Protein AF-A0A7R9XSL2-F1 (afdb_monomer_lite)

Secondary structure (DSSP, 8-state):
--------S-----SEEEE-SS--S---TTHHHHHSSGGG--PPPPSSTTHHHHHHHHTS--SEEEEET-TTSHHHHHHHHTT-EEEEEE-S-SHHHHTPPP-TT-SEEEES-TTT---SS-EEEEEEES-GGG-SSHHHHHHHHHHHEEEEEEEEEEEPBP-SS--TT----B-HHHHHHHHHHTTB--SSSEEEEEETTEEEEEEE--BPPTTTS-S---SSTTHHHHHGGGS-TTS--STT--S-TTSS---GGGGG--EEEEEEE-S--SSSTTGGG-EETTEEHHHHHHHHHHTTTSEEEEEES-HHHHTTSSSEEE--TT--SHHHHHHHHHHT-TT-SEEEE--TT-TT--HHHHHHHHHHHTT-SEEEEEE---HHHHS-TTSPEEEE-SSBEEEEE-S--SS-EEEEEEEEEEHHHHHHGGGSPP-HHHHHHT-THHHHHHTT---EEEE---------SHHHHHHHHHHHTT--

Organism: NCBI:txid242159

Foldseek 3Di:
DDDPPPPPPPCPDDQEAEDEQQDDDQDAVPPQQVQQDDPNHDGDDDPDFCNVLLVVVLVDDFAEEEEEQCQQVPSVVVCVVSVHAYEYEHCCPDPSSVNHDDDPRHPYYHHDDLLPDDDPAAGLEYEEAACLQLDPDSLSVLLSVLVRHDQQGKYKYKHFAAHPDDDPSRPDHDDQLVVQVSNVSSFFQAQDQKHWYHYRGITMIMHRGDGDDPVQQDPPDPVDFPVLVSSVNSHHVLAPSDGPPPRNSHSDDLPVVCVQAQEEEEEEDEQDFPQDHRQQQDDQVHQRLLLLQQVQRVVLVHHYEYFYCDPVNRVSDDHYDHDDPPQPDQLSRVLRRVVVVVSHFKYKYDYSQQSVDHSQLVVQQVVVVSSFQKEWEWEADDLVLLCALVWKFFDDPQWFTQDIASHRDNDGTTTHPMMMHGSVRSNCLVVQDDDPRCVVRVPSCVSCVVVVGTYTYGYDHDDTDGCNHPVVSVVNVCVVVVPD

pLDDT: mean 84.34, std 18.12, range [24.22, 98.75]

Structure (mmCIF, N/CA/C/O backbone):
data_AF-A0A7R9XSL2-F1
#
_entry.id   AF-A0A7R9XSL2-F1
#
loop_
_atom_site.group_PDB
_atom_site.id
_atom_site.type_symbol
_atom_site.label_atom_id
_atom_site.label_alt_id
_atom_site.label_comp_id
_atom_site.label_asym_id
_atom_site.label_entity_id
_atom_site.label_seq_id
_atom_site.pdbx_PDB_ins_code
_atom_site.Cartn_x
_atom_site.Cartn_y
_atom_site.Cartn_z
_atom_site.occupancy
_atom_site.B_iso_or_equiv
_atom_site.auth_seq_id
_atom_site.auth_comp_id
_atom_site.auth_asym_id
_atom_site.auth_atom_id
_atom_site.pdbx_PDB_model_num
ATOM 1 N N . MET A 1 1 ? -17.142 -29.011 -38.939 1.00 37.34 1 MET A N 1
ATOM 2 C CA . MET A 1 1 ? -17.411 -29.153 -37.495 1.00 37.34 1 MET A CA 1
ATOM 3 C C . MET A 1 1 ? -16.440 -28.223 -36.781 1.00 37.34 1 MET A C 1
ATOM 5 O O . MET A 1 1 ? -15.319 -28.610 -36.482 1.00 37.34 1 MET A O 1
ATOM 9 N N . GLN A 1 2 ? -16.818 -26.945 -36.708 1.00 27.52 2 GLN A N 1
ATOM 10 C CA . GLN A 1 2 ? -16.066 -25.893 -36.028 1.00 27.52 2 GLN A CA 1
ATOM 11 C C . GLN A 1 2 ? -16.210 -26.106 -34.521 1.00 27.52 2 GLN A C 1
ATOM 13 O O . GLN A 1 2 ? -17.323 -26.293 -34.038 1.00 27.52 2 GLN A O 1
ATOM 18 N N . ALA A 1 3 ? -15.096 -26.091 -33.797 1.00 26.94 3 ALA A N 1
ATOM 19 C CA . ALA A 1 3 ? -15.092 -25.914 -32.355 1.00 26.94 3 ALA A CA 1
ATOM 20 C C . ALA A 1 3 ? -14.562 -24.503 -32.088 1.00 26.94 3 ALA A C 1
ATOM 22 O O . ALA A 1 3 ? -13.357 -24.290 -31.965 1.00 26.94 3 ALA A O 1
ATOM 23 N N . GLU A 1 4 ? -15.475 -23.533 -32.071 1.00 28.61 4 GLU A N 1
ATOM 24 C CA . GLU A 1 4 ? -15.235 -22.227 -31.467 1.00 28.61 4 GLU A CA 1
ATOM 25 C C . GLU A 1 4 ? -14.994 -22.445 -29.970 1.00 28.61 4 GLU A C 1
ATOM 27 O O . GLU A 1 4 ? -15.907 -22.764 -29.208 1.00 28.61 4 GLU A O 1
ATOM 32 N N . ARG A 1 5 ? -13.740 -22.303 -29.533 1.00 27.42 5 ARG A N 1
ATOM 33 C CA . ARG A 1 5 ? -13.452 -22.034 -28.125 1.00 27.42 5 ARG A CA 1
ATOM 34 C C . ARG A 1 5 ? -13.733 -20.558 -27.896 1.00 27.42 5 ARG A C 1
ATOM 36 O O . ARG A 1 5 ? -12.962 -19.704 -28.320 1.00 27.42 5 ARG A O 1
ATOM 43 N N . ALA A 1 6 ? -14.858 -20.295 -27.242 1.00 24.50 6 ALA A N 1
ATOM 44 C CA . ALA A 1 6 ? -15.182 -19.004 -26.670 1.00 24.50 6 ALA A CA 1
ATOM 45 C C . ALA A 1 6 ? -14.009 -18.524 -25.803 1.00 24.50 6 ALA A C 1
ATOM 47 O O . ALA A 1 6 ? -13.678 -19.130 -24.784 1.00 24.50 6 ALA A O 1
ATOM 48 N N . VAL A 1 7 ? -13.372 -17.443 -26.245 1.00 24.22 7 VAL A N 1
ATOM 49 C CA . VAL A 1 7 ? -12.450 -16.640 -25.447 1.00 24.22 7 VAL A CA 1
ATOM 50 C C . VAL A 1 7 ? -13.313 -15.925 -24.409 1.00 24.22 7 VAL A C 1
ATOM 52 O O . VAL A 1 7 ? -13.976 -14.933 -24.706 1.00 24.22 7 VAL A O 1
ATOM 55 N N . THR A 1 8 ? -13.409 -16.492 -23.209 1.00 24.89 8 THR A N 1
ATOM 56 C CA . THR A 1 8 ? -14.103 -15.861 -22.085 1.00 24.89 8 THR A CA 1
ATOM 57 C C . THR A 1 8 ? -13.271 -14.691 -21.577 1.00 24.89 8 THR A C 1
ATOM 59 O O . THR A 1 8 ? -12.127 -14.870 -21.167 1.00 24.89 8 THR A O 1
ATOM 62 N N . ALA A 1 9 ? -13.868 -13.502 -21.609 1.00 26.14 9 ALA A N 1
ATOM 63 C CA . ALA A 1 9 ? -13.330 -12.248 -21.107 1.00 26.14 9 ALA A CA 1
ATOM 64 C C . ALA A 1 9 ? -13.024 -12.318 -19.596 1.00 26.14 9 ALA A C 1
ATOM 66 O O . ALA A 1 9 ? -13.893 -12.040 -18.775 1.00 26.14 9 ALA A O 1
ATOM 67 N N . VAL A 1 10 ? -11.795 -12.704 -19.236 1.00 25.31 10 VAL A N 1
ATOM 68 C CA . VAL A 1 10 ? -11.226 -12.598 -17.875 1.00 25.31 10 VAL A CA 1
ATOM 69 C C . VAL A 1 10 ? -9.735 -12.218 -17.949 1.00 25.31 10 VAL A C 1
ATOM 71 O O . VAL A 1 10 ? -8.910 -12.699 -17.186 1.00 25.31 10 VAL A O 1
ATOM 74 N N . GLU A 1 11 ? -9.363 -11.341 -18.881 1.00 26.92 11 GLU A N 1
ATOM 75 C CA . GLU A 1 11 ? -8.067 -10.646 -18.858 1.00 26.92 11 GLU A CA 1
ATOM 76 C C . GLU A 1 11 ? -8.317 -9.169 -18.545 1.00 26.92 11 GLU A C 1
ATOM 78 O O . GLU A 1 11 ? -8.197 -8.281 -19.386 1.00 26.92 11 GLU A O 1
ATOM 83 N N . ALA A 1 12 ? -8.742 -8.898 -17.310 1.00 25.17 12 ALA A N 1
ATOM 84 C CA . ALA A 1 12 ? -8.605 -7.560 -16.761 1.00 25.17 12 ALA A CA 1
ATOM 85 C C . ALA A 1 12 ? -7.116 -7.357 -16.445 1.00 25.17 12 ALA A C 1
ATOM 87 O O . ALA A 1 12 ? -6.564 -8.010 -15.564 1.00 25.17 12 ALA A O 1
ATOM 88 N N . TYR A 1 13 ? -6.471 -6.494 -17.227 1.00 31.77 13 TYR A N 1
ATOM 89 C CA . TYR A 1 13 ? -5.086 -6.059 -17.077 1.00 31.77 13 TYR A CA 1
ATOM 90 C C . TYR A 1 13 ? -4.767 -5.659 -15.627 1.00 31.77 13 TYR A C 1
ATOM 92 O O . TYR A 1 13 ? -5.165 -4.587 -15.178 1.00 31.77 13 TYR A O 1
ATOM 100 N N . GLU A 1 14 ? -3.999 -6.475 -14.907 1.00 40.59 14 GLU A N 1
ATOM 101 C CA . GLU A 1 14 ? -3.322 -6.015 -13.693 1.00 40.59 14 GLU A CA 1
ATOM 102 C C . GLU A 1 14 ? -2.015 -5.325 -14.084 1.00 40.59 14 GLU A C 1
ATOM 104 O O . GLU A 1 14 ? -1.087 -5.973 -14.572 1.00 40.59 14 GLU A O 1
ATOM 109 N N . SER A 1 15 ? -1.894 -4.015 -13.882 1.00 43.88 15 SER A N 1
ATOM 110 C CA . SER A 1 15 ? -0.709 -3.245 -14.297 1.00 43.88 15 SER A CA 1
ATOM 111 C C . SER A 1 15 ? 0.540 -3.594 -13.490 1.00 43.88 15 SER A C 1
ATOM 113 O O . SER A 1 15 ? 1.644 -3.405 -13.993 1.00 43.88 15 SER A O 1
ATOM 115 N N . VAL A 1 16 ? 0.392 -4.164 -12.282 1.00 46.28 16 VAL A N 1
ATOM 116 C CA . VAL A 1 16 ? 1.474 -4.358 -11.295 1.00 46.28 16 VAL A CA 1
ATOM 117 C C . VAL A 1 16 ? 1.461 -5.763 -10.662 1.00 46.28 16 VAL A C 1
ATOM 119 O O . VAL A 1 16 ? 0.509 -6.098 -9.971 1.00 46.28 16 VAL A O 1
ATOM 122 N N . VAL A 1 17 ? 2.512 -6.579 -10.844 1.00 52.72 17 VAL A N 1
ATOM 123 C CA . VAL A 1 17 ? 2.681 -7.906 -10.189 1.00 52.72 17 VAL A CA 1
ATOM 124 C C . VAL A 1 17 ? 4.169 -8.196 -9.929 1.00 52.72 17 VAL A C 1
ATOM 126 O O . VAL A 1 17 ? 5.030 -7.863 -10.742 1.00 52.72 17 VAL A O 1
ATOM 129 N N . TYR A 1 18 ? 4.483 -8.840 -8.806 1.00 48.69 18 TYR A N 1
ATOM 130 C CA . TYR A 1 18 ? 5.799 -9.433 -8.547 1.00 48.69 18 TYR A CA 1
ATOM 131 C C . TYR A 1 18 ? 5.718 -10.957 -8.645 1.00 48.69 18 TYR A C 1
ATOM 133 O O . TYR A 1 18 ? 4.773 -11.568 -8.149 1.00 48.69 18 TYR A O 1
ATOM 141 N N . THR A 1 19 ? 6.756 -11.577 -9.194 1.00 50.03 19 THR A N 1
ATOM 142 C CA . THR A 1 19 ? 6.894 -13.032 -9.339 1.00 50.03 19 THR A CA 1
ATOM 143 C C . THR A 1 19 ? 8.349 -13.439 -9.105 1.00 50.03 19 THR A C 1
ATOM 145 O O . THR A 1 19 ? 9.256 -12.823 -9.656 1.00 50.03 19 THR A O 1
ATOM 148 N N . SER A 1 20 ? 8.588 -14.482 -8.305 1.00 49.53 20 SER A N 1
ATOM 149 C CA . SER A 1 20 ? 9.934 -15.001 -8.016 1.00 49.53 20 SER A CA 1
ATOM 150 C C . SER A 1 20 ? 10.036 -16.482 -8.361 1.00 49.53 20 SER A C 1
ATOM 152 O O . SER A 1 20 ? 9.154 -17.266 -8.019 1.00 49.53 20 SER A O 1
ATOM 154 N N . SER A 1 21 ? 11.131 -16.879 -9.007 1.00 51.03 21 SER A N 1
ATOM 155 C CA . SER A 1 21 ? 11.493 -18.281 -9.233 1.00 51.03 21 SER A CA 1
ATOM 156 C C . SER A 1 21 ? 11.967 -18.984 -7.954 1.00 51.03 21 SER A C 1
ATOM 158 O O . SER A 1 21 ? 11.971 -20.212 -7.891 1.00 51.03 21 SER A O 1
ATOM 160 N N . ALA A 1 22 ? 12.328 -18.218 -6.921 1.00 40.84 22 ALA A N 1
ATOM 161 C CA . ALA A 1 22 ? 12.873 -18.709 -5.657 1.00 40.84 22 ALA A CA 1
ATOM 162 C C . ALA A 1 22 ? 11.822 -18.874 -4.542 1.00 40.84 22 ALA A C 1
ATOM 164 O O . ALA A 1 22 ? 12.137 -19.422 -3.482 1.00 40.84 22 ALA A O 1
ATOM 165 N N . HIS A 1 23 ? 10.597 -18.366 -4.732 1.00 44.81 23 HIS A N 1
ATOM 166 C CA . HIS A 1 23 ? 9.611 -18.241 -3.657 1.00 44.81 23 HIS A CA 1
ATOM 167 C C . HIS A 1 23 ? 8.162 -18.416 -4.140 1.00 44.81 23 HIS A C 1
ATOM 169 O O . HIS A 1 23 ? 7.753 -17.801 -5.118 1.00 44.81 23 HIS A O 1
ATOM 175 N N . THR A 1 24 ? 7.359 -19.195 -3.404 1.00 45.38 24 THR A N 1
ATOM 176 C CA . THR A 1 24 ? 5.931 -19.463 -3.691 1.00 45.38 24 THR A CA 1
ATOM 177 C C . THR A 1 24 ? 4.978 -18.935 -2.600 1.00 45.38 24 THR A C 1
ATOM 179 O O . THR A 1 24 ? 3.880 -19.462 -2.438 1.00 45.38 24 THR A O 1
ATOM 182 N N . GLY A 1 25 ? 5.398 -17.946 -1.798 1.00 43.88 25 GLY A N 1
ATOM 183 C CA . GLY A 1 25 ? 4.643 -17.403 -0.653 1.00 43.88 25 GLY A CA 1
ATOM 184 C C . GLY A 1 25 ? 4.309 -15.905 -0.740 1.00 43.88 25 GLY A C 1
ATOM 185 O O . GLY A 1 25 ? 4.713 -15.213 -1.672 1.00 43.88 25 GLY A O 1
ATOM 186 N N . ASN A 1 26 ? 3.566 -15.397 0.255 1.00 39.03 26 ASN A N 1
ATOM 187 C CA . ASN A 1 26 ? 3.117 -13.999 0.321 1.00 39.03 26 ASN A CA 1
ATOM 188 C C . ASN A 1 26 ? 4.282 -13.030 0.563 1.00 39.03 26 ASN A C 1
ATOM 190 O O . ASN A 1 26 ? 4.908 -13.024 1.629 1.00 39.03 26 ASN A O 1
ATOM 194 N N . LEU A 1 27 ? 4.521 -12.175 -0.423 1.00 42.50 27 LEU A N 1
ATOM 195 C CA . LEU A 1 27 ? 5.630 -11.231 -0.456 1.00 42.50 27 LEU A CA 1
ATOM 196 C C . LEU A 1 27 ? 5.384 -10.061 0.495 1.00 42.50 27 LEU A C 1
ATOM 198 O O . LEU A 1 27 ? 4.255 -9.618 0.695 1.00 42.50 27 LEU A O 1
ATOM 202 N N . ARG A 1 28 ? 6.460 -9.556 1.100 1.00 41.16 28 ARG A N 1
ATOM 203 C CA . ARG A 1 28 ? 6.437 -8.369 1.966 1.00 41.16 28 ARG A CA 1
ATOM 204 C C . ARG A 1 28 ? 7.549 -7.412 1.556 1.00 41.16 28 ARG A C 1
ATOM 206 O O . ARG A 1 28 ? 8.602 -7.875 1.114 1.00 41.16 28 ARG A O 1
ATOM 213 N N . LEU A 1 29 ? 7.353 -6.119 1.809 1.00 36.97 29 LEU A N 1
ATOM 214 C CA . LEU A 1 29 ? 8.386 -5.075 1.733 1.00 36.97 29 LEU A CA 1
ATOM 215 C C . LEU A 1 29 ? 9.722 -5.587 2.311 1.00 36.97 29 LEU A C 1
ATOM 217 O O . LEU A 1 29 ? 9.761 -6.094 3.435 1.00 36.97 29 LEU A O 1
ATOM 221 N N . GLY A 1 30 ? 10.801 -5.500 1.529 1.00 45.97 30 GLY A N 1
ATOM 222 C CA . GLY A 1 30 ? 12.143 -5.967 1.911 1.00 45.97 30 GLY A CA 1
ATOM 223 C C . GLY A 1 30 ? 12.440 -7.458 1.689 1.00 45.97 30 GLY A C 1
ATOM 224 O O . GLY A 1 30 ? 13.607 -7.844 1.702 1.00 45.97 30 GLY A O 1
ATOM 225 N N . THR A 1 31 ? 11.433 -8.301 1.433 1.00 48.50 31 THR A N 1
ATOM 226 C CA . THR A 1 31 ? 11.645 -9.706 1.005 1.00 48.50 31 THR A CA 1
ATOM 227 C C . THR A 1 31 ? 12.314 -9.718 -0.359 1.00 48.50 31 THR A C 1
ATOM 229 O O . THR A 1 31 ? 13.351 -10.341 -0.555 1.00 48.50 31 THR A O 1
ATOM 232 N N . VAL A 1 32 ? 11.759 -8.900 -1.249 1.00 51.72 32 VAL A N 1
ATOM 233 C CA . VAL A 1 32 ? 12.236 -8.673 -2.600 1.00 51.72 32 VAL A CA 1
ATOM 234 C C . VAL A 1 32 ? 13.683 -8.195 -2.608 1.00 51.72 32 VAL A C 1
ATOM 236 O O . VAL A 1 32 ? 14.504 -8.784 -3.280 1.00 51.72 32 VAL A O 1
ATOM 239 N N . GLU A 1 33 ? 14.039 -7.184 -1.825 1.00 52.75 33 GLU A N 1
ATOM 240 C CA . GLU A 1 33 ? 15.387 -6.597 -1.853 1.00 52.75 33 GLU A CA 1
ATOM 241 C C . GLU A 1 33 ? 16.441 -7.495 -1.213 1.00 52.75 33 GLU A C 1
ATOM 243 O O . GLU A 1 33 ? 17.563 -7.566 -1.700 1.00 52.75 33 GLU A O 1
ATOM 248 N N . ARG A 1 34 ? 16.088 -8.195 -0.127 1.00 49.09 34 ARG A N 1
ATOM 249 C CA . ARG A 1 34 ? 16.999 -9.112 0.568 1.00 49.09 34 ARG A CA 1
ATOM 250 C C . ARG A 1 34 ? 17.259 -10.377 -0.245 1.00 49.09 34 ARG A C 1
ATOM 252 O O . ARG A 1 34 ? 18.356 -10.921 -0.184 1.00 49.09 34 ARG A O 1
ATOM 259 N N . GLU A 1 35 ? 16.255 -10.857 -0.972 1.00 51.28 35 GLU A N 1
ATOM 260 C CA . GLU A 1 35 ? 16.386 -12.039 -1.822 1.00 51.28 35 GLU A CA 1
ATOM 261 C C . GLU A 1 35 ? 16.954 -11.663 -3.193 1.00 51.28 35 GLU A C 1
ATOM 263 O O . GLU A 1 35 ? 17.738 -12.436 -3.725 1.00 51.28 35 GLU A O 1
ATOM 268 N N . ALA A 1 36 ? 16.639 -10.472 -3.725 1.00 49.22 36 ALA A N 1
ATOM 269 C CA . ALA A 1 36 ? 17.043 -9.950 -5.038 1.00 49.22 36 ALA A CA 1
ATOM 270 C C . ALA A 1 36 ? 18.340 -9.137 -5.050 1.00 49.22 36 ALA A C 1
ATOM 272 O O . ALA A 1 36 ? 18.641 -8.489 -6.044 1.00 49.22 36 ALA A O 1
ATOM 273 N N . SER A 1 37 ? 19.145 -9.130 -3.988 1.00 47.56 37 SER A N 1
ATOM 274 C CA . SER A 1 37 ? 20.391 -8.355 -3.984 1.00 47.56 37 SER A CA 1
ATOM 275 C C . SER A 1 37 ? 21.625 -9.200 -4.318 1.00 47.56 37 SER A C 1
ATOM 277 O O . SER A 1 37 ? 22.161 -9.909 -3.465 1.00 47.56 37 SER A O 1
ATOM 279 N N . GLY A 1 38 ? 22.149 -9.021 -5.534 1.00 48.50 38 GLY A N 1
ATOM 280 C CA . GLY A 1 38 ? 23.524 -9.380 -5.906 1.00 48.50 38 GLY A CA 1
ATOM 281 C C . GLY A 1 38 ? 23.836 -10.881 -5.888 1.00 48.50 38 GLY A C 1
ATOM 282 O O . GLY A 1 38 ? 22.952 -11.714 -6.053 1.00 48.50 38 GLY A O 1
ATOM 283 N N . ALA A 1 39 ? 25.110 -11.227 -5.673 1.00 43.66 39 ALA A N 1
ATOM 284 C CA . ALA A 1 39 ? 25.629 -12.602 -5.729 1.00 43.66 39 ALA A CA 1
ATOM 285 C C . ALA A 1 39 ? 25.037 -13.574 -4.681 1.00 43.66 39 ALA A C 1
ATOM 287 O O . ALA A 1 39 ? 25.349 -14.760 -4.702 1.00 43.66 39 ALA A O 1
ATOM 288 N N . ASN A 1 40 ? 24.193 -13.079 -3.769 1.00 44.06 40 ASN A N 1
ATOM 289 C CA . ASN A 1 40 ? 23.541 -13.861 -2.716 1.00 44.06 40 ASN A CA 1
ATOM 290 C C . ASN A 1 40 ? 22.084 -14.235 -3.052 1.00 44.06 40 ASN A C 1
ATOM 292 O O . ASN A 1 40 ? 21.431 -14.906 -2.249 1.00 44.06 40 ASN A O 1
ATOM 296 N N . GLY A 1 41 ? 21.561 -13.788 -4.201 1.00 53.66 41 GLY A N 1
ATOM 297 C CA . GLY A 1 41 ? 20.203 -14.108 -4.636 1.00 53.66 41 GLY A CA 1
ATOM 298 C C . GLY A 1 41 ? 20.046 -15.568 -5.064 1.00 53.66 41 GLY A C 1
ATOM 299 O O . GLY A 1 41 ? 20.956 -16.157 -5.640 1.00 53.66 41 GLY A O 1
ATOM 300 N N . ARG A 1 42 ? 18.887 -16.170 -4.770 1.00 54.78 42 ARG A N 1
ATOM 301 C CA . ARG A 1 42 ? 18.597 -17.597 -5.024 1.00 54.78 42 ARG A CA 1
ATOM 302 C C . ARG A 1 42 ? 17.671 -17.810 -6.228 1.00 54.78 42 ARG A C 1
ATOM 304 O O . ARG A 1 42 ? 16.749 -18.612 -6.141 1.00 54.78 42 ARG A O 1
ATOM 311 N N . PHE A 1 43 ? 17.874 -17.082 -7.322 1.00 63.94 43 PHE A N 1
ATOM 312 C CA . PHE A 1 43 ? 16.993 -17.153 -8.497 1.00 63.94 43 PHE A CA 1
ATOM 313 C C . PHE A 1 43 ? 17.538 -18.070 -9.576 1.00 63.94 43 PHE A C 1
ATOM 315 O O . PHE A 1 43 ? 18.746 -18.308 -9.652 1.00 63.94 43 PHE A O 1
ATOM 322 N N . ALA A 1 44 ? 16.640 -18.549 -10.434 1.00 63.50 44 ALA A N 1
ATOM 323 C CA . ALA A 1 44 ? 17.047 -19.213 -11.658 1.00 63.50 44 ALA A CA 1
ATOM 324 C C . ALA A 1 44 ? 17.863 -18.229 -12.521 1.00 63.50 44 ALA A C 1
ATOM 326 O O . ALA A 1 44 ? 17.426 -17.093 -12.718 1.00 63.50 44 ALA A O 1
ATOM 327 N N . PRO A 1 45 ? 19.043 -18.627 -13.022 1.00 63.91 45 PRO A N 1
ATOM 328 C CA . PRO A 1 45 ? 19.800 -17.786 -13.936 1.00 63.91 45 PRO A CA 1
ATOM 329 C C . PRO A 1 45 ? 19.000 -17.568 -15.228 1.00 63.91 45 PRO A C 1
ATOM 331 O O . PRO A 1 45 ? 18.469 -18.522 -15.796 1.00 63.91 45 PRO A O 1
ATOM 334 N N . GLU A 1 46 ? 18.921 -16.316 -15.676 1.00 75.81 46 GLU A N 1
ATOM 335 C CA . GLU A 1 46 ? 18.440 -15.957 -17.016 1.00 75.81 46 GLU A CA 1
ATOM 336 C C . GLU A 1 46 ? 19.596 -16.045 -18.022 1.00 75.81 46 GLU A C 1
ATOM 338 O O . GLU A 1 46 ? 20.758 -15.843 -17.655 1.00 75.81 46 GLU A O 1
ATOM 343 N N . ALA A 1 47 ? 19.284 -16.322 -19.290 1.00 81.50 47 ALA A N 1
ATOM 344 C CA . ALA A 1 47 ? 20.281 -16.357 -20.361 1.00 81.50 47 ALA A CA 1
ATOM 345 C C . ALA A 1 47 ? 20.883 -14.967 -20.623 1.00 81.50 47 ALA A C 1
ATOM 347 O O . ALA A 1 47 ? 22.074 -14.847 -20.895 1.00 81.50 47 ALA A O 1
ATOM 348 N N . VAL A 1 48 ? 20.058 -13.923 -20.499 1.00 86.44 48 VAL A N 1
ATOM 349 C CA . VAL A 1 48 ? 20.449 -12.510 -20.581 1.00 86.44 48 VAL A CA 1
ATOM 350 C C . VAL A 1 48 ? 19.743 -11.719 -19.484 1.00 86.44 48 VAL A C 1
ATOM 352 O O . VAL A 1 48 ? 18.661 -12.092 -19.036 1.00 86.44 48 VAL A O 1
ATOM 355 N N . ARG A 1 49 ? 20.314 -10.592 -19.048 1.00 85.81 49 ARG A N 1
ATOM 356 C CA . ARG A 1 49 ? 19.689 -9.778 -17.990 1.00 85.81 49 ARG A CA 1
ATOM 357 C C . ARG A 1 49 ? 18.341 -9.215 -18.439 1.00 85.81 49 ARG A C 1
ATOM 359 O O . ARG A 1 49 ? 18.287 -8.431 -19.388 1.00 85.81 49 ARG A O 1
ATOM 366 N N . GLY A 1 50 ? 17.271 -9.559 -17.728 1.00 87.12 50 GLY A N 1
ATOM 367 C CA . GLY A 1 50 ? 15.924 -9.097 -18.051 1.00 87.12 50 GLY A CA 1
ATOM 368 C C . GLY A 1 50 ? 15.265 -9.907 -19.165 1.00 87.12 50 GLY A C 1
ATOM 369 O O . GLY A 1 50 ? 14.359 -9.397 -19.822 1.00 87.12 50 GLY A O 1
ATOM 370 N N . GLU A 1 51 ? 15.706 -11.150 -19.381 1.00 87.62 51 GLU A N 1
ATOM 371 C CA . GLU A 1 51 ? 15.186 -12.060 -20.407 1.00 87.62 51 GLU A CA 1
ATOM 372 C C . GLU A 1 51 ? 13.658 -12.138 -20.387 1.00 87.62 51 GLU A C 1
ATOM 374 O O . GLU A 1 51 ? 13.020 -11.951 -21.420 1.00 87.62 51 GLU A O 1
ATOM 379 N N . ARG A 1 52 ? 13.041 -12.337 -19.216 1.00 85.00 52 ARG A N 1
ATOM 380 C CA . ARG A 1 52 ? 11.573 -12.436 -19.111 1.00 85.00 52 ARG A CA 1
ATOM 381 C C . ARG A 1 52 ? 10.851 -11.169 -19.569 1.00 85.00 52 ARG A C 1
ATOM 383 O O . ARG A 1 52 ? 9.776 -11.249 -20.154 1.00 85.00 52 ARG A O 1
ATOM 390 N N . ILE A 1 53 ? 11.444 -10.004 -19.316 1.00 90.44 53 ILE A N 1
ATOM 391 C CA . ILE A 1 53 ? 10.891 -8.712 -19.727 1.00 90.44 53 ILE A CA 1
ATOM 392 C C . ILE A 1 53 ? 11.075 -8.521 -21.235 1.00 90.44 53 ILE A C 1
ATOM 394 O O . ILE A 1 53 ? 10.176 -8.010 -21.900 1.00 90.44 53 ILE A O 1
ATOM 398 N N . LEU A 1 54 ? 12.202 -8.975 -21.791 1.00 94.38 54 LEU A N 1
ATOM 399 C CA . LEU A 1 54 ? 12.420 -8.979 -23.235 1.00 94.38 54 LEU A CA 1
ATOM 400 C C . LEU A 1 54 ? 11.396 -9.876 -23.946 1.00 94.38 54 LEU A C 1
ATOM 402 O O . LEU A 1 54 ? 10.839 -9.472 -24.964 1.00 94.38 54 LEU A O 1
ATOM 406 N N . GLN A 1 55 ? 11.098 -11.056 -23.393 1.00 92.44 55 GLN A N 1
ATOM 407 C CA . GLN A 1 55 ? 10.063 -11.943 -23.931 1.00 92.44 55 GLN A CA 1
ATOM 408 C C . GLN A 1 55 ? 8.681 -11.284 -23.908 1.00 92.44 55 GLN A C 1
ATOM 410 O O . GLN A 1 55 ? 7.965 -11.344 -24.903 1.00 92.44 55 GLN A O 1
ATOM 415 N N . GLU A 1 56 ? 8.325 -10.591 -22.821 1.00 91.56 56 GLU A N 1
ATOM 416 C CA . GLU A 1 56 ? 7.083 -9.813 -22.770 1.00 91.56 56 GLU A CA 1
ATOM 417 C C . GLU A 1 56 ? 7.065 -8.706 -23.835 1.00 91.56 56 GLU A C 1
ATOM 419 O O . GLU A 1 56 ? 6.057 -8.546 -24.522 1.00 91.56 56 GLU A O 1
ATOM 424 N N . LEU A 1 57 ? 8.164 -7.965 -24.028 1.00 96.00 57 LEU A N 1
ATOM 425 C CA . LEU A 1 57 ? 8.248 -6.963 -25.094 1.00 96.00 57 LEU A CA 1
ATOM 426 C C . LEU A 1 57 ? 7.991 -7.594 -26.468 1.00 96.00 57 LEU A C 1
ATOM 428 O O . LEU A 1 57 ? 7.239 -7.030 -27.257 1.00 96.00 57 LEU A O 1
ATOM 432 N N . LEU A 1 58 ? 8.566 -8.766 -26.746 1.00 96.69 58 LEU A N 1
ATOM 433 C CA . LEU A 1 58 ? 8.406 -9.474 -28.021 1.00 96.69 58 LEU A CA 1
ATOM 434 C C . LEU A 1 58 ? 6.964 -9.916 -28.314 1.00 96.69 58 LEU A C 1
ATOM 436 O O . LEU A 1 58 ? 6.636 -10.140 -29.478 1.00 96.69 58 LEU A O 1
ATOM 440 N N . THR A 1 59 ? 6.089 -9.982 -27.304 1.00 94.94 59 THR A N 1
ATOM 441 C CA . THR A 1 59 ? 4.644 -10.203 -27.513 1.00 94.94 59 THR A CA 1
ATOM 442 C C . THR A 1 59 ? 3.924 -8.985 -28.101 1.00 94.94 59 THR A C 1
ATOM 444 O O . THR A 1 59 ? 2.787 -9.098 -28.557 1.00 94.94 59 THR A O 1
ATOM 447 N N . ARG A 1 60 ? 4.560 -7.806 -28.084 1.00 94.81 60 ARG A N 1
ATOM 448 C CA . ARG A 1 60 ? 3.987 -6.546 -28.564 1.00 94.81 60 ARG A CA 1
ATOM 449 C C . ARG A 1 60 ? 4.334 -6.305 -30.033 1.00 94.81 60 ARG A C 1
ATOM 451 O O . ARG A 1 60 ? 5.373 -6.730 -30.538 1.00 94.81 60 ARG A O 1
ATOM 458 N N . GLU A 1 61 ? 3.477 -5.559 -30.721 1.00 96.06 61 GLU A N 1
ATOM 459 C CA . GLU A 1 61 ? 3.714 -5.180 -32.115 1.00 96.06 61 GLU A CA 1
ATOM 460 C C . GLU A 1 61 ? 4.688 -3.999 -32.227 1.00 96.06 61 GLU A C 1
ATOM 462 O O . GLU A 1 61 ? 4.414 -2.907 -31.729 1.00 96.06 61 GLU A O 1
ATOM 467 N N . PHE A 1 62 ? 5.823 -4.228 -32.893 1.00 98.38 62 PHE A N 1
ATOM 468 C CA . PHE A 1 62 ? 6.822 -3.227 -33.292 1.00 98.38 62 PHE A CA 1
ATOM 469 C C . PHE A 1 62 ? 7.780 -3.837 -34.332 1.00 98.38 62 PHE A C 1
ATOM 471 O O . PHE A 1 62 ? 7.959 -5.061 -34.342 1.00 98.38 62 PHE A O 1
ATOM 478 N N . GLN A 1 63 ? 8.418 -3.015 -35.178 1.00 98.31 63 GLN A N 1
ATOM 479 C CA . GLN A 1 63 ? 9.383 -3.488 -36.181 1.00 98.31 63 GLN A CA 1
ATOM 480 C C . GLN A 1 63 ? 10.791 -2.925 -35.976 1.00 98.31 63 GLN A C 1
ATOM 482 O O . GLN A 1 63 ? 11.759 -3.683 -36.054 1.00 98.31 63 GLN A O 1
ATOM 487 N N . THR A 1 64 ? 10.930 -1.622 -35.724 1.00 98.62 64 THR A N 1
ATOM 488 C CA . THR A 1 64 ? 12.234 -1.003 -35.444 1.00 98.62 64 THR A CA 1
ATOM 489 C C . THR A 1 64 ? 12.470 -0.854 -33.947 1.00 98.62 64 THR A C 1
ATOM 491 O O . THR A 1 64 ? 11.586 -0.407 -33.217 1.00 98.62 64 THR A O 1
ATOM 494 N N . VAL A 1 65 ? 13.674 -1.191 -33.487 1.00 98.56 65 VAL A N 1
ATOM 495 C CA . VAL A 1 65 ? 14.055 -1.069 -32.077 1.00 98.56 65 VAL A CA 1
ATOM 496 C C . VAL A 1 65 ? 15.447 -0.473 -31.922 1.00 98.56 65 VAL A C 1
ATOM 498 O O . VAL A 1 65 ? 16.366 -0.839 -32.654 1.00 98.56 65 VAL A O 1
ATOM 501 N N . LEU A 1 66 ? 15.581 0.455 -30.975 1.00 98.56 66 LEU A N 1
ATOM 502 C CA . LEU A 1 66 ? 16.874 0.932 -30.493 1.00 98.56 66 LEU A CA 1
ATOM 503 C C . LEU A 1 66 ? 17.231 0.187 -29.203 1.00 98.56 66 LEU A C 1
ATOM 505 O O . LEU A 1 66 ? 16.524 0.330 -28.205 1.00 98.56 66 LEU A O 1
ATOM 509 N N . ASP A 1 67 ? 18.311 -0.588 -29.235 1.00 97.56 67 ASP A N 1
ATOM 510 C CA . ASP A 1 67 ? 18.904 -1.260 -28.075 1.00 97.56 67 ASP A CA 1
ATOM 511 C C . ASP A 1 67 ? 19.980 -0.352 -27.452 1.00 97.56 67 ASP A C 1
ATOM 513 O O . ASP A 1 67 ? 21.037 -0.115 -28.049 1.00 97.56 67 ASP A O 1
ATOM 517 N N . ILE A 1 68 ? 19.684 0.229 -26.285 1.00 97.06 68 ILE A N 1
ATOM 518 C CA . ILE A 1 68 ? 20.584 1.144 -25.574 1.00 97.06 68 ILE A CA 1
ATOM 519 C C . ILE A 1 68 ? 21.376 0.365 -24.520 1.00 97.06 68 ILE A C 1
ATOM 521 O O . ILE A 1 68 ? 20.797 -0.253 -23.629 1.00 97.06 68 ILE A O 1
ATOM 525 N N . GLY A 1 69 ? 22.703 0.474 -24.587 1.00 93.69 69 GLY A N 1
ATOM 526 C CA . GLY A 1 69 ? 23.646 -0.300 -23.785 1.00 93.69 69 GLY A CA 1
ATOM 527 C C . GLY A 1 69 ? 23.863 -1.710 -24.320 1.00 93.69 69 GLY A C 1
ATOM 528 O O . GLY A 1 69 ? 23.954 -2.659 -23.545 1.00 93.69 69 GLY A O 1
ATOM 529 N N . ALA A 1 70 ? 23.917 -1.848 -25.647 1.00 91.75 70 ALA A N 1
ATOM 530 C CA . ALA A 1 70 ? 23.904 -3.143 -26.316 1.00 91.75 70 ALA A CA 1
ATOM 531 C C . ALA A 1 70 ? 25.102 -4.047 -25.956 1.00 91.75 70 ALA A C 1
ATOM 533 O O . ALA A 1 70 ? 25.027 -5.258 -26.170 1.00 91.75 70 ALA A O 1
ATOM 534 N N . GLY A 1 71 ? 26.202 -3.500 -25.414 1.00 90.19 71 GLY A N 1
ATOM 535 C CA . GLY A 1 71 ? 27.327 -4.272 -24.879 1.00 90.19 71 GLY A CA 1
ATOM 536 C C . GLY A 1 71 ? 27.835 -5.361 -25.834 1.00 90.19 71 GLY A C 1
ATOM 537 O O . GLY A 1 71 ? 28.364 -5.071 -26.908 1.00 90.19 71 GLY A O 1
ATOM 538 N N . ALA A 1 72 ? 27.667 -6.628 -25.439 1.00 89.00 72 ALA A N 1
ATOM 539 C CA . ALA A 1 72 ? 28.085 -7.804 -26.211 1.00 89.00 72 ALA A CA 1
ATOM 540 C C . ALA A 1 72 ? 27.079 -8.257 -27.298 1.00 89.00 72 ALA A C 1
ATOM 542 O O . ALA A 1 72 ? 27.318 -9.272 -27.951 1.00 89.00 72 ALA A O 1
ATOM 543 N N . LEU A 1 73 ? 25.995 -7.503 -27.521 1.00 91.94 73 LEU A N 1
ATOM 544 C CA . LEU A 1 73 ? 24.890 -7.765 -28.459 1.00 91.94 73 LEU A CA 1
ATOM 545 C C . LEU A 1 73 ? 23.966 -8.936 -28.110 1.00 91.94 73 LEU A C 1
ATOM 547 O O . LEU A 1 73 ? 23.295 -9.474 -28.993 1.00 91.94 73 LEU A O 1
ATOM 551 N N . GLU A 1 74 ? 23.888 -9.336 -26.845 1.00 92.25 74 GLU A N 1
ATOM 552 C CA . GLU A 1 74 ? 23.055 -10.476 -26.448 1.00 92.25 74 GLU A CA 1
ATOM 553 C C . GLU A 1 74 ? 21.556 -10.191 -26.666 1.00 92.25 74 GLU A C 1
ATOM 555 O O . GLU A 1 74 ? 20.880 -10.961 -27.350 1.00 92.25 74 GLU A O 1
ATOM 560 N N . HIS A 1 75 ? 21.040 -9.048 -26.187 1.00 94.94 75 HIS A N 1
ATOM 561 C CA . HIS A 1 75 ? 19.644 -8.638 -26.427 1.00 94.94 75 HIS A CA 1
ATOM 562 C C . HIS A 1 75 ? 19.380 -8.327 -27.899 1.00 94.94 75 HIS A C 1
ATOM 564 O O . HIS A 1 75 ? 18.384 -8.789 -28.457 1.00 94.94 75 HIS A O 1
ATOM 570 N N . SER A 1 76 ? 20.297 -7.598 -28.543 1.00 95.56 76 SER A N 1
ATOM 571 C CA . SER A 1 76 ? 20.246 -7.305 -29.977 1.00 95.56 76 SER A CA 1
ATOM 572 C C . SER A 1 76 ? 20.083 -8.570 -30.823 1.00 95.56 76 SER A C 1
ATOM 574 O O . SER A 1 76 ? 19.265 -8.584 -31.738 1.00 95.56 76 SER A O 1
ATOM 576 N N . SER A 1 77 ? 20.811 -9.646 -30.507 1.00 93.81 77 SER A N 1
ATOM 577 C CA . SER A 1 77 ? 20.726 -10.911 -31.250 1.00 93.81 77 SER A CA 1
ATOM 578 C C . SER A 1 77 ? 19.345 -11.555 -31.111 1.00 93.81 77 SER A C 1
ATOM 580 O O . SER A 1 77 ? 18.745 -11.926 -32.113 1.00 93.81 77 SER A O 1
ATOM 582 N N . ILE A 1 78 ? 18.785 -11.588 -29.896 1.00 95.19 78 ILE A N 1
ATOM 583 C CA . ILE A 1 78 ? 17.432 -12.117 -29.649 1.00 95.19 78 ILE A CA 1
ATOM 584 C C . ILE A 1 78 ? 16.372 -11.307 -30.416 1.00 95.19 78 ILE A C 1
ATOM 586 O O . ILE A 1 78 ? 15.449 -11.874 -30.999 1.00 95.19 78 ILE A O 1
ATOM 590 N N . LEU A 1 79 ? 16.500 -9.976 -30.441 1.00 97.19 79 LEU A N 1
ATOM 591 C CA . LEU A 1 79 ? 15.599 -9.097 -31.193 1.00 97.19 79 LEU A CA 1
ATOM 592 C C . LEU A 1 79 ? 15.698 -9.343 -32.709 1.00 97.19 79 LEU A C 1
ATOM 594 O O . LEU A 1 79 ? 14.672 -9.388 -33.390 1.00 97.19 79 LEU A O 1
ATOM 598 N N . ILE A 1 80 ? 16.909 -9.534 -33.239 1.00 96.50 80 ILE A N 1
ATOM 599 C CA . ILE A 1 80 ? 17.137 -9.855 -34.656 1.00 96.50 80 ILE A CA 1
ATOM 600 C C . ILE A 1 80 ? 16.547 -11.225 -35.012 1.00 96.50 80 ILE A C 1
ATOM 602 O O . ILE A 1 80 ? 15.846 -11.334 -36.018 1.00 96.50 80 ILE A O 1
ATOM 606 N N . ASP A 1 81 ? 16.762 -12.243 -34.176 1.00 95.25 81 ASP A N 1
ATOM 607 C CA . ASP A 1 81 ? 16.210 -13.591 -34.368 1.00 95.25 81 ASP A CA 1
ATOM 608 C C . ASP A 1 81 ? 14.671 -13.585 -34.350 1.00 95.25 81 ASP A C 1
ATOM 610 O O . ASP A 1 81 ? 14.026 -14.356 -35.062 1.00 95.25 81 ASP A O 1
ATOM 614 N N . ALA A 1 82 ? 14.067 -12.653 -33.606 1.00 96.69 82 ALA A N 1
ATOM 615 C CA . ALA A 1 82 ? 12.630 -12.382 -33.622 1.00 96.69 82 ALA A CA 1
ATOM 616 C C . ALA A 1 82 ? 12.160 -11.535 -34.830 1.00 96.69 82 ALA A C 1
ATOM 618 O O . ALA A 1 82 ? 11.009 -11.089 -34.870 1.00 96.69 82 ALA A O 1
ATOM 619 N N . GLY A 1 83 ? 13.031 -11.287 -35.814 1.00 97.06 83 GLY A N 1
ATOM 620 C CA . GLY A 1 83 ? 12.726 -10.579 -37.060 1.00 97.06 83 GLY A CA 1
ATOM 621 C C . GLY A 1 83 ? 12.686 -9.052 -36.945 1.00 97.06 83 GLY A C 1
ATOM 622 O O . GLY A 1 83 ? 12.147 -8.384 -37.835 1.00 97.06 83 GLY A O 1
ATOM 623 N N . LYS A 1 84 ? 13.215 -8.474 -35.859 1.00 98.06 84 LYS A N 1
ATOM 624 C CA . LYS A 1 84 ? 13.210 -7.020 -35.645 1.00 98.06 84 LYS A CA 1
ATOM 625 C C . LYS A 1 84 ? 14.378 -6.346 -36.355 1.00 98.06 84 LYS A C 1
ATOM 627 O O . LYS A 1 84 ? 15.453 -6.911 -36.535 1.00 98.06 84 LYS A O 1
ATOM 632 N N . THR A 1 85 ? 14.172 -5.093 -36.745 1.00 98.12 85 THR A N 1
ATOM 633 C CA . THR A 1 85 ? 15.235 -4.231 -37.265 1.00 98.12 85 THR A CA 1
ATOM 634 C C . THR A 1 85 ? 15.881 -3.480 -36.107 1.00 98.12 85 THR A C 1
ATOM 636 O O . THR A 1 85 ? 15.259 -2.584 -35.534 1.00 98.12 85 THR A O 1
ATOM 639 N N . VAL A 1 86 ? 17.118 -3.850 -35.773 1.00 98.00 86 VAL A N 1
ATOM 640 C CA . VAL A 1 86 ? 17.818 -3.363 -34.578 1.00 98.00 86 VAL A CA 1
ATOM 641 C C . VAL A 1 86 ? 18.884 -2.334 -34.941 1.00 98.00 86 VAL A C 1
ATOM 643 O O . VAL A 1 86 ? 19.765 -2.612 -35.759 1.00 98.00 86 VAL A O 1
ATOM 646 N N . ASP A 1 87 ? 18.820 -1.180 -34.283 1.00 97.94 87 ASP A N 1
ATOM 647 C CA . ASP A 1 87 ? 19.944 -0.255 -34.145 1.00 97.94 87 ASP A CA 1
ATOM 648 C C . ASP A 1 87 ? 20.438 -0.286 -32.693 1.00 97.94 87 ASP A C 1
ATOM 650 O O . ASP A 1 87 ? 19.659 -0.538 -31.774 1.00 97.94 87 ASP A O 1
ATOM 654 N N . THR A 1 88 ? 21.721 -0.010 -32.469 1.00 96.12 88 THR A N 1
ATOM 655 C CA . THR A 1 88 ? 22.334 -0.082 -31.133 1.00 96.12 88 THR A CA 1
ATOM 656 C C . THR A 1 88 ? 22.970 1.236 -30.730 1.00 96.12 88 THR A C 1
ATOM 658 O O . THR A 1 88 ? 23.602 1.881 -31.564 1.00 96.12 88 THR A O 1
ATOM 661 N N . CYS A 1 89 ? 22.900 1.592 -29.450 1.00 95.25 89 CYS A N 1
ATOM 662 C CA . CYS A 1 89 ? 23.647 2.701 -28.856 1.00 95.25 89 CYS A CA 1
ATOM 663 C C . CYS A 1 89 ? 24.495 2.181 -27.691 1.00 95.25 89 CYS A C 1
ATOM 665 O O . CYS A 1 89 ? 23.944 1.577 -26.779 1.00 95.25 89 CYS A O 1
ATOM 667 N N . ASP A 1 90 ? 25.806 2.421 -27.679 1.00 92.81 90 ASP A N 1
ATOM 668 C CA . ASP A 1 90 ? 26.693 2.020 -26.574 1.00 92.81 90 ASP A CA 1
ATOM 669 C C . ASP A 1 90 ? 27.897 2.972 -26.463 1.00 92.81 90 ASP A C 1
ATOM 671 O O . ASP A 1 90 ? 28.280 3.610 -27.441 1.00 92.81 90 ASP A O 1
ATOM 675 N N . PHE A 1 91 ? 28.547 3.057 -25.300 1.00 89.12 91 PHE A N 1
ATOM 676 C CA . PHE A 1 91 ? 29.800 3.816 -25.171 1.00 89.12 91 PHE A CA 1
ATOM 677 C C . PHE A 1 91 ? 30.964 3.177 -25.948 1.00 89.12 91 PHE A C 1
ATOM 679 O O . PHE A 1 91 ? 31.951 3.848 -26.245 1.00 89.12 91 PHE A O 1
ATOM 686 N N . GLY A 1 92 ? 30.891 1.875 -26.239 1.00 82.25 92 GLY A N 1
ATOM 687 C CA . GLY A 1 92 ? 31.909 1.100 -26.951 1.00 82.25 92 GLY A CA 1
ATOM 688 C C . GLY A 1 92 ? 33.157 0.775 -26.122 1.00 82.25 92 GLY A C 1
ATOM 689 O O . GLY A 1 92 ? 34.026 0.035 -26.577 1.00 82.25 92 GLY A O 1
ATOM 690 N N . THR A 1 93 ? 33.271 1.314 -24.907 1.00 83.75 93 THR A N 1
ATOM 691 C CA . THR A 1 93 ? 34.477 1.229 -24.067 1.00 83.75 93 THR A CA 1
ATOM 692 C C . THR A 1 93 ? 34.358 0.258 -22.894 1.00 83.75 93 THR A C 1
ATOM 694 O O . THR A 1 93 ? 35.378 -0.042 -22.262 1.00 83.75 93 THR A O 1
ATOM 697 N N . SER A 1 94 ? 33.151 -0.248 -22.622 1.00 79.62 94 SER A N 1
ATOM 698 C CA . SER A 1 94 ? 32.870 -1.198 -21.540 1.00 79.62 94 SER A CA 1
ATOM 699 C C . SER A 1 94 ? 33.530 -2.561 -21.782 1.00 79.62 94 SER A C 1
ATOM 701 O O . SER A 1 94 ? 33.801 -2.943 -22.922 1.00 79.62 94 SER A O 1
ATOM 703 N N . ASP A 1 95 ? 33.757 -3.334 -20.716 1.00 79.56 95 ASP A N 1
ATOM 704 C CA . ASP A 1 95 ? 34.298 -4.698 -20.837 1.00 79.56 95 ASP A CA 1
ATOM 705 C C . ASP A 1 95 ? 33.399 -5.605 -21.692 1.00 79.56 95 ASP A C 1
ATOM 707 O O . ASP A 1 95 ? 33.893 -6.432 -22.458 1.00 79.56 95 ASP A O 1
ATOM 711 N N . TYR A 1 96 ? 32.082 -5.386 -21.638 1.00 78.19 96 TYR A N 1
ATOM 712 C CA . TYR A 1 96 ? 31.100 -6.088 -22.465 1.00 78.19 96 TYR A CA 1
ATOM 713 C C . TYR A 1 96 ? 31.222 -5.714 -23.947 1.00 78.19 96 TYR A C 1
ATOM 715 O O . TYR A 1 96 ? 31.209 -6.590 -24.810 1.00 78.19 96 TYR A O 1
ATOM 723 N N . ALA A 1 97 ? 31.407 -4.427 -24.256 1.00 78.12 97 ALA A N 1
ATOM 724 C CA . ALA A 1 97 ? 31.609 -3.969 -25.628 1.00 78.12 97 ALA A CA 1
ATOM 725 C C . ALA A 1 97 ? 32.947 -4.456 -26.215 1.00 78.12 97 ALA A C 1
ATOM 727 O O . ALA A 1 97 ? 33.046 -4.691 -27.416 1.00 78.12 97 ALA A O 1
ATOM 728 N N . ARG A 1 98 ? 33.976 -4.673 -25.385 1.00 76.50 98 ARG A N 1
ATOM 729 C CA . ARG A 1 98 ? 35.291 -5.176 -25.832 1.00 76.50 98 ARG A CA 1
ATOM 730 C C . ARG A 1 98 ? 35.272 -6.632 -26.287 1.00 76.50 98 ARG A C 1
ATOM 732 O O . ARG A 1 98 ? 36.086 -7.010 -27.126 1.00 76.50 98 ARG A O 1
ATOM 739 N N . VAL A 1 99 ? 34.371 -7.448 -25.739 1.00 74.31 99 VAL A N 1
ATOM 740 C CA . VAL A 1 99 ? 34.194 -8.856 -26.145 1.00 74.31 99 VAL A CA 1
ATOM 741 C C . VAL A 1 99 ? 33.161 -9.028 -27.263 1.00 74.31 99 VAL A C 1
ATOM 743 O O . VAL A 1 99 ? 32.927 -10.150 -27.719 1.00 74.31 99 VAL A O 1
ATOM 746 N N . ARG A 1 100 ? 32.565 -7.922 -27.729 1.00 74.62 100 ARG A N 1
ATOM 747 C CA . ARG A 1 100 ? 31.607 -7.888 -28.831 1.00 74.62 100 ARG A CA 1
ATOM 748 C C . ARG A 1 100 ? 32.203 -8.524 -30.082 1.00 74.62 100 ARG A C 1
ATOM 750 O O . ARG A 1 100 ? 33.262 -8.129 -30.570 1.00 74.62 100 ARG A O 1
ATOM 757 N N . ARG A 1 101 ? 31.480 -9.487 -30.650 1.00 64.81 101 ARG A N 1
ATOM 758 C CA . ARG A 1 101 ? 31.746 -9.975 -32.007 1.00 64.81 101 ARG A CA 1
ATOM 759 C C . ARG A 1 101 ? 30.993 -9.087 -32.989 1.00 64.81 101 ARG A C 1
ATOM 761 O O . ARG A 1 101 ? 29.841 -8.742 -32.742 1.00 64.81 101 ARG A O 1
ATOM 768 N N . ALA A 1 102 ? 31.640 -8.711 -34.090 1.00 64.31 102 ALA A N 1
ATOM 769 C CA . ALA A 1 102 ? 30.983 -7.946 -35.143 1.00 64.31 102 ALA A CA 1
ATOM 770 C C . ALA A 1 102 ? 29.750 -8.715 -35.650 1.00 64.31 102 ALA A C 1
ATOM 772 O O . ALA A 1 102 ? 29.866 -9.883 -36.026 1.00 64.31 102 ALA A O 1
ATOM 773 N N . SER A 1 103 ? 28.587 -8.065 -35.652 1.00 69.25 103 SER A N 1
ATOM 774 C CA . SER A 1 103 ? 27.357 -8.606 -36.229 1.00 69.25 103 SER A CA 1
ATOM 775 C C . SER A 1 103 ? 26.997 -7.794 -37.461 1.00 69.25 103 SER A C 1
ATOM 777 O O . SER A 1 103 ? 26.762 -6.594 -37.372 1.00 69.25 103 SER A O 1
ATOM 779 N N . THR A 1 104 ? 26.923 -8.441 -38.623 1.00 69.50 104 THR A N 1
ATOM 780 C CA . THR A 1 104 ? 26.497 -7.792 -39.875 1.00 69.50 104 THR A CA 1
ATOM 781 C C . THR A 1 104 ? 24.984 -7.573 -39.948 1.00 69.50 104 THR A C 1
ATOM 783 O O . THR A 1 104 ? 24.486 -7.125 -40.976 1.00 69.50 104 THR A O 1
ATOM 786 N N . GLN A 1 105 ? 24.243 -7.961 -38.907 1.00 86.00 105 GLN A N 1
ATOM 787 C CA . GLN A 1 105 ? 22.781 -7.932 -38.878 1.00 86.00 105 GLN A CA 1
ATOM 788 C C . GLN A 1 105 ? 22.221 -6.732 -38.096 1.00 86.00 105 GLN A C 1
ATOM 790 O O . GLN A 1 105 ? 21.046 -6.405 -38.255 1.00 86.00 105 GLN A O 1
ATOM 795 N N . VAL A 1 106 ? 23.050 -6.044 -37.300 1.00 92.81 106 VAL A N 1
ATOM 796 C CA . VAL A 1 106 ? 22.696 -4.736 -36.728 1.00 92.81 106 VAL A CA 1
ATOM 797 C C . VAL A 1 106 ? 22.682 -3.707 -37.857 1.00 92.81 106 VAL A C 1
ATOM 799 O O . VAL A 1 106 ? 23.634 -3.614 -38.632 1.00 92.81 106 VAL A O 1
ATOM 802 N N . ARG A 1 107 ? 21.597 -2.936 -37.976 1.00 95.12 107 ARG A N 1
ATOM 803 C CA . ARG A 1 107 ? 21.411 -2.001 -39.093 1.00 95.12 107 ARG A CA 1
ATOM 804 C C . ARG A 1 107 ? 22.242 -0.727 -38.918 1.00 95.12 107 ARG A C 1
ATOM 806 O O . ARG A 1 107 ? 22.862 -0.286 -39.886 1.00 95.12 107 ARG A O 1
ATOM 813 N N . LYS A 1 108 ? 22.250 -0.125 -37.724 1.00 95.06 108 LYS A N 1
ATOM 814 C CA . LYS A 1 108 ? 23.105 1.027 -37.380 1.00 95.06 108 LYS A CA 1
ATOM 815 C C . LYS A 1 108 ? 23.678 0.893 -35.975 1.00 95.06 108 LYS A C 1
ATOM 817 O O . LYS A 1 108 ? 22.988 0.472 -35.051 1.00 95.06 108 LYS A O 1
ATOM 822 N N . GLU A 1 109 ? 24.920 1.334 -35.816 1.00 93.31 109 GLU A N 1
ATOM 823 C CA . GLU A 1 109 ? 25.605 1.393 -34.527 1.00 93.31 109 GLU A CA 1
ATOM 824 C C . GLU A 1 109 ? 25.971 2.839 -34.191 1.00 93.31 109 GLU A C 1
ATOM 826 O O . GLU A 1 109 ? 26.676 3.500 -34.953 1.00 93.31 109 GLU A O 1
ATOM 831 N N . TYR A 1 110 ? 25.507 3.319 -33.042 1.00 95.00 110 TYR A N 1
ATOM 832 C CA . TYR A 1 110 ? 25.839 4.626 -32.494 1.00 95.00 110 TYR A CA 1
ATOM 833 C C . TYR A 1 110 ? 26.793 4.436 -31.312 1.00 95.00 110 TYR A C 1
ATOM 835 O O . TYR A 1 110 ? 26.472 3.717 -30.365 1.00 95.00 110 TYR A O 1
ATOM 843 N N . ILE A 1 111 ? 27.969 5.067 -31.375 1.00 93.12 111 ILE A N 1
ATOM 844 C CA . ILE A 1 111 ? 28.993 4.978 -30.327 1.00 93.12 111 ILE A CA 1
ATOM 845 C C . ILE A 1 111 ? 29.127 6.332 -29.629 1.00 93.12 111 ILE A C 1
ATOM 847 O O . ILE A 1 111 ? 29.541 7.306 -30.258 1.00 93.12 111 ILE A O 1
ATOM 851 N N . GLY A 1 112 ? 28.773 6.397 -28.344 1.00 93.31 112 GLY A N 1
ATOM 852 C CA . GLY A 1 112 ? 28.793 7.628 -27.547 1.00 93.31 112 GLY A CA 1
ATOM 853 C C . GLY A 1 112 ? 27.753 7.654 -26.424 1.00 93.31 112 GLY A C 1
ATOM 854 O O . GLY A 1 112 ? 27.047 6.672 -26.194 1.00 93.31 112 GLY A O 1
ATOM 855 N N . ASP A 1 113 ? 27.660 8.789 -25.725 1.00 93.94 113 ASP A N 1
ATOM 856 C CA . ASP A 1 113 ? 26.624 9.013 -24.710 1.00 93.94 113 ASP A CA 1
ATOM 857 C C . ASP A 1 113 ? 25.261 9.206 -25.385 1.00 93.94 113 ASP A C 1
ATOM 859 O O . ASP A 1 113 ? 25.086 10.092 -26.224 1.00 93.94 113 ASP A O 1
ATOM 863 N N . PHE A 1 114 ? 24.275 8.399 -25.000 1.00 96.56 114 PHE A N 1
ATOM 864 C CA . PHE A 1 114 ? 22.911 8.481 -25.519 1.00 96.56 114 PHE A CA 1
ATOM 865 C C . PHE A 1 114 ? 22.295 9.888 -25.409 1.00 96.56 114 PHE A C 1
ATOM 867 O O . PHE A 1 114 ? 21.532 10.303 -26.286 1.00 96.56 114 PHE A O 1
ATOM 874 N N . ASN A 1 115 ? 22.615 10.635 -24.348 1.00 96.19 115 ASN A N 1
ATOM 875 C CA . ASN A 1 115 ? 22.082 11.981 -24.150 1.00 96.19 115 ASN A CA 1
ATOM 876 C C . ASN A 1 115 ? 22.602 12.960 -25.216 1.00 96.19 115 ASN A C 1
ATOM 878 O O . ASN A 1 115 ? 21.824 13.780 -25.722 1.00 96.19 115 ASN A O 1
ATOM 882 N N . ASP A 1 116 ? 23.867 12.806 -25.610 1.00 96.12 116 ASP A N 1
ATOM 883 C CA . ASP A 1 116 ? 24.574 13.690 -26.543 1.00 96.12 116 ASP A CA 1
ATOM 884 C C . ASP A 1 116 ? 24.398 13.277 -28.010 1.00 96.12 116 ASP A C 1
ATOM 886 O O . ASP A 1 116 ? 24.453 14.116 -28.908 1.00 96.12 116 ASP A O 1
ATOM 890 N N . LEU A 1 117 ? 24.158 11.991 -28.268 1.00 96.25 117 LEU A N 1
ATOM 891 C CA . LEU A 1 117 ? 23.995 11.459 -29.617 1.00 96.25 117 LEU A CA 1
ATOM 892 C C . LEU A 1 117 ? 22.700 11.935 -30.288 1.00 96.25 117 LEU A C 1
ATOM 894 O O . LEU A 1 117 ? 21.638 12.055 -29.667 1.00 96.25 117 LEU A O 1
ATOM 898 N N . GLU A 1 118 ? 22.769 12.156 -31.599 1.00 95.94 118 GLU A N 1
ATOM 899 C CA . GLU A 1 118 ? 21.604 12.442 -32.432 1.00 95.94 118 GLU A CA 1
ATOM 900 C C . GLU A 1 118 ? 21.098 11.174 -33.119 1.00 95.94 118 GLU A C 1
ATOM 902 O O . GLU A 1 118 ? 21.859 10.420 -33.727 1.00 95.94 118 GLU A O 1
ATOM 907 N N . PHE A 1 119 ? 19.784 10.969 -33.054 1.00 96.62 119 PHE A N 1
ATOM 908 C CA . PHE A 1 119 ? 19.106 9.854 -33.700 1.00 96.62 119 PHE A CA 1
ATOM 909 C C . PHE A 1 119 ? 18.208 10.417 -34.805 1.00 96.62 119 PHE A C 1
ATOM 911 O O . PHE A 1 119 ? 17.195 11.046 -34.492 1.00 96.62 119 PHE A O 1
ATOM 918 N N . PRO A 1 120 ? 18.568 10.241 -36.091 1.00 92.56 120 PRO A N 1
ATOM 919 C CA . PRO A 1 120 ? 17.793 10.798 -37.200 1.00 92.56 120 PRO A CA 1
ATOM 920 C C . PRO A 1 120 ? 16.433 10.107 -37.367 1.00 92.56 120 PRO A C 1
ATOM 922 O O . PRO A 1 120 ? 15.491 10.708 -37.881 1.00 92.56 120 PRO A O 1
ATOM 925 N N . ASP A 1 121 ? 16.329 8.856 -36.916 1.00 93.38 121 ASP A N 1
ATOM 926 C CA . ASP A 1 121 ? 15.117 8.050 -36.971 1.00 93.38 121 ASP A CA 1
ATOM 927 C C . ASP A 1 121 ? 14.470 7.947 -35.585 1.00 93.38 121 ASP A C 1
ATOM 929 O O . ASP A 1 121 ? 15.161 7.844 -34.569 1.00 93.38 121 ASP A O 1
ATOM 933 N N . LYS A 1 122 ? 13.133 7.899 -35.556 1.00 97.56 122 LYS A N 1
ATOM 934 C CA . LYS A 1 122 ? 12.380 7.449 -34.379 1.00 97.56 122 LYS A CA 1
ATOM 935 C C . LYS A 1 122 ? 12.072 5.958 -34.474 1.00 97.56 122 LYS A C 1
ATOM 937 O O . LYS A 1 122 ? 11.828 5.439 -35.568 1.00 97.56 122 LYS A O 1
ATOM 942 N N . TYR A 1 123 ? 11.999 5.291 -33.331 1.00 98.50 123 TYR A N 1
ATOM 943 C CA . TYR A 1 123 ? 11.837 3.838 -33.252 1.00 98.50 123 TYR A CA 1
ATOM 944 C C . TYR A 1 123 ? 10.436 3.434 -32.792 1.00 98.50 123 TYR A C 1
ATOM 946 O O . TYR A 1 123 ? 9.811 4.150 -32.006 1.00 98.50 123 TYR A O 1
ATOM 954 N N . ASP A 1 124 ? 9.944 2.296 -33.292 1.00 98.62 124 ASP A N 1
ATOM 955 C CA . ASP A 1 124 ? 8.691 1.697 -32.814 1.00 98.62 124 ASP A CA 1
ATOM 956 C C . ASP A 1 124 ? 8.841 1.213 -31.370 1.00 98.62 124 ASP A C 1
ATOM 958 O O . ASP A 1 124 ? 7.895 1.311 -30.594 1.00 98.62 124 ASP A O 1
ATOM 962 N N . ALA A 1 125 ? 10.033 0.729 -31.007 1.00 98.62 125 ALA A N 1
ATOM 963 C CA . ALA A 1 125 ? 10.387 0.349 -29.650 1.00 98.62 125 ALA A CA 1
ATOM 964 C C . ALA A 1 125 ? 11.763 0.889 -29.221 1.00 98.62 125 ALA A C 1
ATOM 966 O O . ALA A 1 125 ? 12.667 1.068 -30.035 1.00 98.62 125 ALA A O 1
ATOM 967 N N . VAL A 1 126 ? 11.951 1.098 -27.922 1.00 98.56 126 VAL A N 1
ATOM 968 C CA . VAL A 1 126 ? 13.266 1.329 -27.310 1.00 98.56 126 VAL A CA 1
ATOM 969 C C . VAL A 1 126 ? 13.458 0.323 -26.185 1.00 98.56 126 VAL A C 1
ATOM 971 O O . VAL A 1 126 ? 12.612 0.231 -25.294 1.00 98.56 126 VAL A O 1
ATOM 974 N N . TRP A 1 127 ? 14.563 -0.418 -26.228 1.00 98.31 127 TRP A N 1
ATOM 975 C CA . TRP A 1 127 ? 14.970 -1.369 -25.198 1.00 98.31 127 TRP A CA 1
ATOM 976 C C . TRP A 1 127 ? 16.134 -0.794 -24.389 1.00 98.31 127 TRP A C 1
ATOM 978 O O . TRP A 1 127 ? 17.091 -0.259 -24.949 1.00 98.31 127 TRP A O 1
ATOM 988 N N . CYS A 1 128 ? 16.034 -0.880 -23.065 1.00 95.75 128 CYS A N 1
ATOM 989 C CA . CYS A 1 128 ? 17.007 -0.323 -22.136 1.00 95.75 128 CYS A CA 1
ATOM 990 C C . CYS A 1 128 ? 17.114 -1.235 -20.908 1.00 95.75 128 CYS A C 1
ATOM 992 O O . CYS A 1 128 ? 16.222 -1.241 -20.061 1.00 95.75 128 CYS A O 1
ATOM 994 N N . SER A 1 129 ? 18.183 -2.026 -20.801 1.00 95.56 129 SER A N 1
ATOM 995 C CA . SER A 1 129 ? 18.347 -3.004 -19.717 1.00 95.56 129 SER A CA 1
ATOM 996 C C . SER A 1 129 ? 19.593 -2.711 -18.890 1.00 95.56 129 SER A C 1
ATOM 998 O O . SER A 1 129 ? 20.696 -2.732 -19.425 1.00 95.56 129 SER A O 1
ATOM 1000 N N . HIS A 1 130 ? 19.419 -2.457 -17.587 1.00 93.69 130 HIS A N 1
ATOM 1001 C CA . HIS A 1 130 ? 20.499 -2.140 -16.636 1.00 93.69 130 HIS A CA 1
ATOM 1002 C C . HIS A 1 130 ? 21.337 -0.913 -17.047 1.00 93.69 130 HIS A C 1
ATOM 1004 O O . HIS A 1 130 ? 22.564 -0.953 -17.064 1.00 93.69 130 HIS A O 1
ATOM 1010 N N . ILE A 1 131 ? 20.658 0.184 -17.416 1.00 94.62 131 ILE A N 1
ATOM 1011 C CA . ILE A 1 131 ? 21.286 1.464 -17.812 1.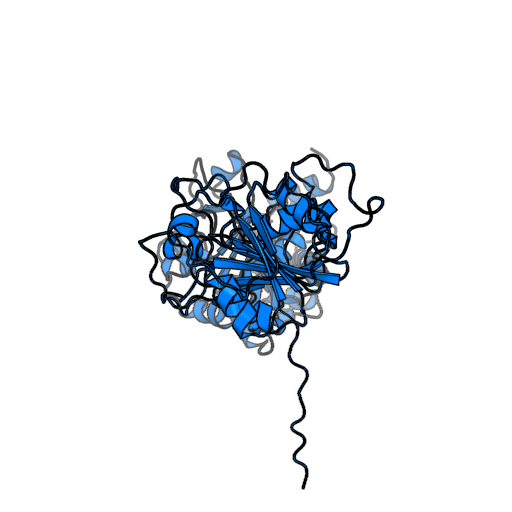00 94.62 131 ILE A CA 1
ATOM 1012 C C . ILE A 1 131 ? 20.935 2.609 -16.863 1.00 94.62 131 ILE A C 1
ATOM 1014 O O . ILE A 1 131 ? 21.774 3.472 -16.594 1.00 94.62 131 ILE A O 1
ATOM 1018 N N . LEU A 1 132 ? 19.697 2.651 -16.363 1.00 95.81 132 LEU A N 1
ATOM 1019 C CA . LEU A 1 132 ? 19.180 3.774 -15.576 1.00 95.81 132 LEU A CA 1
ATOM 1020 C C . LEU A 1 132 ? 19.895 3.929 -14.228 1.00 95.81 132 LEU A C 1
ATOM 1022 O O . LEU A 1 132 ? 20.109 5.053 -13.779 1.00 95.81 132 LEU A O 1
ATOM 1026 N N . GLU A 1 133 ? 20.305 2.826 -13.601 1.00 94.00 133 GLU A N 1
ATOM 1027 C CA . GLU A 1 133 ? 21.117 2.815 -12.379 1.00 94.00 133 GLU A CA 1
ATOM 1028 C C . GLU A 1 133 ? 22.460 3.535 -12.540 1.00 94.00 133 GLU A C 1
ATOM 1030 O O . GLU A 1 133 ? 23.013 4.007 -11.551 1.00 94.00 133 GLU A O 1
ATOM 1035 N N . HIS A 1 134 ? 22.963 3.649 -13.772 1.00 93.50 134 HIS A N 1
ATOM 1036 C CA . HIS A 1 134 ? 24.233 4.289 -14.109 1.00 93.50 134 HIS A CA 1
ATOM 1037 C C . HIS A 1 134 ? 24.067 5.768 -14.487 1.00 93.50 134 HIS A C 1
ATOM 1039 O O . HIS A 1 134 ? 25.054 6.476 -14.679 1.00 93.50 134 HIS A O 1
ATOM 1045 N N . GLN A 1 135 ? 22.828 6.262 -14.583 1.00 94.81 135 GLN A N 1
ATOM 1046 C CA . GLN A 1 135 ? 22.556 7.647 -14.955 1.00 94.81 135 GLN A CA 1
ATOM 1047 C C . GLN A 1 135 ? 22.610 8.556 -13.726 1.00 94.81 135 GLN A C 1
ATOM 1049 O O . GLN A 1 135 ? 21.810 8.414 -12.803 1.00 94.81 135 GLN A O 1
ATOM 1054 N N . VAL A 1 136 ? 23.501 9.553 -13.750 1.00 92.56 136 VAL A N 1
ATOM 1055 C CA . VAL A 1 136 ? 23.566 10.605 -12.715 1.00 92.56 136 VAL A CA 1
ATOM 1056 C C . VAL A 1 136 ? 22.277 11.432 -12.695 1.00 92.56 136 VAL A C 1
ATOM 1058 O O . VAL A 1 136 ? 21.804 11.833 -11.635 1.00 92.56 136 VAL A O 1
ATOM 1061 N N . ASN A 1 137 ? 21.676 11.653 -13.868 1.00 94.69 137 ASN A N 1
ATOM 1062 C CA . ASN A 1 137 ? 20.358 12.262 -14.002 1.00 94.69 137 ASN A CA 1
ATOM 1063 C C . ASN A 1 137 ? 19.430 11.348 -14.820 1.00 94.69 137 ASN A C 1
ATOM 1065 O O . ASN A 1 137 ? 19.310 11.514 -16.037 1.00 94.69 137 ASN A O 1
ATOM 1069 N N . PRO A 1 138 ? 18.735 10.398 -14.168 1.00 95.56 138 PRO A N 1
ATOM 1070 C CA . PRO A 1 138 ? 17.838 9.481 -14.864 1.00 95.56 138 PRO A CA 1
ATOM 1071 C C . PRO A 1 138 ? 16.699 10.191 -15.605 1.00 95.56 138 PRO A C 1
ATOM 1073 O O . PRO A 1 138 ? 16.246 9.716 -16.641 1.00 95.56 138 PRO A O 1
ATOM 1076 N N . ASN A 1 139 ? 16.226 11.343 -15.110 1.00 94.88 139 ASN A N 1
ATOM 1077 C CA . ASN A 1 139 ? 15.131 12.055 -15.766 1.00 94.88 139 ASN A CA 1
ATOM 1078 C C . ASN A 1 139 ? 15.574 12.724 -17.078 1.00 94.88 139 ASN A C 1
ATOM 1080 O O . ASN A 1 139 ? 14.793 12.744 -18.026 1.00 94.88 139 ASN A O 1
ATOM 1084 N N . LEU A 1 140 ? 16.820 13.205 -17.173 1.00 96.81 140 LEU A N 1
ATOM 1085 C CA . LEU A 1 140 ? 17.387 13.697 -18.435 1.00 96.81 140 LEU A CA 1
ATOM 1086 C C . LEU A 1 140 ? 17.409 12.587 -19.496 1.00 96.81 140 LEU A C 1
ATOM 1088 O O . LEU A 1 140 ? 16.906 12.787 -20.602 1.00 96.81 140 LEU A O 1
ATOM 1092 N N . PHE A 1 141 ? 17.896 11.405 -19.113 1.00 97.56 141 PHE A N 1
ATOM 1093 C CA . PHE A 1 141 ? 17.923 10.224 -19.975 1.00 97.56 141 PHE A CA 1
ATOM 1094 C C . PHE A 1 141 ? 16.518 9.839 -20.454 1.00 97.56 141 PHE A C 1
ATOM 1096 O O . PHE A 1 141 ? 16.286 9.659 -21.647 1.00 97.56 141 PHE A O 1
ATOM 1103 N N . LEU A 1 142 ? 15.541 9.782 -19.545 1.00 97.81 142 LEU A N 1
ATOM 1104 C CA . LEU A 1 142 ? 14.156 9.447 -19.893 1.00 97.81 142 LEU A CA 1
ATOM 1105 C C . LEU A 1 142 ? 13.492 10.500 -20.791 1.00 97.81 142 LEU A C 1
ATOM 1107 O O . LEU A 1 142 ? 12.747 10.143 -21.702 1.00 97.81 142 LEU A O 1
ATOM 1111 N N . ARG A 1 143 ? 13.785 11.792 -20.593 1.00 96.81 143 ARG A N 1
ATOM 1112 C CA . ARG A 1 143 ? 13.315 12.863 -21.488 1.00 96.81 143 ARG A CA 1
ATOM 1113 C C . ARG A 1 143 ? 13.901 12.726 -22.889 1.00 96.81 143 ARG A C 1
ATOM 1115 O O . ARG A 1 143 ? 13.184 12.941 -23.860 1.00 96.81 143 ARG A O 1
ATOM 1122 N N . LYS A 1 144 ? 15.174 12.340 -23.014 1.00 97.25 144 LYS A N 1
ATOM 1123 C CA . LYS A 1 144 ? 15.777 12.008 -24.312 1.00 97.25 144 LYS A CA 1
ATOM 1124 C C . LYS A 1 144 ? 15.122 10.765 -24.918 1.00 97.25 144 LYS A C 1
ATOM 1126 O O . LYS A 1 144 ? 14.782 10.767 -26.096 1.00 97.25 144 LYS A O 1
ATOM 1131 N N . LEU A 1 145 ? 14.852 9.740 -24.112 1.00 96.81 145 LEU A N 1
ATOM 1132 C CA . LEU A 1 145 ? 14.158 8.530 -24.553 1.00 96.81 145 LEU A CA 1
ATOM 1133 C C . LEU A 1 145 ? 12.789 8.867 -25.171 1.00 96.81 145 LEU A C 1
ATOM 1135 O O . LEU A 1 145 ? 12.440 8.391 -26.251 1.00 96.81 145 LEU A O 1
ATOM 1139 N N . HIS A 1 146 ? 12.063 9.793 -24.549 1.00 94.38 146 HIS A N 1
ATOM 1140 C CA . HIS A 1 146 ? 10.790 10.309 -25.041 1.00 94.38 146 HIS A CA 1
ATOM 1141 C C . HIS A 1 146 ? 10.873 10.969 -26.436 1.00 94.38 146 HIS A C 1
ATOM 1143 O O . HIS A 1 146 ? 9.881 10.981 -27.171 1.00 94.38 146 HIS A O 1
ATOM 1149 N N . THR A 1 147 ? 12.026 11.516 -26.845 1.00 95.56 147 THR A N 1
ATOM 1150 C CA . THR A 1 147 ? 12.185 12.131 -28.177 1.00 95.56 147 THR A CA 1
ATOM 1151 C C . THR A 1 147 ? 12.537 11.124 -29.270 1.00 95.56 147 THR A C 1
ATOM 1153 O O . THR A 1 147 ? 12.170 11.353 -30.425 1.00 95.56 147 THR A O 1
ATOM 1156 N N . VAL A 1 148 ? 13.189 10.010 -28.919 1.00 97.25 148 VAL A N 1
ATOM 1157 C CA . VAL A 1 148 ? 13.641 8.983 -29.876 1.00 97.25 148 VAL A CA 1
ATOM 1158 C C . VAL A 1 148 ? 12.594 7.901 -30.146 1.00 97.25 148 VAL A C 1
ATOM 1160 O O . VAL A 1 148 ? 12.608 7.284 -31.209 1.00 97.25 148 VAL A O 1
ATOM 1163 N N . VAL A 1 149 ? 11.647 7.676 -29.232 1.00 97.88 149 VAL A N 1
ATOM 1164 C CA . VAL A 1 149 ? 10.518 6.768 -29.479 1.00 97.88 149 VAL A CA 1
ATOM 1165 C C . VAL A 1 149 ? 9.406 7.479 -30.264 1.00 97.88 149 VAL A C 1
ATOM 1167 O O . VAL A 1 149 ? 9.075 8.649 -30.009 1.00 97.88 149 VAL A O 1
ATOM 1170 N N . LYS A 1 150 ? 8.826 6.785 -31.251 1.00 97.75 150 LYS A N 1
ATOM 1171 C CA . LYS A 1 150 ? 7.661 7.271 -32.005 1.00 97.75 150 LYS A CA 1
ATOM 1172 C C . LYS A 1 150 ? 6.490 7.554 -31.067 1.00 97.75 150 LYS A C 1
ATOM 1174 O O . LYS A 1 150 ? 6.389 6.988 -29.982 1.00 97.75 150 LYS A O 1
ATOM 1179 N N . ASP A 1 151 ? 5.598 8.440 -31.493 1.00 93.56 151 ASP A N 1
ATOM 1180 C CA . ASP A 1 151 ? 4.307 8.562 -30.817 1.00 93.56 151 ASP A CA 1
ATOM 1181 C C . ASP A 1 151 ? 3.555 7.237 -30.962 1.00 93.56 151 ASP A C 1
ATOM 1183 O O . ASP A 1 151 ? 3.624 6.617 -32.022 1.00 93.56 151 ASP A O 1
ATOM 1187 N N . ASP A 1 152 ? 2.934 6.773 -29.876 1.00 94.19 152 ASP A N 1
ATOM 1188 C CA . ASP A 1 152 ? 2.360 5.424 -29.755 1.00 94.19 152 ASP A CA 1
ATOM 1189 C C . ASP A 1 152 ? 3.376 4.256 -29.839 1.00 94.19 152 ASP A C 1
ATOM 1191 O O . ASP A 1 152 ? 2.998 3.086 -29.820 1.00 94.19 152 ASP A O 1
ATOM 1195 N N . GLY A 1 153 ? 4.680 4.557 -29.881 1.00 97.44 153 GLY A N 1
ATOM 1196 C CA . GLY A 1 153 ? 5.751 3.566 -29.769 1.00 97.44 153 GLY A CA 1
ATOM 1197 C C . GLY A 1 153 ? 5.907 3.029 -28.344 1.00 97.44 153 GLY A C 1
ATOM 1198 O O . GLY A 1 153 ? 5.278 3.509 -27.405 1.00 97.44 153 GLY A O 1
ATOM 1199 N N . ILE A 1 154 ? 6.759 2.028 -28.160 1.00 98.12 154 ILE A N 1
ATOM 1200 C CA . ILE A 1 154 ? 6.918 1.300 -26.899 1.00 98.12 154 ILE A CA 1
ATOM 1201 C C . ILE A 1 154 ? 8.286 1.595 -26.294 1.00 98.12 154 ILE A C 1
ATOM 1203 O O . ILE A 1 154 ? 9.299 1.652 -26.983 1.00 98.12 154 ILE A O 1
ATOM 1207 N N . ILE A 1 155 ? 8.339 1.752 -24.981 1.00 98.06 155 ILE A N 1
ATOM 1208 C CA . ILE A 1 155 ? 9.596 1.790 -24.242 1.00 98.06 155 ILE A CA 1
ATOM 1209 C C . ILE A 1 155 ? 9.600 0.620 -23.271 1.00 98.06 155 ILE A C 1
ATOM 1211 O O . ILE A 1 155 ? 8.588 0.349 -22.628 1.00 98.06 155 ILE A O 1
ATOM 1215 N N . ALA A 1 156 ? 10.715 -0.090 -23.189 1.00 97.94 156 ALA A N 1
ATOM 1216 C CA . ALA A 1 156 ? 10.903 -1.209 -22.284 1.00 97.94 156 ALA A CA 1
ATOM 1217 C C . ALA A 1 156 ? 12.193 -0.986 -21.502 1.00 97.94 156 ALA A C 1
ATOM 1219 O O . ALA A 1 156 ? 13.276 -0.894 -22.083 1.00 97.94 156 ALA A O 1
ATOM 1220 N N . ILE A 1 157 ? 12.056 -0.844 -20.187 1.00 97.94 157 ILE A N 1
ATOM 1221 C CA . ILE A 1 157 ? 13.153 -0.503 -19.290 1.00 97.94 157 ILE A CA 1
ATOM 1222 C C . ILE A 1 157 ? 13.264 -1.571 -18.210 1.00 97.94 157 ILE A C 1
ATOM 1224 O O . ILE A 1 157 ? 12.271 -1.910 -17.565 1.00 97.94 157 ILE A O 1
ATOM 1228 N N . VAL A 1 158 ? 14.480 -2.060 -17.987 1.00 95.56 158 VAL A N 1
ATOM 1229 C CA . VAL A 1 158 ? 14.817 -2.986 -16.907 1.00 95.56 158 VAL A CA 1
ATOM 1230 C C . VAL A 1 158 ? 15.838 -2.334 -15.985 1.00 95.56 158 VAL A C 1
ATOM 1232 O O . VAL A 1 158 ? 16.867 -1.843 -16.444 1.00 95.56 158 VAL A O 1
ATOM 1235 N N . VAL A 1 159 ? 15.558 -2.345 -14.682 1.00 93.50 159 VAL A N 1
ATOM 1236 C CA . VAL A 1 159 ? 16.449 -1.837 -13.632 1.00 93.50 159 VAL A CA 1
ATOM 1237 C C . VAL A 1 159 ? 16.615 -2.861 -12.510 1.00 93.50 159 VAL A C 1
ATOM 1239 O O . VAL A 1 159 ? 15.707 -3.659 -12.249 1.00 93.50 159 VAL A O 1
ATOM 1242 N N . PRO A 1 160 ? 17.751 -2.844 -11.802 1.00 88.31 160 PRO A N 1
ATOM 1243 C CA . PRO A 1 160 ? 17.940 -3.656 -10.611 1.00 88.31 160 PRO A CA 1
ATOM 1244 C C . PRO A 1 160 ? 17.141 -3.085 -9.425 1.00 88.31 160 PRO A C 1
ATOM 1246 O O . PRO A 1 160 ? 17.004 -1.865 -9.309 1.00 88.31 160 PRO A O 1
ATOM 1249 N N . PRO A 1 161 ? 16.663 -3.916 -8.483 1.00 82.00 161 PRO A N 1
ATOM 1250 C CA . PRO A 1 161 ? 16.037 -3.443 -7.258 1.00 82.00 161 PRO A CA 1
ATOM 1251 C C . PRO A 1 161 ? 17.049 -2.726 -6.362 1.00 82.00 161 PRO A C 1
ATOM 1253 O O . PRO A 1 161 ? 18.263 -2.946 -6.446 1.00 82.00 161 PRO A O 1
ATOM 1256 N N . ARG A 1 162 ? 16.539 -1.880 -5.460 1.00 80.44 162 ARG A N 1
ATOM 1257 C CA . ARG A 1 162 ? 17.356 -1.153 -4.485 1.00 80.44 162 ARG A CA 1
ATOM 1258 C C . ARG A 1 162 ? 18.196 -2.115 -3.642 1.00 80.44 162 ARG A C 1
ATOM 1260 O O . ARG A 1 162 ? 17.726 -3.162 -3.200 1.00 80.44 162 ARG A O 1
ATOM 1267 N N . LYS A 1 163 ? 19.444 -1.723 -3.391 1.00 72.31 163 LYS A N 1
ATOM 1268 C CA . LYS A 1 163 ? 20.417 -2.484 -2.601 1.00 72.31 163 LYS A CA 1
ATOM 1269 C C . LYS A 1 163 ? 20.822 -1.679 -1.368 1.00 72.31 163 LYS A C 1
ATOM 1271 O O . LYS A 1 163 ? 20.948 -0.460 -1.466 1.00 72.31 163 LYS A O 1
ATOM 1276 N N . PRO A 1 164 ? 21.071 -2.334 -0.223 1.00 64.62 164 PRO A N 1
ATOM 1277 C CA . PRO A 1 164 ? 21.546 -1.653 0.980 1.00 64.62 164 PRO A CA 1
ATOM 1278 C C . PRO A 1 164 ? 23.057 -1.351 0.951 1.00 64.62 164 PRO A C 1
ATOM 1280 O O . PRO A 1 164 ? 23.582 -0.795 1.910 1.00 64.62 164 PRO A O 1
ATOM 1283 N N . PHE A 1 165 ? 23.765 -1.736 -0.116 1.00 71.19 165 PHE A N 1
ATOM 1284 C CA . PHE A 1 165 ? 25.209 -1.570 -0.283 1.00 71.19 165 PHE A CA 1
ATOM 1285 C C . PHE A 1 165 ? 25.542 -0.875 -1.606 1.00 71.19 165 PHE A C 1
ATOM 1287 O O . PHE A 1 165 ? 24.773 -0.940 -2.567 1.00 71.19 165 PHE A O 1
ATOM 1294 N N . ILE A 1 166 ? 26.715 -0.241 -1.646 1.00 76.88 166 ILE A N 1
ATOM 1295 C CA . ILE A 1 166 ? 27.257 0.397 -2.849 1.00 76.88 166 ILE A CA 1
ATOM 1296 C C . ILE A 1 166 ? 27.614 -0.684 -3.872 1.00 76.88 166 ILE A C 1
ATOM 1298 O O . ILE A 1 166 ? 28.217 -1.703 -3.530 1.00 76.88 166 ILE A O 1
ATOM 1302 N N . VAL A 1 167 ? 27.248 -0.444 -5.128 1.00 80.38 167 VAL A N 1
ATOM 1303 C CA . VAL A 1 167 ? 27.651 -1.257 -6.275 1.00 80.38 167 VAL A CA 1
ATOM 1304 C C . VAL A 1 167 ? 28.353 -0.344 -7.259 1.00 80.38 167 VAL A C 1
ATOM 1306 O O . VAL A 1 167 ? 27.857 0.743 -7.543 1.00 80.38 167 VAL A O 1
ATOM 1309 N N . ASP A 1 168 ? 29.513 -0.777 -7.742 1.00 82.00 168 ASP A N 1
ATOM 1310 C CA . ASP A 1 168 ? 30.322 0.024 -8.653 1.00 82.00 168 ASP A CA 1
ATOM 1311 C C . ASP A 1 168 ? 29.517 0.441 -9.893 1.00 82.00 168 ASP A C 1
ATOM 1313 O O . ASP A 1 168 ? 28.749 -0.347 -10.449 1.00 82.00 168 ASP A O 1
ATOM 1317 N N . GLY A 1 169 ? 29.628 1.714 -10.264 1.00 86.25 169 GLY A N 1
ATOM 1318 C CA . GLY A 1 169 ? 28.848 2.345 -11.328 1.00 86.25 169 GLY A CA 1
ATOM 1319 C C . GLY A 1 169 ? 27.357 2.586 -11.039 1.00 86.25 169 GLY A C 1
ATOM 1320 O O . GLY A 1 169 ? 26.755 3.378 -11.760 1.00 86.25 169 GLY A O 1
ATOM 1321 N N . HIS A 1 170 ? 26.730 1.961 -10.034 1.00 91.19 170 HIS A N 1
ATOM 1322 C CA . HIS A 1 170 ? 25.319 2.214 -9.705 1.00 91.19 170 HIS A CA 1
ATOM 1323 C C . HIS A 1 170 ? 25.213 3.486 -8.851 1.00 91.19 170 HIS A C 1
ATOM 1325 O O . HIS A 1 170 ? 25.561 3.490 -7.670 1.00 91.19 170 HIS A O 1
ATOM 1331 N N . VAL A 1 171 ? 24.704 4.563 -9.444 1.00 92.19 171 VAL A N 1
ATOM 1332 C CA . VAL A 1 171 ? 24.551 5.889 -8.820 1.00 92.19 171 VAL A CA 1
ATOM 1333 C C . VAL A 1 171 ? 23.097 6.239 -8.488 1.00 92.19 171 VAL A C 1
ATOM 1335 O O . VAL A 1 171 ? 22.842 7.265 -7.861 1.00 92.19 171 VAL A O 1
ATOM 1338 N N . SER A 1 172 ? 22.137 5.387 -8.862 1.00 90.38 172 SER A N 1
ATOM 1339 C CA . SER A 1 172 ? 20.726 5.511 -8.482 1.00 90.38 172 SER A CA 1
ATOM 1340 C C . SER A 1 172 ? 20.127 4.174 -8.023 1.00 90.38 172 SER A C 1
ATOM 1342 O O . SER A 1 172 ? 20.622 3.093 -8.352 1.00 90.38 172 SER A O 1
ATOM 1344 N N . LEU A 1 173 ? 19.075 4.250 -7.201 1.00 87.75 173 LEU A N 1
ATOM 1345 C CA . LEU A 1 173 ? 18.381 3.100 -6.616 1.00 87.75 173 LEU A CA 1
ATOM 1346 C C . LEU A 1 173 ? 16.940 3.049 -7.108 1.00 87.75 173 LEU A C 1
ATOM 1348 O O . LEU A 1 173 ? 16.270 4.079 -7.162 1.00 87.75 173 LEU A O 1
ATOM 1352 N N . TRP A 1 174 ? 16.448 1.841 -7.379 1.00 88.19 174 TRP A N 1
ATOM 1353 C CA . TRP A 1 174 ? 15.134 1.664 -7.982 1.00 88.19 174 TRP A CA 1
ATOM 1354 C C . TRP A 1 174 ? 14.230 0.748 -7.163 1.00 88.19 174 TRP A C 1
ATOM 1356 O O . TRP A 1 174 ? 14.603 -0.340 -6.728 1.00 88.19 174 TRP A O 1
ATOM 1366 N N . ASN A 1 175 ? 12.997 1.199 -6.983 1.00 84.12 175 ASN A N 1
ATOM 1367 C CA . ASN A 1 175 ? 11.833 0.334 -6.874 1.00 84.12 175 ASN A CA 1
ATOM 1368 C C . ASN A 1 175 ? 10.900 0.693 -8.042 1.00 84.12 175 ASN A C 1
ATOM 1370 O O . ASN A 1 175 ? 11.146 1.655 -8.778 1.00 84.12 175 ASN A O 1
ATOM 1374 N N . ALA A 1 176 ? 9.834 -0.072 -8.239 1.00 82.00 176 ALA A N 1
ATOM 1375 C CA . ALA A 1 176 ? 8.972 0.162 -9.387 1.00 82.00 176 ALA A CA 1
ATOM 1376 C C . ALA A 1 176 ? 8.129 1.446 -9.291 1.00 82.00 176 ALA A C 1
ATOM 1378 O O . ALA A 1 176 ? 7.855 2.057 -10.323 1.00 82.00 176 ALA A O 1
ATOM 1379 N N . GLY A 1 177 ? 7.791 1.921 -8.087 1.00 83.25 177 GLY A N 1
ATOM 1380 C CA . GLY A 1 177 ? 7.151 3.228 -7.918 1.00 83.25 177 GLY A CA 1
ATOM 1381 C C . GLY A 1 177 ? 8.069 4.388 -8.309 1.00 83.25 177 GLY A C 1
ATOM 1382 O O . GLY A 1 177 ? 7.629 5.297 -9.005 1.00 83.25 177 GLY A O 1
ATOM 1383 N N . LEU A 1 178 ? 9.355 4.336 -7.942 1.00 88.50 178 LEU A N 1
ATOM 1384 C CA . LEU A 1 178 ? 10.366 5.312 -8.362 1.00 88.50 178 LEU A CA 1
ATOM 1385 C C . LEU A 1 178 ? 10.549 5.290 -9.879 1.00 88.50 178 LEU A C 1
ATOM 1387 O O . LEU A 1 178 ? 10.553 6.350 -10.500 1.00 88.50 178 LEU A O 1
ATOM 1391 N N . LEU A 1 179 ? 10.633 4.104 -10.489 1.00 91.44 179 LEU A N 1
ATOM 1392 C CA . LEU A 1 179 ? 10.719 3.977 -11.945 1.00 91.44 179 LEU A CA 1
ATOM 1393 C C . LEU A 1 179 ? 9.517 4.638 -12.636 1.00 91.44 179 LEU A C 1
ATOM 1395 O O . LEU A 1 179 ? 9.698 5.452 -13.541 1.00 91.44 179 LEU A O 1
ATOM 1399 N N . MET A 1 180 ? 8.302 4.363 -12.155 1.00 90.38 180 MET A N 1
ATOM 1400 C CA . MET A 1 180 ? 7.080 4.974 -12.681 1.00 90.38 180 MET A CA 1
ATOM 1401 C C . MET A 1 180 ? 7.053 6.492 -12.481 1.00 90.38 180 MET A C 1
ATOM 1403 O O . MET A 1 180 ? 6.694 7.244 -13.385 1.00 90.38 180 MET A O 1
ATOM 1407 N N . TYR A 1 181 ? 7.464 6.963 -11.305 1.00 91.31 181 TYR A N 1
ATOM 1408 C CA . TYR A 1 181 ? 7.470 8.386 -10.997 1.00 91.31 181 TYR A CA 1
ATOM 1409 C C . TYR A 1 181 ? 8.434 9.151 -11.911 1.00 91.31 181 TYR A C 1
ATOM 1411 O O . TYR A 1 181 ? 8.073 10.185 -12.476 1.00 91.31 181 TYR A O 1
ATOM 1419 N N . HIS A 1 182 ? 9.628 8.604 -12.140 1.00 94.62 182 HIS A N 1
ATOM 1420 C CA . HIS A 1 182 ? 10.598 9.174 -13.069 1.00 94.62 182 HIS A CA 1
ATOM 1421 C C . HIS A 1 182 ? 10.082 9.228 -14.516 1.00 94.62 182 HIS A C 1
ATOM 1423 O O . HIS A 1 182 ? 10.378 10.202 -15.211 1.00 94.62 182 HIS A O 1
ATOM 1429 N N . LEU A 1 183 ? 9.299 8.236 -14.957 1.00 95.62 183 LEU A N 1
ATOM 1430 C CA . LEU A 1 183 ? 8.648 8.238 -16.273 1.00 95.62 183 LEU A CA 1
ATOM 1431 C C . LEU A 1 183 ? 7.610 9.358 -16.395 1.00 95.62 183 LEU A C 1
ATOM 1433 O O . LEU A 1 183 ? 7.669 10.147 -17.340 1.00 95.62 183 LEU A O 1
ATOM 1437 N N . VAL A 1 184 ? 6.722 9.499 -15.408 1.00 95.00 184 VAL A N 1
ATOM 1438 C CA . VAL A 1 184 ? 5.722 10.579 -15.389 1.00 95.00 184 VAL A CA 1
ATOM 1439 C C . VAL A 1 184 ? 6.398 11.954 -15.396 1.00 95.00 184 VAL A C 1
ATOM 1441 O O . VAL A 1 184 ? 6.044 12.812 -16.202 1.00 95.00 184 VAL A O 1
ATOM 1444 N N . LEU A 1 185 ? 7.442 12.158 -14.583 1.00 94.88 185 LEU A N 1
ATOM 1445 C CA . LEU A 1 185 ? 8.226 13.404 -14.566 1.00 94.88 185 LEU A CA 1
ATOM 1446 C C . LEU A 1 185 ? 8.967 13.690 -15.884 1.00 94.88 185 LEU A C 1
ATOM 1448 O O . LEU A 1 185 ? 9.328 14.838 -16.163 1.00 94.88 185 LEU A O 1
ATOM 1452 N N . ALA A 1 186 ? 9.248 12.653 -16.677 1.00 95.31 186 ALA A N 1
ATOM 1453 C CA . ALA A 1 186 ? 9.846 12.775 -18.004 1.00 95.31 186 ALA A CA 1
ATOM 1454 C C . ALA A 1 186 ? 8.813 13.070 -19.110 1.00 95.31 186 ALA A C 1
ATOM 1456 O O . ALA A 1 186 ? 9.215 13.341 -20.240 1.00 95.31 186 ALA A O 1
ATOM 1457 N N . GLY A 1 187 ? 7.514 13.075 -18.786 1.00 94.62 187 GLY A N 1
ATOM 1458 C CA . GLY A 1 187 ? 6.426 13.431 -19.701 1.00 94.62 187 GLY A CA 1
ATOM 1459 C C . GLY A 1 187 ? 5.618 12.250 -20.240 1.00 94.62 187 GLY A C 1
ATOM 1460 O O . GLY A 1 187 ? 4.715 12.475 -21.046 1.00 94.62 187 GLY A O 1
ATOM 1461 N N . PHE A 1 188 ? 5.901 11.022 -19.791 1.00 95.44 188 PHE A N 1
ATOM 1462 C CA . PHE A 1 188 ? 5.119 9.843 -20.164 1.00 95.44 188 PHE A CA 1
ATOM 1463 C C . PHE A 1 188 ? 3.813 9.790 -19.367 1.00 95.44 188 PHE A C 1
ATOM 1465 O O . PHE A 1 188 ? 3.830 9.692 -18.140 1.00 95.44 188 PHE A O 1
ATOM 1472 N N . ASP A 1 189 ? 2.675 9.794 -20.057 1.00 95.25 189 ASP A N 1
ATOM 1473 C CA . ASP A 1 189 ? 1.391 9.464 -19.441 1.00 95.25 189 ASP A CA 1
ATOM 1474 C C . ASP A 1 189 ? 1.310 7.946 -19.247 1.00 95.25 189 ASP A C 1
ATOM 1476 O O . ASP A 1 189 ? 1.139 7.187 -20.201 1.00 95.25 189 ASP A O 1
ATOM 1480 N N . CYS A 1 190 ? 1.452 7.519 -17.995 1.00 93.69 190 CYS A N 1
ATOM 1481 C CA . CYS A 1 190 ? 1.480 6.118 -17.592 1.00 93.69 190 CYS A CA 1
ATOM 1482 C C . CYS A 1 190 ? 0.110 5.625 -17.096 1.00 93.69 190 CYS A C 1
ATOM 1484 O O . CYS A 1 190 ? 0.019 4.554 -16.501 1.00 93.69 190 CYS A O 1
ATOM 1486 N N . SER A 1 191 ? -0.968 6.387 -17.312 1.00 88.69 191 SER A N 1
ATOM 1487 C CA . SER A 1 191 ? -2.296 6.066 -16.772 1.00 88.69 191 SER A CA 1
ATOM 1488 C C . SER A 1 191 ? -2.938 4.810 -17.363 1.00 88.69 191 SER A C 1
ATOM 1490 O O . SER A 1 191 ? -3.850 4.241 -16.760 1.00 88.69 191 SER A O 1
ATOM 1492 N N . ARG A 1 192 ? -2.496 4.378 -18.551 1.00 85.12 192 ARG A N 1
ATOM 1493 C CA . ARG A 1 192 ? -2.980 3.185 -19.266 1.00 85.12 192 ARG A CA 1
ATOM 1494 C C . ARG A 1 192 ? -1.864 2.611 -20.142 1.00 85.12 192 ARG A C 1
ATOM 1496 O O . ARG A 1 192 ? -0.895 3.305 -20.425 1.00 85.12 192 ARG A O 1
ATOM 1503 N N . ASP A 1 193 ? -2.045 1.382 -20.623 1.00 86.88 193 ASP A N 1
ATOM 1504 C CA . ASP A 1 193 ? -1.098 0.660 -21.495 1.00 86.88 193 ASP A CA 1
ATOM 1505 C C . ASP A 1 193 ? 0.322 0.583 -20.919 1.00 86.88 193 ASP A C 1
ATOM 1507 O O . ASP A 1 193 ? 1.332 0.721 -21.616 1.00 86.88 193 ASP A O 1
ATOM 1511 N N . VAL A 1 194 ? 0.368 0.343 -19.612 1.00 88.75 194 VAL A N 1
ATOM 1512 C CA . VAL A 1 194 ? 1.584 0.150 -18.839 1.00 88.75 194 VAL A CA 1
ATOM 1513 C C . VAL A 1 194 ? 1.585 -1.255 -18.272 1.00 88.75 194 VAL A C 1
ATOM 1515 O O . VAL A 1 194 ? 0.615 -1.706 -17.665 1.00 88.75 194 VAL A O 1
ATOM 1518 N N . TRP A 1 195 ? 2.708 -1.931 -18.446 1.00 87.38 195 TRP A N 1
ATOM 1519 C CA . TRP A 1 195 ? 3.020 -3.180 -17.780 1.00 87.38 195 TRP A CA 1
ATOM 1520 C C . TRP A 1 195 ? 4.221 -2.924 -16.885 1.00 87.38 195 TRP A C 1
ATOM 1522 O O . TRP A 1 195 ? 5.270 -2.520 -17.376 1.00 87.38 195 TRP A O 1
ATOM 1532 N N . ILE A 1 196 ? 4.085 -3.119 -15.578 1.00 85.25 196 ILE A N 1
ATOM 1533 C CA . ILE A 1 196 ? 5.213 -3.061 -14.652 1.00 85.25 196 ILE A CA 1
ATOM 1534 C C . ILE A 1 196 ? 5.233 -4.324 -13.805 1.00 85.25 196 ILE A C 1
ATOM 1536 O O . ILE A 1 196 ? 4.221 -4.762 -13.247 1.00 85.25 196 ILE A O 1
ATOM 1540 N N . ARG A 1 197 ? 6.395 -4.964 -13.755 1.00 77.69 197 ARG A N 1
ATOM 1541 C CA . ARG A 1 197 ? 6.592 -6.222 -13.047 1.00 77.69 197 ARG A CA 1
ATOM 1542 C C . ARG A 1 197 ? 7.947 -6.258 -12.403 1.00 77.69 197 ARG A C 1
ATOM 1544 O O . ARG A 1 197 ? 8.887 -5.618 -12.864 1.00 77.69 197 ARG A O 1
ATOM 1551 N N . GLN A 1 198 ? 8.055 -7.074 -11.375 1.00 76.62 198 GLN A N 1
ATOM 1552 C CA . GLN A 1 198 ? 9.352 -7.498 -10.910 1.00 76.62 198 GLN A CA 1
ATOM 1553 C C . GLN A 1 198 ? 9.449 -9.013 -10.970 1.00 76.62 198 GLN A C 1
ATOM 1555 O O . GLN A 1 198 ? 8.635 -9.731 -10.394 1.00 76.62 198 GLN A O 1
ATOM 1560 N N . TYR A 1 199 ? 10.461 -9.462 -11.700 1.00 69.44 199 TYR A N 1
ATOM 1561 C CA . TYR A 1 199 ? 10.844 -10.853 -11.838 1.00 69.44 199 TYR A CA 1
ATOM 1562 C C . TYR A 1 199 ? 12.231 -11.021 -11.247 1.00 69.44 199 TYR A C 1
ATOM 1564 O O . TYR A 1 199 ? 13.196 -10.487 -11.792 1.00 69.44 199 TYR A O 1
ATOM 1572 N N . ASP A 1 200 ? 12.339 -11.770 -10.152 1.00 70.62 200 ASP A N 1
ATOM 1573 C CA . ASP A 1 200 ? 13.627 -12.075 -9.526 1.00 70.62 200 ASP A CA 1
ATOM 1574 C C . ASP A 1 200 ? 14.456 -10.793 -9.250 1.00 70.62 200 ASP A C 1
ATOM 1576 O O . ASP A 1 200 ? 14.023 -9.902 -8.506 1.00 70.62 200 ASP A O 1
ATOM 1580 N N . TYR A 1 201 ? 15.635 -10.686 -9.877 1.00 76.06 201 TYR A N 1
ATOM 1581 C CA . TYR A 1 201 ? 16.561 -9.550 -9.808 1.00 76.06 201 TYR A CA 1
ATOM 1582 C C . TYR A 1 201 ? 16.138 -8.331 -10.647 1.00 76.06 201 TYR A C 1
ATOM 1584 O O . TYR A 1 201 ? 16.777 -7.288 -10.576 1.00 76.06 201 TYR A O 1
ATOM 1592 N N . ASN A 1 202 ? 15.095 -8.423 -11.464 1.00 83.94 202 ASN A N 1
ATOM 1593 C CA . ASN A 1 202 ? 14.790 -7.415 -12.473 1.00 83.94 202 ASN A CA 1
ATOM 1594 C C . ASN A 1 202 ? 13.443 -6.752 -12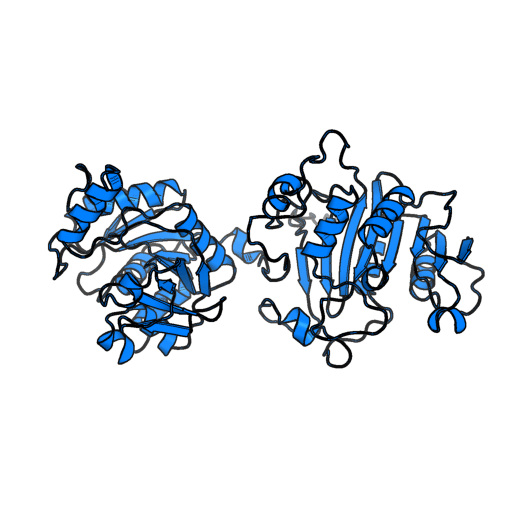.210 1.00 83.94 202 ASN A C 1
ATOM 1596 O O . ASN A 1 202 ? 12.410 -7.418 -12.171 1.00 83.94 202 ASN A O 1
ATOM 1600 N N . ILE A 1 203 ? 13.443 -5.426 -12.102 1.00 87.81 203 ILE A N 1
ATOM 1601 C CA . ILE A 1 203 ? 12.234 -4.614 -12.218 1.00 87.81 203 ILE A CA 1
ATOM 1602 C C . ILE A 1 203 ? 12.112 -4.198 -13.680 1.00 87.81 203 ILE A C 1
ATOM 1604 O O . ILE A 1 203 ? 13.004 -3.542 -14.207 1.00 87.81 203 ILE A O 1
ATOM 1608 N N . GLY A 1 204 ? 11.016 -4.575 -14.327 1.00 90.75 204 GLY A N 1
ATOM 1609 C CA . GLY A 1 204 ? 10.716 -4.242 -15.712 1.00 90.75 204 GLY A CA 1
ATOM 1610 C C . GLY A 1 204 ? 9.497 -3.354 -15.839 1.00 90.75 204 GLY A C 1
ATOM 1611 O O . GLY A 1 204 ? 8.482 -3.604 -15.191 1.00 90.75 204 GLY A O 1
ATOM 1612 N N . VAL A 1 205 ? 9.565 -2.373 -16.729 1.00 93.56 205 VAL A N 1
ATOM 1613 C CA . VAL A 1 205 ? 8.408 -1.600 -17.175 1.00 93.56 205 VAL A CA 1
ATOM 1614 C C . VAL A 1 205 ? 8.354 -1.581 -18.697 1.00 93.56 205 VAL A C 1
ATOM 1616 O O . VAL A 1 205 ? 9.376 -1.395 -19.353 1.00 93.56 205 VAL A O 1
ATOM 1619 N N . ILE A 1 206 ? 7.161 -1.762 -19.252 1.00 96.12 206 ILE A N 1
ATOM 1620 C CA . ILE A 1 206 ? 6.852 -1.575 -20.665 1.00 96.12 206 ILE A CA 1
ATOM 1621 C C . ILE A 1 206 ? 5.733 -0.541 -20.743 1.00 96.12 206 ILE A C 1
ATOM 1623 O O . ILE A 1 206 ? 4.647 -0.758 -20.203 1.00 96.12 206 ILE A O 1
ATOM 1627 N N . VAL A 1 207 ? 6.003 0.590 -21.391 1.00 95.75 207 VAL A N 1
ATOM 1628 C CA . VAL A 1 207 ? 5.055 1.701 -21.535 1.00 95.75 207 VAL A CA 1
ATOM 1629 C C . VAL A 1 207 ? 4.841 1.988 -23.008 1.00 95.75 207 VAL A C 1
ATOM 1631 O O . VAL A 1 207 ? 5.798 2.209 -23.751 1.00 95.75 207 VAL A O 1
ATOM 1634 N N . ARG A 1 208 ? 3.577 2.035 -23.429 1.00 96.25 208 ARG A N 1
ATOM 1635 C CA . ARG A 1 208 ? 3.208 2.639 -24.709 1.00 96.25 208 ARG A CA 1
ATOM 1636 C C . ARG A 1 208 ? 3.230 4.155 -24.557 1.00 96.25 208 ARG A C 1
ATOM 1638 O O . ARG A 1 208 ? 2.517 4.721 -23.732 1.00 96.25 208 ARG A O 1
ATOM 1645 N N . LYS A 1 209 ? 4.083 4.820 -25.329 1.00 96.12 209 LYS A N 1
ATOM 1646 C CA . LYS A 1 209 ? 4.347 6.249 -25.219 1.00 96.12 209 LYS A CA 1
ATOM 1647 C C . LYS A 1 209 ? 3.085 7.052 -25.508 1.00 96.12 209 LYS A C 1
ATOM 1649 O O . LYS A 1 209 ? 2.574 7.077 -26.629 1.00 96.12 209 LYS A O 1
ATOM 1654 N N . ARG A 1 210 ? 2.671 7.810 -24.499 1.00 94.56 210 ARG A N 1
ATOM 1655 C CA . ARG A 1 210 ? 1.672 8.870 -24.590 1.00 94.56 210 ARG A CA 1
ATOM 1656 C C . ARG A 1 210 ? 2.227 10.119 -23.928 1.00 94.56 210 ARG A C 1
ATOM 1658 O O . ARG A 1 210 ? 2.914 10.033 -22.915 1.00 94.56 210 ARG A O 1
ATOM 1665 N N . ASN A 1 211 ? 1.941 11.267 -24.526 1.00 93.12 211 ASN A N 1
ATOM 1666 C CA . ASN A 1 211 ? 2.478 12.543 -24.073 1.00 93.12 211 ASN A CA 1
ATOM 1667 C C . ASN A 1 211 ? 1.544 13.155 -23.027 1.00 93.12 211 ASN A C 1
ATOM 1669 O O . ASN A 1 211 ? 0.341 13.253 -23.273 1.00 93.12 211 ASN A O 1
ATOM 1673 N N . ILE A 1 212 ? 2.094 13.654 -21.920 1.00 92.81 212 ILE A N 1
ATOM 1674 C CA . ILE A 1 212 ? 1.350 14.561 -21.042 1.00 92.81 212 ILE A CA 1
ATOM 1675 C C . ILE A 1 212 ? 1.368 15.968 -21.663 1.00 92.81 212 ILE A C 1
ATOM 1677 O O . ILE A 1 212 ? 2.454 16.525 -21.857 1.00 92.81 212 ILE A O 1
ATOM 1681 N N . PRO A 1 213 ? 0.208 16.584 -21.963 1.00 89.94 213 PRO A N 1
ATOM 1682 C CA . PRO A 1 213 ? 0.183 17.932 -22.520 1.00 89.94 213 PRO A CA 1
ATOM 1683 C C . PRO A 1 213 ? 0.829 18.963 -21.565 1.00 89.94 213 PRO A C 1
ATOM 1685 O O . PRO A 1 213 ? 0.538 18.935 -20.363 1.00 89.94 213 PRO A O 1
ATOM 1688 N N . PRO A 1 214 ? 1.680 19.895 -22.048 1.00 87.19 214 PRO A N 1
ATOM 1689 C CA . PRO A 1 214 ? 2.377 20.876 -21.197 1.00 87.19 214 PRO A CA 1
ATOM 1690 C C . PRO A 1 214 ? 1.471 21.844 -20.415 1.00 87.19 214 PRO A C 1
ATOM 1692 O O . PRO A 1 214 ? 1.908 22.503 -19.469 1.00 87.19 214 PRO A O 1
ATOM 1695 N N . ASP A 1 215 ? 0.225 22.000 -20.847 1.00 89.31 215 ASP A N 1
ATOM 1696 C CA . ASP A 1 215 ? -0.834 22.757 -20.179 1.00 89.31 215 ASP A CA 1
ATOM 1697 C C . ASP A 1 215 ? -1.547 21.942 -19.087 1.00 89.31 215 ASP A C 1
ATOM 1699 O O . ASP A 1 215 ? -2.092 22.517 -18.148 1.00 89.31 215 ASP A O 1
ATOM 1703 N N . VAL A 1 216 ? -1.489 20.610 -19.170 1.00 89.88 216 VAL A N 1
ATOM 1704 C CA . VAL A 1 216 ? -2.106 19.674 -18.217 1.00 89.88 216 VAL A CA 1
ATOM 1705 C C . VAL A 1 216 ? -1.110 19.202 -17.148 1.00 89.88 216 VAL A C 1
ATOM 1707 O O . VAL A 1 216 ? -1.534 18.796 -16.057 1.00 89.88 216 VAL A O 1
ATOM 1710 N N . PHE A 1 217 ? 0.195 19.245 -17.446 1.00 92.19 217 PHE A N 1
ATOM 1711 C CA . PHE A 1 217 ? 1.267 18.914 -16.506 1.00 92.19 217 PHE A CA 1
ATOM 1712 C C . PHE A 1 217 ? 1.362 19.975 -15.386 1.00 92.19 217 PHE A C 1
ATOM 1714 O O . PHE A 1 217 ? 1.488 21.165 -15.695 1.00 92.19 217 PHE A O 1
ATOM 1721 N N . PRO A 1 218 ? 1.317 19.588 -14.093 1.00 90.06 218 PRO A N 1
ATOM 1722 C CA . PRO A 1 218 ? 1.402 20.532 -12.980 1.00 90.06 218 PRO A CA 1
ATOM 1723 C C . PRO A 1 218 ? 2.687 21.367 -13.032 1.00 90.06 218 PRO A C 1
ATOM 1725 O O . PRO A 1 218 ? 3.789 20.827 -13.118 1.00 90.06 218 PRO A O 1
ATOM 1728 N N . ARG A 1 219 ? 2.551 22.696 -12.980 1.00 89.00 219 ARG A N 1
ATOM 1729 C CA . ARG A 1 219 ? 3.690 23.636 -13.035 1.00 89.00 219 ARG A CA 1
ATOM 1730 C C . ARG A 1 219 ? 4.229 24.019 -11.660 1.00 89.00 219 ARG A C 1
ATOM 1732 O O . ARG A 1 219 ? 5.286 24.628 -11.568 1.00 89.00 219 ARG A O 1
ATOM 1739 N N . ASP A 1 220 ? 3.496 23.676 -10.613 1.00 90.19 220 ASP A N 1
ATOM 1740 C CA . ASP A 1 220 ? 3.739 24.024 -9.217 1.00 90.19 220 ASP A CA 1
ATOM 1741 C C . ASP A 1 220 ? 4.246 22.820 -8.400 1.00 90.19 220 ASP A C 1
ATOM 1743 O O . ASP A 1 220 ? 3.981 22.721 -7.200 1.00 90.19 220 ASP A O 1
ATOM 1747 N N . LEU A 1 221 ? 4.941 21.876 -9.046 1.00 91.19 221 LEU A N 1
ATOM 1748 C CA . LEU A 1 221 ? 5.637 20.797 -8.341 1.00 91.19 221 LEU A CA 1
ATOM 1749 C C . LEU A 1 221 ? 6.771 21.393 -7.501 1.00 91.19 221 LEU A C 1
ATOM 1751 O O . LEU A 1 221 ? 7.596 22.148 -8.021 1.00 91.19 221 LEU A O 1
ATOM 1755 N N . CYS A 1 222 ? 6.809 21.066 -6.211 1.00 90.44 222 CYS A N 1
ATOM 1756 C CA . CYS A 1 222 ? 7.816 21.580 -5.278 1.00 90.44 222 CYS A CA 1
ATOM 1757 C C . CYS A 1 222 ? 8.941 20.580 -4.980 1.00 90.44 222 CYS A C 1
ATOM 1759 O O . CYS A 1 222 ? 9.865 20.914 -4.243 1.00 90.44 222 CYS A O 1
ATOM 1761 N N . MET A 1 223 ? 8.883 19.386 -5.574 1.00 87.88 223 MET A N 1
ATOM 1762 C CA . MET A 1 223 ? 9.756 18.248 -5.282 1.00 87.88 223 MET A CA 1
ATOM 1763 C C . MET A 1 223 ? 9.689 17.838 -3.806 1.00 87.88 223 MET A C 1
ATOM 1765 O O . MET A 1 223 ? 10.681 17.420 -3.212 1.00 87.88 223 MET A O 1
ATOM 1769 N N . ASP A 1 224 ? 8.492 17.962 -3.229 1.00 82.75 224 ASP A N 1
ATOM 1770 C CA . ASP A 1 224 ? 8.189 17.680 -1.828 1.00 82.75 224 ASP A CA 1
ATOM 1771 C C . ASP A 1 224 ? 6.762 17.100 -1.701 1.00 82.75 224 ASP A C 1
ATOM 1773 O O . ASP A 1 224 ? 6.087 16.727 -2.668 1.00 82.75 224 ASP A O 1
ATOM 1777 N N . THR A 1 225 ? 6.302 16.978 -0.466 1.00 75.81 225 THR A N 1
ATOM 1778 C CA . THR A 1 225 ? 5.017 16.442 -0.055 1.00 75.81 225 THR A CA 1
ATOM 1779 C C . THR A 1 225 ? 3.862 17.088 -0.821 1.00 75.81 225 THR A C 1
ATOM 1781 O O . THR A 1 225 ? 3.636 18.292 -0.730 1.00 75.81 225 THR A O 1
ATOM 1784 N N . GLY A 1 226 ? 3.061 16.263 -1.502 1.00 79.06 226 GLY A N 1
ATOM 1785 C CA . GLY A 1 226 ? 1.892 16.704 -2.272 1.00 79.06 226 GLY A CA 1
ATOM 1786 C C . GLY A 1 226 ? 1.989 16.409 -3.770 1.00 79.06 226 GLY A C 1
ATOM 1787 O O . GLY A 1 226 ? 0.964 16.246 -4.431 1.00 79.06 226 GLY A O 1
ATOM 1788 N N . ASP A 1 227 ? 3.202 16.288 -4.313 1.00 87.25 227 ASP A N 1
ATOM 1789 C CA . ASP A 1 227 ? 3.409 16.172 -5.763 1.00 87.25 227 ASP A CA 1
ATOM 1790 C C . ASP A 1 227 ? 2.850 14.872 -6.355 1.00 87.25 227 ASP A C 1
ATOM 1792 O O . ASP A 1 227 ? 2.260 14.887 -7.437 1.00 87.25 227 ASP A O 1
ATOM 1796 N N . LEU A 1 228 ? 2.922 13.759 -5.616 1.00 84.12 228 LEU A N 1
ATOM 1797 C CA . LEU A 1 228 ? 2.319 12.493 -6.047 1.00 84.12 228 LEU A CA 1
ATOM 1798 C C . LEU A 1 228 ? 0.801 12.607 -6.234 1.00 84.12 228 LEU A C 1
ATOM 1800 O O . LEU A 1 228 ? 0.262 12.032 -7.175 1.00 84.12 228 LEU A O 1
ATOM 1804 N N . GLN A 1 229 ? 0.109 13.396 -5.404 1.00 82.94 229 GLN A N 1
ATOM 1805 C CA . GLN A 1 229 ? -1.334 13.615 -5.552 1.00 82.94 229 GLN A CA 1
ATOM 1806 C C . GLN A 1 229 ? -1.639 14.449 -6.798 1.00 82.94 229 GLN A C 1
ATOM 1808 O O . GLN A 1 229 ? -2.576 14.138 -7.532 1.00 82.94 229 GLN A O 1
ATOM 1813 N N . LYS A 1 230 ? -0.824 15.475 -7.077 1.00 88.44 230 LYS A N 1
ATOM 1814 C CA . LYS A 1 230 ? -0.963 16.310 -8.284 1.00 88.44 230 LYS A CA 1
ATOM 1815 C C . LYS A 1 230 ? -0.748 15.502 -9.567 1.00 88.44 230 LYS A C 1
ATOM 1817 O O . LYS A 1 230 ? -1.361 15.795 -10.594 1.00 88.44 230 LYS A O 1
ATOM 1822 N N . LEU A 1 231 ? 0.111 14.486 -9.503 1.00 90.56 231 LEU A N 1
ATOM 1823 C CA . LEU A 1 231 ? 0.473 13.640 -10.636 1.00 90.56 231 LEU A CA 1
ATOM 1824 C C . LEU A 1 231 ? -0.339 12.340 -10.729 1.00 90.56 231 LEU A C 1
ATOM 1826 O O . LEU A 1 231 ? -0.258 11.674 -11.755 1.00 90.56 231 LEU A O 1
ATOM 1830 N N . ALA A 1 232 ? -1.149 11.999 -9.720 1.00 86.50 232 ALA A N 1
ATOM 1831 C CA . ALA A 1 232 ? -1.837 10.708 -9.588 1.00 86.50 232 ALA A CA 1
ATOM 1832 C C . ALA A 1 232 ? -2.610 10.273 -10.846 1.00 86.50 232 ALA A C 1
ATOM 1834 O O . ALA A 1 232 ? -2.595 9.101 -11.204 1.00 86.50 232 ALA A O 1
ATOM 1835 N N . LYS A 1 233 ? -3.224 11.220 -11.567 1.00 88.69 233 LYS A N 1
ATOM 1836 C CA . LYS A 1 233 ? -3.983 10.955 -12.804 1.00 88.69 233 LYS A CA 1
ATOM 1837 C C . LYS A 1 233 ? -3.147 10.394 -13.966 1.00 88.69 233 LYS A C 1
ATOM 1839 O O . LYS A 1 233 ? -3.731 9.900 -14.922 1.00 88.69 233 LYS A O 1
ATOM 1844 N N . PHE A 1 234 ? -1.820 10.508 -13.903 1.00 92.75 234 PHE A N 1
ATOM 1845 C CA . PHE A 1 234 ? -0.883 9.996 -14.910 1.00 92.75 234 PHE A CA 1
ATOM 1846 C C . PHE A 1 234 ? -0.261 8.653 -14.521 1.00 92.75 234 PHE A C 1
ATOM 1848 O O . PHE A 1 234 ? 0.588 8.147 -15.246 1.00 92.75 234 PHE A O 1
ATOM 1855 N N . PHE A 1 235 ? -0.644 8.091 -13.376 1.00 89.44 235 PHE A N 1
ATOM 1856 C CA . PHE A 1 235 ? -0.261 6.747 -12.961 1.00 89.44 235 PHE A CA 1
ATOM 1857 C C . PHE A 1 235 ? -1.397 5.767 -13.267 1.00 89.44 235 PHE A C 1
ATOM 1859 O O . PHE A 1 235 ? -2.551 6.196 -13.384 1.00 89.44 235 PHE A O 1
ATOM 1866 N N . PRO A 1 236 ? -1.105 4.459 -13.381 1.00 83.00 236 PRO A N 1
ATOM 1867 C CA . PRO A 1 236 ? -2.149 3.447 -13.455 1.00 83.00 236 PRO A CA 1
ATOM 1868 C C . PRO A 1 236 ? -3.146 3.628 -12.303 1.00 83.00 236 PRO A C 1
ATOM 1870 O O . PRO A 1 236 ? -2.736 3.824 -11.161 1.00 83.00 236 PRO A O 1
ATOM 1873 N N . ALA A 1 237 ? -4.451 3.575 -12.590 1.00 70.00 237 ALA A N 1
ATOM 1874 C CA . ALA A 1 237 ? -5.504 3.831 -11.592 1.00 70.00 237 ALA A CA 1
ATOM 1875 C C . ALA A 1 237 ? -5.460 2.863 -10.401 1.00 70.00 237 ALA A C 1
ATOM 1877 O O . ALA A 1 237 ? -6.018 3.116 -9.336 1.00 70.00 237 ALA A O 1
ATOM 1878 N N . ASP A 1 238 ? -4.817 1.725 -10.611 1.00 61.66 238 ASP A N 1
ATOM 1879 C CA . ASP A 1 238 ? -4.659 0.679 -9.638 1.00 61.66 238 ASP A CA 1
ATOM 1880 C C . ASP A 1 238 ? -3.449 0.981 -8.707 1.00 61.66 238 ASP A C 1
ATOM 1882 O O . ASP A 1 238 ? -3.369 0.436 -7.607 1.00 61.66 238 ASP A O 1
ATOM 1886 N N . LEU A 1 239 ? -2.547 1.900 -9.058 1.00 67.50 239 LEU A N 1
ATOM 1887 C CA . LEU A 1 239 ? -1.394 2.299 -8.246 1.00 67.50 239 LEU A CA 1
ATOM 1888 C C . LEU A 1 239 ? -1.788 3.239 -7.089 1.00 67.50 239 LEU A C 1
ATOM 1890 O O . LEU A 1 239 ? -2.368 4.302 -7.310 1.00 67.50 239 LEU A O 1
ATOM 1894 N N . ASP A 1 240 ? -1.413 2.902 -5.851 1.00 63.7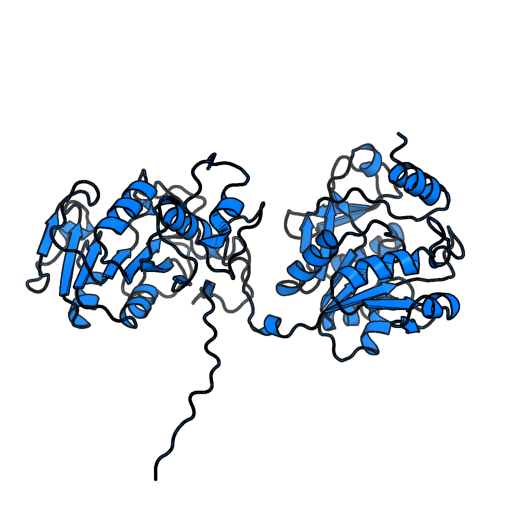2 240 ASP A N 1
ATOM 1895 C CA . ASP A 1 240 ? -1.599 3.806 -4.708 1.00 63.72 240 ASP A CA 1
ATOM 1896 C C . ASP A 1 240 ? -0.535 4.917 -4.694 1.00 63.72 240 ASP A C 1
ATOM 1898 O O . ASP A 1 240 ? 0.613 4.715 -4.283 1.00 63.72 240 ASP A O 1
ATOM 1902 N N . MET A 1 241 ? -0.956 6.109 -5.119 1.00 66.00 241 MET A N 1
ATOM 1903 C CA . MET A 1 241 ? -0.158 7.342 -5.128 1.00 66.00 241 MET A CA 1
ATOM 1904 C C . MET A 1 241 ? -0.567 8.320 -4.014 1.00 66.00 241 MET A C 1
ATOM 1906 O O . MET A 1 241 ? -0.343 9.533 -4.107 1.00 66.00 241 MET A O 1
ATOM 1910 N N . SER A 1 242 ? -1.199 7.820 -2.949 1.00 59.69 242 SER A N 1
ATOM 1911 C CA . SER A 1 242 ? -1.590 8.630 -1.796 1.00 59.69 242 SER A CA 1
ATOM 1912 C C . SER A 1 242 ? -0.388 9.091 -0.961 1.00 59.69 242 SER A C 1
ATOM 1914 O O . SER A 1 242 ? 0.741 8.601 -1.069 1.00 59.69 242 SER A O 1
ATOM 1916 N N . LYS A 1 243 ? -0.617 10.115 -0.136 1.00 47.72 243 LYS A N 1
ATOM 1917 C CA . LYS A 1 243 ? 0.420 10.725 0.699 1.00 47.72 243 LYS A CA 1
ATOM 1918 C C . LYS A 1 243 ? 0.868 9.701 1.743 1.00 47.72 243 LYS A C 1
ATOM 1920 O O . LYS A 1 243 ? 0.053 9.245 2.535 1.00 47.72 243 LYS A O 1
ATOM 1925 N N . GLY A 1 244 ? 2.159 9.369 1.751 1.00 47.41 244 GLY A N 1
ATOM 1926 C CA . GLY A 1 244 ? 2.722 8.324 2.616 1.00 47.41 244 GLY A CA 1
ATOM 1927 C C . GLY A 1 244 ? 2.913 6.964 1.933 1.00 47.41 244 GLY A C 1
ATOM 1928 O O . GLY A 1 244 ? 3.480 6.066 2.554 1.00 47.41 244 GLY A O 1
ATOM 1929 N N . SER A 1 245 ? 2.514 6.818 0.661 1.00 56.88 245 SER A N 1
ATOM 1930 C CA . SER A 1 245 ? 2.919 5.680 -0.172 1.00 56.88 245 SER A CA 1
ATOM 1931 C C . SER A 1 245 ? 4.447 5.648 -0.296 1.00 56.88 245 SER A C 1
ATOM 1933 O O . SER A 1 245 ? 5.081 6.658 -0.604 1.00 56.88 245 SER A O 1
ATOM 1935 N N . ASN A 1 246 ? 5.060 4.495 -0.026 1.00 53.28 246 ASN A N 1
ATOM 1936 C CA . ASN A 1 246 ? 6.517 4.325 -0.066 1.00 53.28 246 ASN A CA 1
ATOM 1937 C C . ASN A 1 246 ? 7.041 3.914 -1.458 1.00 53.28 246 ASN A C 1
ATOM 1939 O O . ASN A 1 246 ? 8.221 3.582 -1.597 1.00 53.28 246 ASN A O 1
ATOM 1943 N N . GLY A 1 247 ? 6.173 3.900 -2.478 1.00 54.72 247 GLY A N 1
ATOM 1944 C CA . GLY A 1 247 ? 6.524 3.525 -3.849 1.00 54.72 247 GLY A CA 1
ATOM 1945 C C . GLY A 1 247 ? 6.881 2.045 -4.041 1.00 54.72 247 GLY A C 1
ATOM 1946 O O . GLY A 1 247 ? 7.284 1.661 -5.139 1.00 54.72 247 GLY A O 1
ATOM 1947 N N . ASP A 1 248 ? 6.735 1.194 -3.019 1.00 57.34 248 ASP A N 1
ATOM 1948 C CA . ASP A 1 248 ? 6.845 -0.253 -3.197 1.00 57.34 248 ASP A CA 1
ATOM 1949 C C . ASP A 1 248 ? 5.509 -0.804 -3.696 1.00 57.34 248 ASP A C 1
ATOM 1951 O O . ASP A 1 248 ? 4.675 -1.322 -2.952 1.00 57.34 248 ASP A O 1
ATOM 1955 N N . ILE A 1 249 ? 5.307 -0.641 -4.999 1.00 58.16 249 ILE A N 1
ATOM 1956 C CA . ILE A 1 249 ? 4.085 -1.034 -5.698 1.00 58.16 249 ILE A CA 1
ATOM 1957 C C . ILE A 1 249 ? 3.893 -2.564 -5.720 1.00 58.16 249 ILE A C 1
ATOM 1959 O O . ILE A 1 249 ? 2.818 -3.034 -6.070 1.00 58.16 249 ILE A O 1
ATOM 1963 N N . PHE A 1 250 ? 4.911 -3.337 -5.312 1.00 49.44 250 PHE A N 1
ATOM 1964 C CA . PHE A 1 250 ? 4.875 -4.798 -5.203 1.00 49.44 250 PHE A CA 1
ATOM 1965 C C . PHE A 1 250 ? 4.717 -5.306 -3.761 1.00 49.44 250 PHE A C 1
ATOM 1967 O O . PHE A 1 250 ? 4.474 -6.496 -3.560 1.00 49.44 250 PHE A O 1
ATOM 1974 N N . ALA A 1 251 ? 4.807 -4.431 -2.749 1.00 39.06 251 ALA A N 1
ATOM 1975 C CA . ALA A 1 251 ? 4.526 -4.786 -1.351 1.00 39.06 251 ALA A CA 1
ATOM 1976 C C . ALA A 1 251 ? 3.040 -5.073 -1.086 1.00 39.06 251 ALA A C 1
ATOM 1978 O O . ALA A 1 251 ? 2.696 -5.592 -0.022 1.00 39.06 251 ALA A O 1
ATOM 1979 N N . TYR A 1 252 ? 2.179 -4.767 -2.054 1.00 36.75 252 TYR A N 1
ATOM 1980 C CA . TYR A 1 252 ? 0.809 -5.239 -2.105 1.00 36.75 252 TYR A CA 1
ATOM 1981 C C . TYR A 1 252 ? 0.674 -6.169 -3.305 1.00 36.75 252 TYR A C 1
ATOM 1983 O O . TYR A 1 252 ? 0.402 -5.694 -4.407 1.00 36.75 252 TYR A O 1
ATOM 1991 N N . PRO A 1 253 ? 0.809 -7.496 -3.138 1.00 35.47 253 PRO A N 1
ATOM 1992 C CA . PRO A 1 253 ? 0.039 -8.369 -4.000 1.00 35.47 253 PRO A CA 1
ATOM 1993 C C . PRO A 1 253 ? -1.421 -7.912 -3.879 1.00 35.47 253 PRO A C 1
ATOM 1995 O O . PRO A 1 253 ? -2.056 -8.080 -2.833 1.00 35.47 253 PRO A O 1
ATOM 1998 N N . ARG A 1 254 ? -1.954 -7.295 -4.941 1.00 40.09 254 ARG A N 1
ATOM 1999 C CA . ARG A 1 254 ? -3.373 -7.446 -5.234 1.00 40.09 254 ARG A CA 1
ATOM 2000 C C . ARG A 1 254 ? -3.533 -8.915 -5.565 1.00 40.09 254 ARG A C 1
ATOM 2002 O O . ARG A 1 254 ? -3.372 -9.353 -6.691 1.00 40.09 254 ARG A O 1
ATOM 2009 N N . ASP A 1 255 ? -3.734 -9.698 -4.519 1.00 35.53 255 ASP A N 1
ATOM 2010 C CA . ASP A 1 255 ? -4.319 -11.003 -4.687 1.00 35.53 255 ASP A CA 1
ATOM 2011 C C . ASP A 1 255 ? -5.687 -10.754 -5.336 1.00 35.53 255 ASP A C 1
ATOM 2013 O O . ASP A 1 255 ? -6.571 -10.126 -4.746 1.00 35.53 255 ASP A O 1
ATOM 2017 N N . THR A 1 256 ? -5.838 -11.160 -6.593 1.00 36.47 256 THR A N 1
ATOM 2018 C CA . THR A 1 256 ? -7.098 -11.068 -7.339 1.00 36.47 256 THR A CA 1
ATOM 2019 C C . THR A 1 256 ? -8.211 -11.896 -6.698 1.00 36.47 256 THR A C 1
ATOM 2021 O O . THR A 1 256 ? -9.372 -11.723 -7.065 1.00 36.47 256 THR A O 1
ATOM 2024 N N . SER A 1 257 ? -7.916 -12.693 -5.659 1.00 40.41 257 SER A N 1
ATOM 2025 C CA . SER A 1 257 ? -8.930 -13.252 -4.756 1.00 40.41 257 SER A CA 1
ATOM 2026 C C . SER A 1 257 ? -9.678 -12.191 -3.925 1.00 40.41 257 SER A C 1
ATOM 2028 O O . SER A 1 257 ? -10.717 -12.483 -3.338 1.00 40.41 257 SER A O 1
ATOM 2030 N N . VAL A 1 258 ? -9.198 -10.940 -3.883 1.00 43.00 258 VAL A N 1
ATOM 2031 C CA . VAL A 1 258 ? -9.780 -9.854 -3.073 1.00 43.00 258 VAL A CA 1
ATOM 2032 C C . VAL A 1 258 ? -10.803 -9.011 -3.848 1.00 43.00 258 VAL A C 1
ATOM 2034 O O . VAL A 1 258 ? -11.520 -8.220 -3.239 1.00 43.00 258 VAL A O 1
ATOM 2037 N N . ALA A 1 259 ? -10.975 -9.223 -5.160 1.00 42.75 259 ALA A N 1
ATOM 2038 C CA . ALA A 1 259 ? -12.086 -8.617 -5.907 1.00 42.75 259 ALA A CA 1
ATOM 2039 C C . ALA A 1 259 ? -13.472 -9.103 -5.424 1.00 42.75 259 ALA A C 1
ATOM 2041 O O . ALA A 1 259 ? -14.486 -8.504 -5.773 1.00 42.75 259 ALA A O 1
ATOM 2042 N N . SER A 1 260 ? -13.523 -10.145 -4.586 1.00 57.47 260 SER A N 1
ATOM 2043 C CA . SER A 1 260 ? -14.755 -10.686 -4.012 1.00 57.47 260 SER A CA 1
ATOM 2044 C C . SER A 1 260 ? -14.810 -10.672 -2.484 1.00 57.47 260 SER A C 1
ATOM 2046 O O . SER A 1 260 ? -15.757 -11.239 -1.954 1.00 57.47 260 SER A O 1
ATOM 2048 N N . MET A 1 261 ? -13.845 -10.075 -1.762 1.00 72.00 261 MET A N 1
ATOM 2049 C CA . MET A 1 261 ? -13.896 -10.087 -0.292 1.00 72.00 261 MET A CA 1
ATOM 2050 C C . MET A 1 261 ? -15.051 -9.208 0.189 1.00 72.00 261 MET A C 1
ATOM 2052 O O . MET A 1 261 ? -14.938 -7.980 0.222 1.00 72.00 261 MET A O 1
ATOM 2056 N N . LYS A 1 262 ? -16.156 -9.837 0.584 1.00 92.88 262 LYS A N 1
ATOM 2057 C CA . LYS A 1 262 ? -17.301 -9.128 1.144 1.00 92.88 262 LYS A CA 1
ATOM 2058 C C . LYS A 1 262 ? -17.004 -8.813 2.611 1.00 92.88 262 LYS A C 1
ATOM 2060 O O . LYS A 1 262 ? -16.881 -9.722 3.434 1.00 92.88 262 LYS A O 1
ATOM 2065 N N . ILE A 1 263 ? -16.851 -7.527 2.930 1.00 95.88 263 ILE A N 1
ATOM 2066 C CA . ILE A 1 263 ? -16.531 -7.035 4.279 1.00 95.88 263 ILE A CA 1
ATOM 2067 C C . ILE A 1 263 ? -17.793 -6.460 4.926 1.00 95.88 263 ILE A C 1
ATOM 2069 O O . ILE A 1 263 ? -18.482 -5.660 4.296 1.00 95.88 263 ILE A O 1
ATOM 2073 N N . ALA A 1 264 ? -18.056 -6.827 6.181 1.00 98.25 264 ALA A N 1
ATOM 2074 C CA . ALA A 1 264 ? -19.067 -6.184 7.024 1.00 98.25 264 ALA A CA 1
ATOM 2075 C C . ALA A 1 264 ? -18.437 -5.488 8.234 1.00 98.25 264 ALA A C 1
ATOM 2077 O O . ALA A 1 264 ? -17.400 -5.918 8.746 1.00 98.25 264 ALA A O 1
ATOM 2078 N N . ILE A 1 265 ? -19.091 -4.445 8.737 1.00 98.75 265 ILE A N 1
ATOM 2079 C CA . ILE A 1 265 ? -18.763 -3.819 10.018 1.00 98.75 265 ILE A CA 1
ATOM 2080 C C . ILE A 1 265 ? -19.657 -4.419 11.106 1.00 98.75 265 ILE A C 1
ATOM 2082 O O . ILE A 1 265 ? -20.876 -4.479 10.961 1.00 98.75 265 ILE A O 1
ATOM 2086 N N . LEU A 1 266 ? -19.051 -4.833 12.216 1.00 98.69 266 LEU A N 1
ATOM 2087 C CA . LEU A 1 266 ? -19.731 -5.279 13.427 1.00 98.69 266 LEU A CA 1
ATOM 2088 C C . LEU A 1 266 ? -19.437 -4.288 14.553 1.00 98.69 266 LEU A C 1
ATOM 2090 O O . LEU A 1 266 ? -18.275 -4.005 14.847 1.00 98.69 266 LEU A O 1
ATOM 2094 N N . ILE A 1 267 ? -20.487 -3.782 15.194 1.00 98.19 267 ILE A N 1
ATOM 2095 C CA . ILE A 1 267 ? -20.375 -2.846 16.317 1.00 98.19 267 ILE A CA 1
ATOM 2096 C C . ILE A 1 267 ? -20.843 -3.560 17.583 1.00 98.19 267 ILE A C 1
ATOM 2098 O O . ILE A 1 267 ? -22.051 -3.631 17.823 1.00 98.19 267 ILE A O 1
ATOM 2102 N N . PRO A 1 268 ? -19.939 -4.130 18.399 1.00 96.31 268 PRO A N 1
ATOM 2103 C CA . PRO A 1 268 ? -20.339 -4.792 19.627 1.00 96.31 268 PRO A CA 1
ATOM 2104 C C . PRO A 1 268 ? -20.769 -3.759 20.674 1.00 96.31 268 PRO A C 1
ATOM 2106 O O . PRO A 1 268 ? -20.043 -2.820 21.005 1.00 96.31 268 PRO A O 1
ATOM 2109 N N . ALA A 1 269 ? -21.948 -3.971 21.250 1.00 93.25 269 ALA A N 1
ATOM 2110 C CA . ALA A 1 269 ? -22.486 -3.173 22.339 1.00 93.25 269 ALA A CA 1
ATOM 2111 C C . ALA A 1 269 ? -23.129 -4.085 23.388 1.00 93.25 269 ALA A C 1
ATOM 2113 O O . ALA A 1 269 ? -23.863 -5.015 23.067 1.00 93.25 269 ALA A O 1
ATOM 2114 N N . ARG A 1 270 ? -22.878 -3.801 24.667 1.00 86.94 270 ARG A N 1
ATOM 2115 C CA . ARG A 1 270 ? -23.498 -4.504 25.798 1.00 86.94 270 ARG A CA 1
ATOM 2116 C C . ARG A 1 270 ? -24.232 -3.517 26.685 1.00 86.94 270 ARG A C 1
ATOM 2118 O O . ARG A 1 270 ? -23.764 -2.391 26.875 1.00 86.94 270 ARG A O 1
ATOM 2125 N N . TYR A 1 271 ? -25.334 -3.952 27.281 1.00 84.38 271 TYR A N 1
ATOM 2126 C CA . TYR A 1 271 ? -26.036 -3.132 28.267 1.00 84.38 271 TYR A CA 1
ATOM 2127 C C . TYR A 1 271 ? -25.257 -3.048 29.592 1.00 84.38 271 TYR A C 1
ATOM 2129 O O . TYR A 1 271 ? -25.078 -1.968 30.167 1.00 84.38 271 TYR A O 1
ATOM 2137 N N . ASN A 1 272 ? -24.731 -4.191 30.043 1.00 78.75 272 ASN A N 1
ATOM 2138 C CA . ASN A 1 272 ? -24.018 -4.331 31.310 1.00 78.75 272 ASN A CA 1
ATOM 2139 C C . ASN A 1 272 ? -22.542 -3.928 31.173 1.00 78.75 272 ASN A C 1
ATOM 2141 O O . ASN A 1 272 ? -21.654 -4.761 31.003 1.00 78.75 272 ASN A O 1
ATOM 2145 N N . SER A 1 273 ? -22.272 -2.627 31.254 1.00 75.25 273 SER A N 1
ATOM 2146 C CA . SER A 1 273 ? -20.923 -2.093 31.463 1.00 75.25 273 SER A CA 1
ATOM 2147 C C . SER A 1 273 ? -20.735 -1.739 32.939 1.00 75.25 273 SER A C 1
ATOM 2149 O O . SER A 1 273 ? -21.476 -0.923 33.481 1.00 75.25 273 SER A O 1
ATOM 2151 N N . THR A 1 274 ? -19.732 -2.333 33.592 1.00 75.31 274 THR A N 1
ATOM 2152 C CA . THR A 1 274 ? -19.483 -2.177 35.038 1.00 75.31 274 THR A CA 1
ATOM 2153 C C . THR A 1 274 ? -19.204 -0.730 35.442 1.00 75.31 274 THR A C 1
ATOM 2155 O O . THR A 1 274 ? -19.649 -0.287 36.494 1.00 75.31 274 THR A O 1
ATOM 2158 N N . ARG A 1 275 ? -18.470 0.009 34.600 1.00 80.88 275 ARG A N 1
ATOM 2159 C CA . ARG A 1 275 ? -18.067 1.402 34.861 1.00 80.88 275 ARG A CA 1
ATOM 2160 C C . ARG A 1 275 ? -19.089 2.430 34.383 1.00 80.88 275 ARG A C 1
ATOM 2162 O O . ARG A 1 275 ? -19.097 3.554 34.864 1.00 80.88 275 ARG A O 1
ATOM 2169 N N . PHE A 1 276 ? -19.953 2.046 33.444 1.00 85.81 276 PHE A N 1
ATOM 2170 C CA . PHE A 1 276 ? -20.959 2.936 32.873 1.00 85.81 276 PHE A CA 1
ATOM 2171 C C . PHE A 1 276 ? -22.198 2.128 32.443 1.00 85.81 276 PHE A C 1
ATOM 2173 O O . PHE A 1 276 ? -22.332 1.774 31.271 1.00 85.81 276 PHE A O 1
ATOM 2180 N N . PRO A 1 277 ? -23.106 1.789 33.374 1.00 84.94 277 PRO A N 1
ATOM 2181 C CA . PRO A 1 277 ? -24.308 1.019 33.058 1.00 84.94 277 PRO A CA 1
ATOM 2182 C C . PRO A 1 277 ? -25.173 1.708 31.995 1.00 84.94 277 PRO A C 1
ATOM 2184 O O . PRO A 1 277 ? -25.403 2.913 32.065 1.00 84.94 277 PRO A O 1
ATOM 2187 N N . GLY A 1 278 ? -25.648 0.956 30.996 1.00 88.19 278 GLY A N 1
ATOM 2188 C CA . GLY A 1 278 ? -26.457 1.514 29.907 1.00 88.19 278 GLY A CA 1
ATOM 2189 C C . GLY A 1 278 ? -25.687 2.424 28.940 1.00 88.19 278 GLY A C 1
ATOM 2190 O O . GLY A 1 278 ? -26.316 3.120 28.147 1.00 88.19 278 GLY A O 1
ATOM 2191 N N . LYS A 1 279 ? -24.345 2.404 28.971 1.00 91.88 279 LYS A N 1
ATOM 2192 C CA . LYS A 1 279 ? -23.450 3.225 28.136 1.00 91.88 279 LYS A CA 1
ATOM 2193 C C . LYS A 1 279 ? -23.874 3.310 26.667 1.00 91.88 279 LYS A C 1
ATOM 2195 O O . LYS A 1 279 ? -23.985 4.405 26.132 1.00 91.88 279 LYS A O 1
ATOM 2200 N N . ALA A 1 280 ? -24.173 2.179 26.031 1.00 92.88 280 ALA A N 1
ATOM 2201 C CA . ALA A 1 280 ? -24.583 2.133 24.623 1.00 92.88 280 ALA A CA 1
ATOM 2202 C C . ALA A 1 280 ? -25.851 2.963 24.316 1.00 92.88 280 ALA A C 1
ATOM 2204 O O . ALA A 1 280 ? -25.978 3.522 23.226 1.00 92.88 280 ALA A O 1
ATOM 2205 N N . LEU A 1 281 ? -26.771 3.063 25.283 1.00 94.81 281 LEU A N 1
ATOM 2206 C CA . LEU A 1 281 ? -28.029 3.812 25.187 1.00 94.81 281 LEU A CA 1
ATOM 2207 C C . LEU A 1 281 ? -27.902 5.260 25.678 1.00 94.81 281 LEU A C 1
ATOM 2209 O O . LEU A 1 281 ? -28.843 6.043 25.522 1.00 94.81 281 LEU A O 1
ATOM 2213 N N . HIS A 1 282 ? -26.763 5.626 26.273 1.00 95.12 282 HIS A N 1
ATOM 2214 C CA . HIS A 1 282 ? -26.517 6.988 26.718 1.00 95.12 282 HIS A CA 1
ATOM 2215 C C . HIS A 1 282 ? -26.565 7.942 25.523 1.00 95.12 282 HIS A C 1
ATOM 2217 O O . HIS A 1 282 ? -26.007 7.656 24.463 1.00 95.12 282 HIS A O 1
ATOM 2223 N N . LYS A 1 283 ? -27.269 9.064 25.675 1.00 94.81 283 LYS A N 1
ATOM 2224 C CA . LYS A 1 283 ? -27.505 10.000 24.577 1.00 94.81 283 LYS A CA 1
ATOM 2225 C C . LYS A 1 283 ? -26.378 11.019 24.494 1.00 94.81 283 LYS A C 1
ATOM 2227 O O . LYS A 1 283 ? -26.182 11.785 25.426 1.00 94.81 283 LYS A O 1
ATOM 2232 N N . LEU A 1 284 ? -25.727 11.076 23.342 1.00 93.06 284 LEU A N 1
ATOM 2233 C CA . LEU A 1 284 ? -24.789 12.119 22.951 1.00 93.06 284 LEU A CA 1
ATOM 2234 C C . LEU A 1 284 ? -25.528 13.079 22.015 1.00 93.06 284 LEU A C 1
ATOM 2236 O O . LEU A 1 284 ? -25.983 12.671 20.946 1.00 93.06 284 LEU A O 1
ATOM 2240 N N . ASN A 1 285 ? -25.736 14.328 22.443 1.00 89.38 285 ASN A N 1
ATOM 2241 C CA . ASN A 1 285 ? -26.555 15.316 21.720 1.00 89.38 285 ASN A CA 1
ATOM 2242 C C . ASN A 1 285 ? -27.946 14.782 21.311 1.00 89.38 285 ASN A C 1
ATOM 2244 O O . ASN A 1 285 ? -28.435 15.018 20.209 1.00 89.38 285 ASN A O 1
ATOM 2248 N N . GLY A 1 286 ? -28.587 14.017 22.202 1.00 92.62 286 GLY A N 1
ATOM 2249 C CA . GLY A 1 286 ? -29.918 13.441 21.981 1.00 92.62 286 GLY A CA 1
ATOM 2250 C C . GLY A 1 286 ? -29.947 12.101 21.231 1.00 92.62 286 GLY A C 1
ATOM 2251 O O . GLY A 1 286 ? -30.991 11.444 21.241 1.00 92.62 286 GLY A O 1
ATOM 2252 N N . ILE A 1 287 ? -28.824 11.648 20.662 1.00 95.06 287 ILE A N 1
ATOM 2253 C CA . ILE A 1 287 ? -28.717 10.390 19.907 1.00 95.06 287 ILE A CA 1
ATOM 2254 C C . ILE A 1 287 ? -28.035 9.322 20.778 1.00 95.06 287 ILE A C 1
ATOM 2256 O O . ILE A 1 287 ? -26.960 9.592 21.310 1.00 95.06 287 ILE A O 1
ATOM 2260 N N . PRO A 1 288 ? -28.604 8.111 20.942 1.00 96.38 288 PRO A N 1
ATOM 2261 C CA . PRO A 1 288 ? -27.925 7.016 21.638 1.00 96.38 288 PRO A CA 1
ATOM 2262 C C . PRO A 1 288 ? -26.539 6.736 21.043 1.00 96.38 288 PRO A C 1
ATOM 2264 O O . PRO A 1 288 ? -26.406 6.630 19.824 1.00 96.38 288 PRO A O 1
ATOM 2267 N N . MET A 1 289 ? -25.518 6.595 21.888 1.00 95.75 289 MET A N 1
ATOM 2268 C CA . MET A 1 289 ? -24.122 6.476 21.459 1.00 95.75 289 MET A CA 1
ATOM 2269 C C . MET A 1 289 ? -23.905 5.346 20.444 1.00 95.75 289 MET A C 1
ATOM 2271 O O . MET A 1 289 ? -23.288 5.574 19.407 1.00 95.75 289 MET A O 1
ATOM 2275 N N . ALA A 1 290 ? -24.480 4.163 20.678 1.00 95.94 290 ALA A N 1
ATOM 2276 C CA . ALA A 1 290 ? -24.362 3.041 19.746 1.00 95.94 290 ALA A CA 1
ATOM 2277 C C . ALA A 1 290 ? -24.970 3.346 18.363 1.00 95.94 290 ALA A C 1
ATOM 2279 O O . ALA A 1 290 ? -24.384 3.006 17.337 1.00 95.94 290 ALA A O 1
ATOM 2280 N N . LYS A 1 291 ? -26.107 4.056 18.321 1.00 96.75 291 LYS A N 1
ATOM 2281 C CA . LYS A 1 291 ? -26.742 4.498 17.067 1.00 96.75 291 LYS A CA 1
ATOM 2282 C C . LYS A 1 291 ? -25.891 5.533 16.336 1.00 96.75 291 LYS A C 1
ATOM 2284 O O . LYS A 1 291 ? -25.828 5.546 15.107 1.00 96.75 291 LYS A O 1
ATOM 2289 N N . LEU A 1 292 ? -25.241 6.404 17.097 1.00 96.12 292 LEU A N 1
ATOM 2290 C CA . LEU A 1 292 ? -24.356 7.423 16.564 1.00 96.12 292 LEU A CA 1
ATOM 2291 C C . LEU A 1 292 ? -23.102 6.793 15.916 1.00 96.12 292 LEU A C 1
ATOM 2293 O O . LEU A 1 292 ? -22.740 7.182 14.808 1.00 96.12 292 LEU A O 1
ATOM 2297 N N . VAL A 1 293 ? -22.485 5.787 16.550 1.00 96.81 293 VAL A N 1
ATOM 2298 C CA . VAL A 1 293 ? -21.380 5.002 15.956 1.00 96.81 293 VAL A CA 1
ATOM 2299 C C . VAL A 1 293 ? -21.849 4.240 14.715 1.00 96.81 293 VAL A C 1
ATOM 2301 O O . VAL A 1 293 ? -21.191 4.305 13.677 1.00 96.81 293 VAL A O 1
ATOM 2304 N N . TYR A 1 294 ? -23.016 3.589 14.790 1.00 98.00 294 TYR A N 1
ATOM 2305 C CA . TYR A 1 294 ? -23.622 2.889 13.654 1.00 98.00 294 TYR A CA 1
ATOM 2306 C C . TYR A 1 294 ? -23.783 3.801 12.439 1.00 98.00 294 TYR A C 1
ATOM 2308 O O . TYR A 1 294 ? -23.331 3.451 11.356 1.00 98.00 294 TYR A O 1
ATOM 2316 N N . SER A 1 295 ? -24.332 5.003 12.627 1.00 95.88 295 SER A N 1
ATOM 2317 C CA . SER A 1 295 ? -24.567 5.945 11.522 1.00 95.88 295 SER A CA 1
ATOM 2318 C C . SER A 1 295 ? -23.259 6.377 10.840 1.00 95.88 295 SER A C 1
ATOM 2320 O O . SER A 1 295 ? -23.225 6.578 9.629 1.00 95.88 295 SER A O 1
ATOM 2322 N N . ARG A 1 296 ? -22.160 6.500 11.600 1.00 94.94 296 ARG A N 1
ATOM 2323 C CA . ARG A 1 296 ? -20.832 6.805 11.037 1.00 94.94 296 ARG A CA 1
ATOM 2324 C C . ARG A 1 296 ? -20.243 5.627 10.267 1.00 94.94 296 ARG A C 1
ATOM 2326 O O . ARG A 1 296 ? -19.632 5.835 9.225 1.00 94.94 296 ARG A O 1
ATOM 2333 N N . CYS A 1 297 ? -20.445 4.407 10.759 1.00 97.31 297 CYS A N 1
ATOM 2334 C CA . CYS A 1 297 ? -20.021 3.197 10.063 1.00 97.31 297 CYS A CA 1
ATOM 2335 C C . CYS A 1 297 ? -20.821 2.993 8.770 1.00 97.31 297 CYS A C 1
ATOM 2337 O O . CYS A 1 297 ? -20.228 2.764 7.725 1.00 97.31 297 CYS A O 1
ATOM 2339 N N . GLU A 1 298 ? -22.140 3.177 8.796 1.00 95.75 298 GLU A N 1
ATOM 2340 C CA . GLU A 1 298 ? -23.011 3.047 7.620 1.00 95.75 298 GLU A CA 1
ATOM 2341 C C . GLU A 1 298 ? -22.638 4.039 6.505 1.00 95.75 298 GLU A C 1
ATOM 2343 O O . GLU A 1 298 ? -22.612 3.681 5.328 1.00 95.75 298 GLU A O 1
ATOM 2348 N N . ALA A 1 299 ? -22.232 5.261 6.866 1.00 90.62 299 ALA A N 1
ATOM 2349 C CA . ALA A 1 299 ? -21.782 6.277 5.913 1.00 90.62 299 ALA A CA 1
ATOM 2350 C C . ALA A 1 299 ? -20.527 5.882 5.103 1.00 90.62 299 ALA A C 1
ATOM 2352 O O . ALA A 1 299 ? -20.202 6.546 4.118 1.00 90.62 299 ALA A O 1
ATOM 2353 N N . THR A 1 300 ? -19.817 4.815 5.488 1.00 89.06 300 THR A N 1
ATOM 2354 C CA . THR A 1 300 ? -18.682 4.273 4.720 1.00 89.06 300 THR A CA 1
ATOM 2355 C C . THR A 1 300 ? -19.107 3.440 3.508 1.00 89.06 300 THR A C 1
ATOM 2357 O O . THR A 1 300 ? -18.285 3.186 2.630 1.00 89.06 300 THR A O 1
ATOM 2360 N N . GLY A 1 301 ? -20.373 3.013 3.449 1.00 92.31 301 GLY A N 1
ATOM 2361 C CA . GLY A 1 301 ? -20.897 2.133 2.404 1.00 92.31 301 GLY A CA 1
ATOM 2362 C C . GLY A 1 301 ? -20.668 0.636 2.644 1.00 92.31 301 GLY A C 1
ATOM 2363 O O . GLY A 1 301 ? -21.068 -0.166 1.803 1.00 92.31 301 GLY A O 1
ATOM 2364 N N . PHE A 1 302 ? -20.053 0.238 3.764 1.00 95.31 302 PHE A N 1
ATOM 2365 C CA . PHE A 1 302 ? -20.008 -1.166 4.180 1.00 95.31 302 PHE A CA 1
ATOM 2366 C C . PHE A 1 302 ? -21.323 -1.588 4.844 1.00 95.31 302 PHE A C 1
ATOM 2368 O O . PHE A 1 302 ? -21.888 -0.843 5.651 1.00 95.31 302 PHE A O 1
ATOM 2375 N N . ASP A 1 303 ? -21.758 -2.825 4.582 1.00 98.00 303 ASP A N 1
ATOM 2376 C CA . ASP A 1 303 ? -22.847 -3.444 5.339 1.00 98.00 303 ASP A CA 1
ATOM 2377 C C . ASP A 1 303 ? -22.482 -3.429 6.830 1.00 98.00 303 ASP A C 1
ATOM 2379 O O . ASP A 1 303 ? -21.425 -3.921 7.233 1.00 98.00 303 ASP A O 1
ATOM 2383 N N . THR A 1 304 ? -23.330 -2.813 7.649 1.00 98.50 304 THR A N 1
ATOM 2384 C CA . THR A 1 304 ? -23.028 -2.500 9.048 1.00 98.50 304 THR A CA 1
ATOM 2385 C C . THR A 1 304 ? -24.081 -3.116 9.953 1.00 98.50 304 THR A C 1
ATOM 2387 O O . THR A 1 304 ? -25.273 -2.968 9.702 1.00 98.50 304 THR A O 1
ATOM 2390 N N . PHE A 1 305 ? -23.642 -3.770 11.030 1.00 98.62 305 PHE A N 1
ATOM 2391 C CA . PHE A 1 305 ? -24.515 -4.434 11.993 1.00 98.62 305 PHE A CA 1
ATOM 2392 C C . PHE A 1 305 ? -24.200 -3.990 13.420 1.00 98.62 305 PHE A C 1
ATOM 2394 O O . PHE A 1 305 ? -23.056 -4.071 13.880 1.00 98.62 305 PHE A O 1
ATOM 2401 N N . LEU A 1 306 ? -25.231 -3.574 14.155 1.00 98.31 306 LEU A N 1
ATOM 2402 C CA . LEU A 1 306 ? -25.138 -3.392 15.601 1.00 98.31 306 LEU A CA 1
ATOM 2403 C C . LEU A 1 306 ? -25.322 -4.743 16.300 1.00 98.31 306 LEU A C 1
ATOM 2405 O O . LEU A 1 306 ? -26.341 -5.404 16.123 1.00 98.31 306 LEU A O 1
ATOM 2409 N N . VAL A 1 307 ? -24.348 -5.163 17.102 1.00 97.88 307 VAL A N 1
ATOM 2410 C CA . VAL A 1 307 ? -24.324 -6.502 17.701 1.00 97.88 307 VAL A CA 1
ATOM 2411 C C . VAL A 1 307 ? -24.479 -6.409 19.213 1.00 97.88 307 VAL A C 1
ATOM 2413 O O . VAL A 1 307 ? -23.636 -5.813 19.886 1.00 97.88 307 VAL A O 1
ATOM 2416 N N . SER A 1 308 ? -25.527 -7.015 19.773 1.00 96.38 308 SER A N 1
ATOM 2417 C CA . SER A 1 308 ? -25.806 -6.921 21.211 1.00 96.38 308 SER A CA 1
ATOM 2418 C C . SER A 1 308 ? -26.511 -8.150 21.780 1.00 96.38 308 SER A C 1
ATOM 2420 O O . SER A 1 308 ? -27.048 -8.958 21.035 1.00 96.38 308 SER A O 1
ATOM 2422 N N . ASP A 1 309 ? -26.482 -8.293 23.104 1.00 94.50 309 ASP A N 1
ATOM 2423 C CA . ASP A 1 309 ? -27.305 -9.223 23.892 1.00 94.50 309 ASP A CA 1
ATOM 2424 C C . ASP A 1 309 ? -28.609 -8.591 24.405 1.00 94.50 309 ASP A C 1
ATOM 2426 O O . ASP A 1 309 ? -29.402 -9.254 25.075 1.00 94.50 309 ASP A O 1
ATOM 2430 N N . ASP A 1 310 ? -28.842 -7.307 24.118 1.00 95.31 310 ASP A N 1
ATOM 2431 C CA . ASP A 1 310 ? -29.994 -6.562 24.620 1.00 95.31 310 ASP A CA 1
ATOM 2432 C C . ASP A 1 310 ? -30.899 -6.082 23.480 1.00 95.31 310 ASP A C 1
ATOM 2434 O O . ASP A 1 310 ? -30.466 -5.368 22.567 1.00 95.31 310 ASP A O 1
ATOM 2438 N N . ALA A 1 311 ? -32.186 -6.425 23.566 1.00 94.94 311 ALA A N 1
ATOM 2439 C CA . ALA A 1 311 ? -33.194 -6.036 22.579 1.00 94.94 311 ALA A CA 1
ATOM 2440 C C . ALA A 1 311 ? -33.299 -4.516 22.421 1.00 94.94 311 ALA A C 1
ATOM 2442 O O . ALA A 1 311 ? -33.378 -4.028 21.300 1.00 94.94 311 ALA A O 1
ATOM 2443 N N . ARG A 1 312 ? -33.173 -3.750 23.512 1.00 95.62 312 ARG A N 1
ATOM 2444 C CA . ARG A 1 312 ? -33.280 -2.281 23.477 1.00 95.62 312 ARG A CA 1
ATOM 2445 C C . ARG A 1 312 ? -32.148 -1.637 22.680 1.00 95.62 312 ARG A C 1
ATOM 2447 O O . ARG A 1 312 ? -32.316 -0.536 22.166 1.00 95.62 312 ARG A O 1
ATOM 2454 N N . ILE A 1 313 ? -30.981 -2.286 22.627 1.00 95.88 313 ILE A N 1
ATOM 2455 C CA . ILE A 1 313 ? -29.842 -1.839 21.818 1.00 95.88 313 ILE A CA 1
ATOM 2456 C C . ILE A 1 313 ? -30.060 -2.246 20.360 1.00 95.88 313 ILE A C 1
ATOM 2458 O O . ILE A 1 313 ? -29.881 -1.413 19.477 1.00 95.88 313 ILE A O 1
ATOM 2462 N N . CYS A 1 314 ? -30.483 -3.486 20.105 1.00 96.19 314 CYS A N 1
ATOM 2463 C CA . CYS A 1 314 ? -30.757 -3.971 18.749 1.00 96.19 314 CYS A CA 1
ATOM 2464 C C . CYS A 1 314 ? -31.857 -3.150 18.051 1.00 96.19 314 CYS A C 1
ATOM 2466 O O . CYS A 1 314 ? -31.706 -2.793 16.890 1.00 96.19 314 CYS A O 1
ATOM 2468 N N . GLU A 1 315 ? -32.903 -2.750 18.781 1.00 96.88 315 GLU A N 1
ATOM 2469 C CA . GLU A 1 315 ? -34.018 -1.920 18.295 1.00 96.88 315 GLU A CA 1
ATOM 2470 C C . GLU A 1 315 ? -33.617 -0.486 17.882 1.00 96.88 315 GLU A C 1
ATOM 2472 O O . GLU A 1 315 ? -34.433 0.253 17.327 1.00 96.88 315 GLU A O 1
ATOM 2477 N N . LEU A 1 316 ? -32.375 -0.048 18.133 1.00 96.44 316 LEU A N 1
ATOM 2478 C CA . LEU A 1 316 ? -31.911 1.288 17.737 1.00 96.44 316 LEU A CA 1
ATOM 2479 C C . LEU A 1 316 ? -31.775 1.466 16.216 1.00 96.44 316 LEU A C 1
ATOM 2481 O O . LEU A 1 316 ? -31.816 2.612 15.733 1.00 96.44 316 LEU A O 1
ATOM 2485 N N . VAL A 1 317 ? -31.549 0.361 15.499 1.00 97.00 317 VAL A N 1
ATOM 2486 C CA . VAL A 1 317 ? -31.198 0.302 14.074 1.00 97.00 317 VAL A CA 1
ATOM 2487 C C . VAL A 1 317 ? -31.890 -0.885 13.403 1.00 97.00 317 VAL A C 1
ATOM 2489 O O . VAL A 1 317 ? -32.304 -1.827 14.069 1.00 97.00 317 VAL A O 1
ATOM 2492 N N . GLU A 1 318 ? -32.006 -0.848 12.078 1.00 94.38 318 GLU A N 1
ATOM 2493 C CA . GLU A 1 318 ? -32.607 -1.946 11.313 1.00 94.38 318 GLU A CA 1
ATOM 2494 C C . GLU A 1 318 ? -31.668 -3.161 11.238 1.00 94.38 318 GLU A C 1
ATOM 2496 O O . GLU A 1 318 ? -32.065 -4.278 11.567 1.00 94.38 318 GLU A O 1
ATOM 2501 N N . ASN A 1 319 ? -30.395 -2.933 10.897 1.00 96.56 319 ASN A N 1
ATOM 2502 C CA . ASN A 1 319 ? -29.392 -3.991 10.808 1.00 96.56 319 ASN A CA 1
ATOM 2503 C C . ASN A 1 319 ? -28.747 -4.241 12.174 1.00 96.56 319 ASN A C 1
ATOM 2505 O O . ASN A 1 319 ? -27.758 -3.608 12.559 1.00 96.56 319 ASN A O 1
ATOM 2509 N N . SER A 1 320 ? -29.308 -5.189 12.918 1.00 97.69 320 SER A N 1
ATOM 2510 C CA . SER A 1 320 ? -28.748 -5.654 14.184 1.00 97.69 320 SER A CA 1
ATOM 2511 C C . SER A 1 320 ? -28.673 -7.176 14.260 1.00 97.69 320 SER A C 1
ATOM 2513 O O . SER A 1 320 ? -29.414 -7.889 13.586 1.00 97.69 320 SER A O 1
ATOM 2515 N N . VAL A 1 321 ? -27.749 -7.680 15.079 1.00 97.69 321 VAL A N 1
ATOM 2516 C CA . VAL A 1 321 ? -27.582 -9.113 15.342 1.00 97.69 321 VAL A CA 1
ATOM 2517 C C . VAL A 1 321 ? -27.630 -9.353 16.846 1.00 97.69 321 VAL A C 1
ATOM 2519 O O . VAL A 1 321 ? -26.779 -8.869 17.598 1.00 97.69 321 VAL A O 1
ATOM 2522 N N . MET A 1 322 ? -28.627 -10.127 17.276 1.00 97.00 322 MET A N 1
ATOM 2523 C CA . MET A 1 322 ? -28.738 -10.590 18.655 1.00 97.00 322 MET A CA 1
ATOM 2524 C C . MET A 1 322 ? -27.695 -11.682 18.921 1.00 97.00 322 MET A C 1
ATOM 2526 O O . MET A 1 322 ? -27.538 -12.616 18.133 1.00 97.00 322 MET A O 1
ATOM 2530 N N . THR A 1 323 ? -26.998 -11.571 20.045 1.00 96.19 323 THR A N 1
ATOM 2531 C CA . THR A 1 323 ? -25.966 -12.513 20.508 1.00 96.19 323 THR A CA 1
ATOM 2532 C C . THR A 1 323 ? -26.236 -12.948 21.946 1.00 96.19 323 THR A C 1
ATOM 2534 O O . THR A 1 323 ? -27.030 -12.331 22.653 1.00 96.19 323 THR A O 1
ATOM 2537 N N . SER A 1 324 ? -25.582 -14.014 22.396 1.00 93.81 324 SER A N 1
ATOM 2538 C CA . SER A 1 324 ? -25.654 -14.496 23.770 1.00 93.81 324 SER A CA 1
ATOM 2539 C C . SER A 1 324 ? -25.091 -13.469 24.757 1.00 93.81 324 SER A C 1
ATOM 2541 O O . SER A 1 324 ? -24.132 -12.738 24.476 1.00 93.81 324 SER A O 1
ATOM 2543 N N . SER A 1 325 ? -25.653 -13.461 25.966 1.00 91.94 325 SER A N 1
ATOM 2544 C CA . SER A 1 325 ? -25.094 -12.745 27.115 1.00 91.94 325 SER A CA 1
ATOM 2545 C C . SER A 1 325 ? -23.781 -13.350 27.627 1.00 91.94 325 SER A C 1
ATOM 2547 O O . SER A 1 325 ? -23.083 -12.703 28.403 1.00 91.94 325 SER A O 1
ATOM 2549 N N . ASP A 1 326 ? -23.432 -14.566 27.192 1.00 91.56 326 ASP A N 1
ATOM 2550 C CA . ASP A 1 326 ? -22.238 -15.299 27.641 1.00 91.56 326 ASP A CA 1
ATOM 2551 C C . ASP A 1 326 ? -20.954 -14.886 26.898 1.00 91.56 326 ASP A C 1
ATOM 2553 O O . ASP A 1 326 ? -19.860 -15.349 27.226 1.00 91.56 326 ASP A O 1
ATOM 2557 N N . CYS A 1 327 ? -21.061 -14.006 25.896 1.00 92.19 327 CYS A N 1
ATOM 2558 C CA . CYS A 1 327 ? -19.905 -13.445 25.205 1.00 92.19 327 CYS A CA 1
ATOM 2559 C C . CYS A 1 327 ? -19.022 -12.643 26.175 1.00 92.19 327 CYS A C 1
ATOM 2561 O O . CYS A 1 327 ? -19.390 -11.563 26.640 1.00 92.19 327 CYS A O 1
ATOM 2563 N N . GLU A 1 328 ? -17.816 -13.147 26.422 1.00 89.94 328 GLU A N 1
ATOM 2564 C CA . GLU A 1 328 ? -16.865 -12.590 27.391 1.00 89.94 328 GLU A CA 1
ATOM 2565 C C . GLU A 1 328 ? -16.400 -11.153 27.091 1.00 89.94 328 GLU A C 1
ATOM 2567 O O . GLU A 1 328 ? -16.117 -10.382 28.011 1.00 89.94 328 GLU A O 1
ATOM 2572 N N . ASN A 1 329 ? -16.304 -10.779 25.814 1.00 91.00 329 ASN A N 1
ATOM 2573 C CA . ASN A 1 329 ? -15.807 -9.481 25.363 1.00 91.00 329 ASN A CA 1
ATOM 2574 C C . ASN A 1 329 ? -16.334 -9.118 23.962 1.00 91.00 329 ASN A C 1
ATOM 2576 O O . ASN A 1 329 ? -17.153 -9.835 23.378 1.00 91.00 329 ASN A O 1
ATOM 2580 N N . GLY A 1 330 ? -15.904 -7.962 23.446 1.00 91.69 330 GLY A N 1
ATOM 2581 C CA . GLY A 1 330 ? -16.375 -7.423 22.170 1.00 91.69 330 GLY A CA 1
ATOM 2582 C C . GLY A 1 330 ? -15.965 -8.292 20.983 1.00 91.69 330 GLY A C 1
ATOM 2583 O O . GLY A 1 330 ? -16.790 -8.555 20.106 1.00 91.69 330 GLY A O 1
ATOM 2584 N N . THR A 1 331 ? -14.732 -8.807 20.986 1.00 94.94 331 THR A N 1
ATOM 2585 C CA . THR A 1 331 ? -14.254 -9.707 19.927 1.00 94.94 331 THR A CA 1
ATOM 2586 C C . THR A 1 331 ? -15.024 -11.035 19.909 1.00 94.94 331 THR A C 1
ATOM 2588 O O . THR A 1 331 ? -15.461 -11.467 18.841 1.00 94.94 331 THR A O 1
ATOM 2591 N N . ALA A 1 332 ? -15.266 -11.664 21.066 1.00 94.62 332 ALA A N 1
ATOM 2592 C CA . ALA A 1 332 ? -16.062 -12.893 21.161 1.00 94.62 332 ALA A CA 1
ATOM 2593 C C . ALA A 1 332 ? -17.495 -12.691 20.642 1.00 94.62 332 ALA A C 1
ATOM 2595 O O . ALA A 1 332 ? -18.015 -13.527 19.901 1.00 94.62 332 ALA A O 1
ATOM 2596 N N . ARG A 1 333 ? -18.093 -11.535 20.955 1.00 95.44 333 ARG A N 1
ATOM 2597 C CA . ARG A 1 333 ? -19.417 -11.144 20.461 1.00 95.44 333 ARG A CA 1
ATOM 2598 C C . ARG A 1 333 ? -19.449 -10.968 18.945 1.00 95.44 333 ARG A C 1
ATOM 2600 O O . ARG A 1 333 ? -20.353 -11.480 18.288 1.00 95.44 333 ARG A O 1
ATOM 2607 N N . CYS A 1 334 ? -18.440 -10.306 18.380 1.00 97.50 334 CYS A N 1
ATOM 2608 C CA . CYS A 1 334 ? -18.291 -10.199 16.929 1.00 97.50 334 CYS A CA 1
ATOM 2609 C C . CYS A 1 334 ? -18.144 -11.580 16.278 1.00 97.50 334 CYS A C 1
ATOM 2611 O O . CYS A 1 334 ? -18.762 -11.839 15.249 1.00 97.50 334 CYS A O 1
ATOM 2613 N N . ALA A 1 335 ? -17.372 -12.486 16.886 1.00 96.06 335 ALA A N 1
ATOM 2614 C CA . ALA A 1 335 ? -17.204 -13.846 16.382 1.00 96.06 335 ALA A CA 1
ATOM 2615 C C . ALA A 1 335 ? -18.511 -14.648 16.400 1.00 96.06 335 ALA A C 1
ATOM 2617 O O . ALA A 1 335 ? -18.761 -15.420 15.476 1.00 96.06 335 ALA A O 1
ATOM 2618 N N . GLU A 1 336 ? -19.357 -14.466 17.417 1.00 96.00 336 GLU A N 1
ATOM 2619 C CA . GLU A 1 336 ? -20.681 -15.084 17.461 1.00 96.00 336 GLU A CA 1
ATOM 2620 C C . GLU A 1 336 ? -21.614 -14.529 16.377 1.00 96.00 336 GLU A C 1
ATOM 2622 O O . GLU A 1 336 ? -22.189 -15.309 15.618 1.00 96.00 336 GLU A O 1
ATOM 2627 N N . ALA A 1 337 ? -21.707 -13.204 16.239 1.00 97.62 337 ALA A N 1
ATOM 2628 C CA . ALA A 1 337 ? -22.534 -12.572 15.211 1.00 97.62 337 ALA A CA 1
ATOM 2629 C C . ALA A 1 337 ? -22.095 -12.934 13.789 1.00 97.62 337 ALA A C 1
ATOM 2631 O O . ALA A 1 337 ? -22.926 -13.246 12.941 1.00 97.62 337 ALA A O 1
ATOM 2632 N N . ALA A 1 338 ? -20.787 -12.993 13.539 1.00 97.00 338 ALA A N 1
ATOM 2633 C CA . ALA A 1 338 ? -20.231 -13.384 12.248 1.00 97.00 338 ALA A CA 1
ATOM 2634 C C . ALA A 1 338 ? -20.631 -14.811 11.810 1.00 97.00 338 ALA A C 1
ATOM 2636 O O . ALA A 1 338 ? -20.620 -15.108 10.615 1.00 97.00 338 ALA A O 1
ATOM 2637 N N . ARG A 1 339 ? -21.021 -15.706 12.736 1.00 92.69 339 ARG A N 1
ATOM 2638 C CA . ARG A 1 339 ? -21.574 -17.032 12.382 1.00 92.69 339 ARG A CA 1
ATOM 2639 C C . ARG A 1 339 ? -22.976 -16.953 11.780 1.00 92.69 339 ARG A C 1
ATOM 2641 O O . ARG A 1 339 ? -23.348 -17.854 11.035 1.00 92.69 339 ARG A O 1
ATOM 2648 N N . GLN A 1 340 ? -23.725 -15.894 12.080 1.00 96.00 340 GLN A N 1
ATOM 2649 C CA . GLN A 1 340 ? -25.057 -15.632 11.525 1.00 96.00 340 GLN A CA 1
ATOM 2650 C C . GLN A 1 340 ? -24.998 -14.916 10.164 1.00 96.00 340 GLN A C 1
ATOM 2652 O O . GLN A 1 340 ? -26.025 -14.780 9.510 1.00 96.00 340 GLN A O 1
ATOM 2657 N N . LEU A 1 341 ? -23.802 -14.501 9.727 1.00 95.44 341 LEU A N 1
ATOM 2658 C CA . LEU A 1 341 ? -23.553 -13.738 8.500 1.00 95.44 341 LEU A CA 1
ATOM 2659 C C . LEU A 1 341 ? -22.601 -14.520 7.558 1.00 95.44 341 LEU A C 1
ATOM 2661 O O . LEU A 1 341 ? -21.428 -14.159 7.372 1.00 95.44 341 LEU A O 1
ATOM 2665 N N . PRO A 1 342 ? -23.033 -15.682 7.024 1.00 90.94 342 PRO A N 1
ATOM 2666 C CA . PRO A 1 342 ? -22.179 -16.597 6.269 1.00 90.94 342 PRO A CA 1
ATOM 2667 C C . PRO A 1 342 ? -21.674 -16.038 4.928 1.00 90.94 342 PRO A C 1
ATOM 2669 O O . PRO A 1 342 ? -20.680 -16.550 4.417 1.00 90.94 342 PRO A O 1
ATOM 2672 N N . GLU A 1 343 ? -22.293 -14.992 4.393 1.00 91.69 343 GLU A N 1
ATOM 2673 C CA . GLU A 1 343 ? -21.975 -14.376 3.104 1.00 91.69 343 GLU A CA 1
ATOM 2674 C C . GLU A 1 343 ? -20.773 -13.419 3.124 1.00 91.69 343 GLU A C 1
ATOM 2676 O O . GLU A 1 343 ? -20.340 -12.987 2.059 1.00 91.69 343 GLU A O 1
ATOM 2681 N N . TYR A 1 344 ? -20.242 -13.077 4.303 1.00 94.69 344 TYR A N 1
ATOM 2682 C CA . TYR A 1 344 ? -19.069 -12.207 4.437 1.00 94.69 344 TYR A CA 1
ATOM 2683 C C . TYR A 1 344 ? -17.785 -13.001 4.667 1.00 94.69 344 TYR A C 1
ATOM 2685 O O . TYR A 1 344 ? -17.764 -13.998 5.398 1.00 94.69 344 TYR A O 1
ATOM 2693 N N . ASP A 1 345 ? -16.699 -12.509 4.084 1.00 91.81 345 ASP A N 1
ATOM 2694 C CA . ASP A 1 345 ? -15.365 -13.112 4.129 1.00 91.81 345 ASP A CA 1
ATOM 2695 C C . ASP A 1 345 ? -14.480 -12.490 5.212 1.00 91.81 345 ASP A C 1
ATOM 2697 O O . ASP A 1 345 ? -13.519 -13.108 5.685 1.00 91.81 345 ASP A O 1
ATOM 2701 N N . ALA A 1 346 ? -14.792 -11.258 5.608 1.00 96.12 346 ALA A N 1
ATOM 2702 C CA . ALA A 1 346 ? -14.058 -10.509 6.611 1.00 96.12 346 ALA A CA 1
ATOM 2703 C C . ALA A 1 346 ? -14.970 -9.529 7.355 1.00 96.12 346 ALA A C 1
ATOM 2705 O O . ALA A 1 346 ? -16.039 -9.147 6.880 1.00 96.12 346 ALA A O 1
ATOM 2706 N N . PHE A 1 347 ? -14.523 -9.126 8.538 1.00 98.38 347 PHE A N 1
ATOM 2707 C CA . PHE A 1 347 ? -15.278 -8.273 9.441 1.00 98.38 347 PHE A CA 1
ATOM 2708 C C . PHE A 1 347 ? -14.387 -7.178 10.010 1.00 98.38 347 PHE A C 1
ATOM 2710 O O . PHE A 1 347 ? -13.227 -7.426 10.342 1.00 98.38 347 PHE A O 1
ATOM 2717 N N . ILE A 1 348 ? -14.944 -5.983 10.169 1.00 98.50 348 ILE A N 1
ATOM 2718 C CA . ILE A 1 348 ? -14.325 -4.882 10.904 1.00 98.50 348 ILE A CA 1
ATOM 2719 C C . ILE A 1 348 ? -15.090 -4.711 12.214 1.00 98.50 348 ILE A C 1
ATOM 2721 O O . ILE A 1 348 ? -16.280 -4.420 12.200 1.00 98.50 348 ILE A O 1
ATOM 2725 N N . ASN A 1 349 ? -14.417 -4.896 13.343 1.00 97.81 349 ASN A N 1
ATOM 2726 C CA . ASN A 1 349 ? -14.943 -4.592 14.668 1.00 97.81 349 ASN A CA 1
ATOM 2727 C C . ASN A 1 349 ? -14.684 -3.115 14.976 1.00 97.81 349 ASN A C 1
ATOM 2729 O O . ASN A 1 349 ? -13.526 -2.722 15.138 1.00 97.81 349 ASN A O 1
ATOM 2733 N N . VAL A 1 350 ? -15.751 -2.320 15.063 1.00 97.62 350 VAL A N 1
ATOM 2734 C CA . VAL A 1 350 ? -15.706 -0.927 15.528 1.00 97.62 350 VAL A CA 1
ATOM 2735 C C . VAL A 1 350 ? -16.375 -0.859 16.894 1.00 97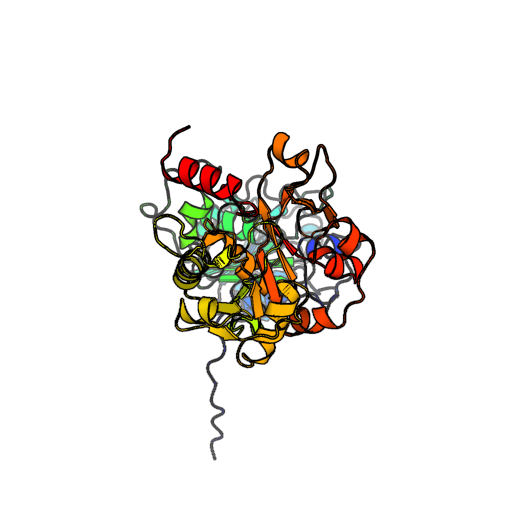.62 350 VAL A C 1
ATOM 2737 O O . VAL A 1 350 ? -17.564 -1.138 17.011 1.00 97.62 350 VAL A O 1
ATOM 2740 N N . GLN A 1 351 ? -15.643 -0.463 17.934 1.00 92.31 351 GLN A N 1
ATOM 2741 C CA . GLN A 1 351 ? -16.207 -0.425 19.285 1.00 92.31 351 GLN A CA 1
ATOM 2742 C C . GLN A 1 351 ? -17.354 0.588 19.374 1.00 92.31 351 GLN A C 1
ATOM 2744 O O . GLN A 1 351 ? -17.246 1.728 18.915 1.00 92.31 351 GLN A O 1
ATOM 2749 N N . GLY A 1 352 ? -18.456 0.191 20.020 1.00 91.25 352 GLY A N 1
ATOM 2750 C CA . GLY A 1 352 ? -19.648 1.032 20.181 1.00 91.25 352 GLY A CA 1
ATOM 2751 C C . GLY A 1 352 ? -19.457 2.272 21.065 1.00 91.25 352 GLY A C 1
ATOM 2752 O O . GLY A 1 352 ? -20.413 3.012 21.287 1.00 91.25 352 GLY A O 1
ATOM 2753 N N . ASP A 1 353 ? -18.253 2.493 21.590 1.00 90.31 353 ASP A N 1
ATOM 2754 C CA . ASP A 1 353 ? -17.856 3.623 22.428 1.00 90.31 353 ASP A CA 1
ATOM 2755 C C . ASP A 1 353 ? -16.844 4.570 21.773 1.00 90.31 353 ASP A C 1
ATOM 2757 O O . ASP A 1 353 ? -16.312 5.451 22.448 1.00 90.31 353 ASP A O 1
ATOM 2761 N N . MET A 1 354 ? -16.629 4.435 20.463 1.00 92.25 354 MET A N 1
ATOM 2762 C CA . MET A 1 354 ? -15.845 5.362 19.648 1.00 92.25 354 MET A CA 1
ATOM 2763 C C . MET A 1 354 ? -16.775 6.286 18.850 1.00 92.25 354 MET A C 1
ATOM 2765 O O . MET A 1 354 ? -16.877 6.131 17.630 1.00 92.25 354 MET A O 1
ATOM 2769 N N . PRO A 1 355 ? -17.487 7.247 19.479 1.00 93.44 355 PRO A N 1
ATOM 2770 C CA . PRO A 1 355 ? -18.394 8.123 18.750 1.00 93.44 355 PRO A CA 1
ATOM 2771 C C . PRO A 1 355 ? -17.661 8.855 17.631 1.00 93.44 355 PRO A C 1
ATOM 2773 O O . PRO A 1 355 ? -18.216 8.977 16.558 1.00 93.44 355 PRO A O 1
ATOM 2776 N N . ASP A 1 356 ? -16.412 9.267 17.807 1.00 94.06 356 ASP A N 1
ATOM 2777 C CA . ASP A 1 356 ? -15.704 10.066 16.801 1.00 94.06 356 ASP A CA 1
ATOM 2778 C C . ASP A 1 356 ? -15.012 9.245 15.704 1.00 94.06 356 ASP A C 1
ATOM 2780 O O . ASP A 1 356 ? -14.229 9.811 14.943 1.00 94.06 356 ASP A O 1
ATOM 2784 N N . ILE A 1 357 ? -15.270 7.932 15.607 1.00 95.12 357 ILE A N 1
ATOM 2785 C CA . ILE A 1 357 ? -14.677 7.086 14.563 1.00 95.12 357 ILE A CA 1
ATOM 2786 C C . ILE A 1 357 ? -14.924 7.679 13.170 1.00 95.12 357 ILE A C 1
ATOM 2788 O O . ILE A 1 357 ? -16.041 8.083 12.844 1.00 95.12 357 ILE A O 1
ATOM 2792 N N . THR A 1 358 ? -13.878 7.739 12.345 1.00 91.19 358 THR A N 1
ATOM 2793 C CA . THR A 1 358 ? -13.960 8.339 11.010 1.00 91.19 358 THR A CA 1
ATOM 2794 C C . THR A 1 358 ? -13.898 7.285 9.911 1.00 91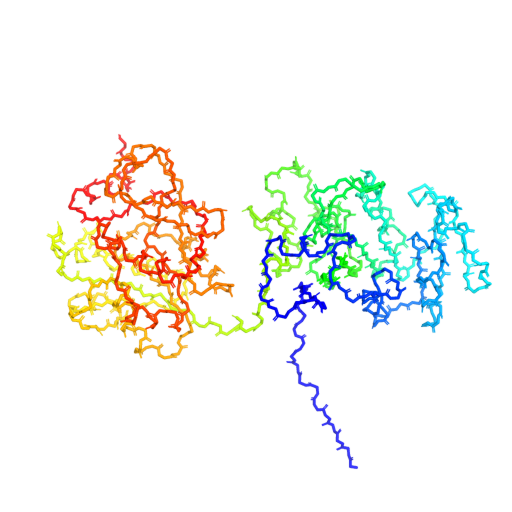.19 358 THR A C 1
ATOM 2796 O O . THR A 1 358 ? -13.327 6.201 10.087 1.00 91.19 358 THR A O 1
ATOM 2799 N N . SER A 1 359 ? -14.461 7.618 8.749 1.00 90.25 359 SER A N 1
ATOM 2800 C CA . SER A 1 359 ? -14.433 6.756 7.567 1.00 90.25 359 SER A CA 1
ATOM 2801 C C . SER A 1 359 ? -13.005 6.436 7.126 1.00 90.25 359 SER A C 1
ATOM 2803 O O . SER A 1 359 ? -12.740 5.323 6.684 1.00 90.25 359 SER A O 1
ATOM 2805 N N . GLU A 1 360 ? -12.061 7.366 7.295 1.00 86.25 360 GLU A N 1
ATOM 2806 C CA . GLU A 1 360 ? -10.649 7.164 6.959 1.00 86.25 360 GLU A CA 1
ATOM 2807 C C . GLU A 1 360 ? -10.013 6.067 7.818 1.00 86.25 360 GLU A C 1
ATOM 2809 O O . GLU A 1 360 ? -9.272 5.233 7.295 1.00 86.25 360 GLU A O 1
ATOM 2814 N N . VAL A 1 361 ? -10.325 6.026 9.119 1.00 91.56 361 VAL A N 1
ATOM 2815 C CA . VAL A 1 361 ? -9.815 4.987 10.026 1.00 91.56 361 VAL A CA 1
ATOM 2816 C C . VAL A 1 361 ? -10.376 3.617 9.642 1.00 91.56 361 VAL A C 1
ATOM 2818 O O . VAL A 1 361 ? -9.619 2.652 9.516 1.00 91.56 361 VAL A O 1
ATOM 2821 N N . ILE A 1 362 ? -11.687 3.534 9.396 1.00 95.12 362 ILE A N 1
ATOM 2822 C CA . ILE A 1 362 ? -12.354 2.292 8.975 1.00 95.12 362 ILE A CA 1
ATOM 2823 C C . ILE A 1 362 ? -11.778 1.805 7.640 1.00 95.12 362 ILE A C 1
ATOM 2825 O O . ILE A 1 362 ? -11.403 0.638 7.509 1.00 95.12 362 ILE A O 1
ATOM 2829 N N . GLN A 1 363 ? -11.627 2.705 6.666 1.00 89.94 363 GLN A N 1
ATOM 2830 C CA . GLN A 1 363 ? -11.091 2.370 5.352 1.00 89.94 363 GLN A CA 1
ATOM 2831 C C . GLN A 1 363 ? -9.622 1.937 5.423 1.00 89.94 363 GLN A C 1
ATOM 2833 O O . GLN A 1 363 ? -9.225 1.026 4.697 1.00 89.94 363 GLN A O 1
ATOM 2838 N N . ALA A 1 364 ? -8.811 2.526 6.308 1.00 84.12 364 ALA A N 1
ATOM 2839 C CA . ALA A 1 364 ? -7.428 2.102 6.522 1.00 84.12 364 ALA A CA 1
ATOM 2840 C C . ALA A 1 364 ? -7.347 0.652 7.033 1.00 84.12 364 ALA A C 1
ATOM 2842 O O . ALA A 1 364 ? -6.537 -0.137 6.537 1.00 84.12 364 ALA A O 1
ATOM 2843 N N . VAL A 1 365 ? -8.223 0.274 7.968 1.00 94.75 365 VAL A N 1
ATOM 2844 C CA . VAL A 1 365 ? -8.323 -1.107 8.469 1.00 94.75 365 VAL A CA 1
ATOM 2845 C C . VAL A 1 365 ? -8.825 -2.057 7.375 1.00 94.75 365 VAL A C 1
ATOM 2847 O O . VAL A 1 365 ? -8.214 -3.106 7.154 1.00 94.75 365 VAL A O 1
ATOM 2850 N N . ALA A 1 366 ? -9.868 -1.669 6.632 1.00 91.81 366 ALA A N 1
ATOM 2851 C CA . ALA A 1 366 ? -10.391 -2.430 5.493 1.00 91.81 366 ALA A CA 1
ATOM 2852 C C . ALA A 1 366 ? -9.318 -2.671 4.417 1.00 91.81 366 ALA A C 1
ATOM 2854 O O . ALA A 1 366 ? -9.173 -3.772 3.888 1.00 91.81 366 ALA A O 1
ATOM 2855 N N . ASN A 1 367 ? -8.516 -1.648 4.115 1.00 83.50 367 ASN A N 1
ATOM 2856 C CA . ASN A 1 367 ? -7.417 -1.746 3.161 1.00 83.50 367 ASN A CA 1
ATOM 2857 C C . ASN A 1 367 ? -6.329 -2.706 3.663 1.00 83.50 367 ASN A C 1
ATOM 2859 O O . ASN A 1 367 ? -5.826 -3.516 2.885 1.00 83.50 367 ASN A O 1
ATOM 2863 N N . GLY A 1 368 ? -5.997 -2.666 4.958 1.00 81.88 368 GLY A N 1
ATOM 2864 C CA . GLY A 1 368 ? -5.047 -3.601 5.563 1.00 81.88 368 GLY A CA 1
ATOM 2865 C C . GLY A 1 368 ? -5.492 -5.064 5.455 1.00 81.88 368 GLY A C 1
ATOM 2866 O O . GLY A 1 368 ? -4.653 -5.946 5.260 1.00 81.88 368 GLY A O 1
ATOM 2867 N N . LEU A 1 369 ? -6.803 -5.325 5.522 1.00 84.56 369 LEU A N 1
ATOM 2868 C CA . LEU A 1 369 ? -7.375 -6.675 5.439 1.00 84.56 369 LEU A CA 1
ATOM 2869 C C . LEU A 1 369 ? -7.177 -7.347 4.077 1.00 84.56 369 LEU A C 1
ATOM 2871 O O . LEU A 1 369 ? -7.192 -8.578 3.977 1.00 84.56 369 LEU A O 1
ATOM 2875 N N . ARG A 1 370 ? -6.915 -6.558 3.031 1.00 77.12 370 ARG A N 1
ATOM 2876 C CA . ARG A 1 370 ? -6.628 -7.098 1.699 1.00 77.12 370 ARG A CA 1
ATOM 2877 C C . ARG A 1 370 ? -5.413 -8.027 1.714 1.00 77.12 370 ARG A C 1
ATOM 2879 O O . ARG A 1 370 ? -5.457 -9.086 1.100 1.00 77.12 370 ARG A O 1
ATOM 2886 N N . ALA A 1 371 ? -4.375 -7.688 2.482 1.00 73.25 371 ALA A N 1
ATOM 2887 C CA . ALA A 1 371 ? -3.118 -8.444 2.540 1.00 73.25 371 ALA A CA 1
ATOM 2888 C C . ALA A 1 371 ? -2.880 -9.178 3.874 1.00 73.25 371 ALA A C 1
ATOM 2890 O O . ALA A 1 371 ? -1.945 -9.973 3.995 1.00 73.25 371 ALA A O 1
ATOM 2891 N N . HIS A 1 372 ? -3.699 -8.913 4.894 1.00 83.06 372 HIS A N 1
ATOM 2892 C CA . HIS A 1 372 ? -3.485 -9.416 6.247 1.00 83.06 372 HIS A CA 1
ATOM 2893 C C . HIS A 1 372 ? -4.765 -10.008 6.830 1.00 83.06 372 HIS A C 1
ATOM 2895 O O . HIS A 1 372 ? -5.867 -9.581 6.518 1.00 83.06 372 HIS A O 1
ATOM 2901 N N . GLU A 1 373 ? -4.620 -11.020 7.677 1.00 88.50 373 GLU A N 1
ATOM 2902 C CA . GLU A 1 373 ? -5.759 -11.704 8.298 1.00 88.50 373 GLU A CA 1
ATOM 2903 C C . GLU A 1 373 ? -6.265 -11.021 9.578 1.00 88.50 373 GLU A C 1
ATOM 2905 O O . GLU A 1 373 ? -7.395 -11.255 9.999 1.00 88.50 373 GLU A O 1
ATOM 2910 N N . LEU A 1 374 ? -5.418 -10.179 10.178 1.00 94.81 374 LEU A N 1
ATOM 2911 C CA . LEU A 1 374 ? -5.657 -9.451 11.417 1.00 94.81 374 LEU A CA 1
ATOM 2912 C C . LEU A 1 374 ? -4.987 -8.076 11.331 1.00 94.81 374 LEU A C 1
ATOM 2914 O O . LEU A 1 374 ? -3.777 -7.981 11.097 1.00 94.81 374 LEU A O 1
ATOM 2918 N N . VAL A 1 375 ? -5.765 -7.018 11.532 1.00 97.50 375 VAL A N 1
ATOM 2919 C CA . VAL A 1 375 ? -5.339 -5.621 11.375 1.00 97.50 375 VAL A CA 1
ATOM 2920 C C . VAL A 1 375 ? -5.870 -4.790 12.538 1.00 97.50 375 VAL A C 1
ATOM 2922 O O . VAL A 1 375 ? -6.998 -4.998 12.962 1.00 97.50 375 VAL A O 1
ATOM 2925 N N . THR A 1 376 ? -5.086 -3.833 13.025 1.00 97.88 376 THR A N 1
ATOM 2926 C CA . THR A 1 376 ? -5.527 -2.775 13.948 1.00 97.88 376 THR A CA 1
ATOM 2927 C C . THR A 1 376 ? -4.942 -1.425 13.532 1.00 97.88 376 THR A C 1
ATOM 2929 O O . THR A 1 376 ? -3.977 -1.376 12.758 1.00 97.88 376 THR A O 1
ATOM 2932 N N . ALA A 1 377 ? -5.496 -0.333 14.053 1.00 95.94 377 ALA A N 1
ATOM 2933 C CA . ALA A 1 377 ? -5.031 1.027 13.807 1.00 95.94 377 ALA A CA 1
ATOM 2934 C C . ALA A 1 377 ? -4.351 1.653 15.035 1.00 95.94 377 ALA A C 1
ATOM 2936 O O . ALA A 1 377 ? -4.605 1.283 16.184 1.00 95.94 377 ALA A O 1
ATOM 2937 N N . TYR A 1 378 ? -3.481 2.630 14.787 1.00 96.44 378 TYR A N 1
ATOM 2938 C CA . TYR A 1 378 ? -2.886 3.453 15.836 1.00 96.44 378 TYR A CA 1
ATOM 2939 C C . TYR A 1 378 ? -2.702 4.901 15.388 1.00 96.44 378 TYR A C 1
ATOM 2941 O O . TYR A 1 378 ? -2.574 5.180 14.197 1.00 96.44 378 TYR A O 1
ATOM 2949 N N . THR A 1 379 ? -2.643 5.806 16.360 1.00 93.88 379 THR A N 1
ATOM 2950 C CA . THR A 1 379 ? -2.346 7.232 16.164 1.00 93.88 379 THR A CA 1
ATOM 2951 C C . THR A 1 379 ? -1.227 7.674 17.107 1.00 93.88 379 THR A C 1
ATOM 2953 O O . THR A 1 379 ? -0.819 6.934 18.013 1.00 93.88 379 THR A O 1
ATOM 2956 N N . ASP A 1 380 ? -0.712 8.879 16.896 1.00 91.75 380 ASP A N 1
ATOM 2957 C CA . ASP A 1 380 ? 0.271 9.474 17.792 1.00 91.75 380 ASP A CA 1
ATOM 2958 C C . ASP A 1 380 ? -0.319 9.697 19.189 1.00 91.75 380 ASP A C 1
ATOM 2960 O O . ASP A 1 380 ? -1.498 10.006 19.369 1.00 91.75 380 ASP A O 1
ATOM 2964 N N . MET A 1 381 ? 0.526 9.525 20.205 1.00 92.00 381 MET A N 1
ATOM 2965 C CA . MET A 1 381 ? 0.129 9.603 21.609 1.00 92.00 381 MET A CA 1
ATOM 2966 C C . MET A 1 381 ? 0.925 10.688 22.332 1.00 92.00 381 MET A C 1
ATOM 2968 O O . MET A 1 381 ? 2.162 10.600 22.336 1.00 92.00 381 MET A O 1
ATOM 2972 N N . PRO A 1 382 ? 0.269 11.670 22.978 1.00 90.62 382 PRO A N 1
ATOM 2973 C CA . PRO A 1 382 ? 0.956 12.635 23.826 1.00 90.62 382 PRO A CA 1
ATOM 2974 C C . PRO A 1 382 ? 1.476 11.965 25.106 1.00 90.62 382 PRO A C 1
ATOM 2976 O O . PRO A 1 382 ? 0.946 10.951 25.562 1.00 90.62 382 PRO A O 1
ATOM 2979 N N . GLU A 1 383 ? 2.506 12.549 25.718 1.00 91.12 383 GLU A N 1
ATOM 2980 C CA . GLU A 1 383 ? 3.173 11.979 26.899 1.00 91.12 383 GLU A CA 1
ATOM 2981 C C . GLU A 1 383 ? 2.217 11.758 28.085 1.00 91.12 383 GLU A C 1
ATOM 2983 O O . GLU A 1 383 ? 2.297 10.733 28.766 1.00 91.12 383 GLU A O 1
ATOM 2988 N N . SER A 1 384 ? 1.270 12.677 28.303 1.00 91.12 384 SER A N 1
ATOM 2989 C CA . SER A 1 384 ? 0.252 12.553 29.353 1.00 91.12 384 SER A CA 1
ATOM 2990 C C . SER A 1 384 ? -0.588 11.284 29.199 1.00 91.12 384 SER A C 1
ATOM 2992 O O . SER A 1 384 ? -0.851 10.598 30.184 1.00 91.12 384 SER A O 1
ATOM 2994 N N . GLU A 1 385 ? -0.949 10.930 27.964 1.00 90.25 385 GLU A N 1
ATOM 2995 C CA . GLU A 1 385 ? -1.711 9.717 27.665 1.00 90.25 385 GLU A CA 1
ATOM 2996 C C . GLU A 1 385 ? -0.842 8.459 27.727 1.00 90.25 385 GLU A C 1
ATOM 2998 O O . GLU A 1 385 ? -1.324 7.401 28.130 1.00 90.25 385 GLU A O 1
ATOM 3003 N N . ARG A 1 386 ? 0.465 8.553 27.439 1.00 93.69 386 ARG A N 1
ATOM 3004 C CA . ARG A 1 386 ? 1.372 7.405 27.627 1.00 93.69 386 ARG A CA 1
ATOM 3005 C C . ARG A 1 386 ? 1.466 6.973 29.092 1.00 93.69 386 ARG A C 1
ATOM 3007 O O . ARG A 1 386 ? 1.566 5.780 29.391 1.00 93.69 386 ARG A O 1
ATOM 3014 N N . LYS A 1 387 ? 1.371 7.942 30.005 1.00 93.12 387 LYS A N 1
ATOM 3015 C CA . LYS A 1 387 ? 1.362 7.738 31.462 1.00 93.12 387 LYS A CA 1
ATOM 3016 C C . LYS A 1 387 ? -0.024 7.391 32.021 1.00 93.12 387 LYS A C 1
ATOM 3018 O O . LYS A 1 387 ? -0.115 6.932 33.157 1.00 93.12 387 LYS A O 1
ATOM 3023 N N . ASN A 1 388 ? -1.088 7.558 31.234 1.00 90.44 388 ASN A N 1
ATOM 3024 C CA . ASN A 1 388 ? -2.458 7.255 31.634 1.00 90.44 388 ASN A CA 1
ATOM 3025 C C . ASN A 1 388 ? -2.739 5.735 31.545 1.00 90.44 388 ASN A C 1
ATOM 3027 O O . ASN A 1 388 ? -2.603 5.155 30.463 1.00 90.44 388 ASN A O 1
ATOM 3031 N N . PRO A 1 389 ? -3.151 5.059 32.636 1.00 89.62 389 PRO A N 1
ATOM 3032 C CA . PRO A 1 389 ? -3.481 3.630 32.608 1.00 89.62 389 PRO A CA 1
ATOM 3033 C C . PRO A 1 389 ? -4.778 3.307 31.846 1.00 89.62 389 PRO A C 1
ATOM 3035 O O . PRO A 1 389 ? -4.978 2.173 31.401 1.00 89.62 389 PRO A O 1
ATOM 3038 N N . ASN A 1 390 ? -5.660 4.290 31.647 1.00 86.31 390 ASN A N 1
ATOM 3039 C CA . ASN A 1 390 ? -6.871 4.102 30.848 1.00 86.31 390 ASN A CA 1
ATOM 3040 C C . ASN A 1 390 ? -6.579 4.049 29.344 1.00 86.31 390 ASN A C 1
ATOM 3042 O O . ASN A 1 390 ? -7.364 3.462 28.600 1.00 86.31 390 ASN A O 1
ATOM 3046 N N . SER A 1 391 ? -5.418 4.549 28.926 1.00 90.00 391 SER A N 1
ATOM 3047 C CA . SER A 1 391 ? -5.007 4.622 27.527 1.00 90.00 391 SER A CA 1
ATOM 3048 C C . SER A 1 391 ? -4.081 3.461 27.179 1.00 90.00 391 SER A C 1
ATOM 3050 O O . SER A 1 391 ? -3.186 3.087 27.947 1.00 90.00 391 SER A O 1
ATOM 3052 N N . VAL A 1 392 ? -4.309 2.855 26.017 1.00 95.00 392 VAL A N 1
ATOM 3053 C CA . VAL A 1 392 ? -3.612 1.636 25.599 1.00 95.00 392 VAL A CA 1
ATOM 3054 C C . VAL A 1 392 ? -2.423 1.996 24.722 1.00 95.00 392 VAL A C 1
ATOM 3056 O O . VAL A 1 392 ? -2.570 2.639 23.683 1.00 95.00 392 VAL A O 1
ATOM 3059 N N . LYS A 1 393 ? -1.233 1.562 25.141 1.00 97.12 393 LYS A N 1
ATOM 3060 C CA . LYS A 1 393 ? 0.011 1.788 24.407 1.00 97.12 393 LYS A CA 1
ATOM 3061 C C . LYS A 1 393 ? 0.252 0.606 23.488 1.00 97.12 393 LYS A C 1
ATOM 3063 O O . LYS A 1 393 ? 0.256 -0.535 23.946 1.00 97.12 393 LYS A O 1
ATOM 3068 N N . LEU A 1 394 ? 0.484 0.887 22.212 1.00 97.75 394 LEU A N 1
ATOM 3069 C CA . LEU A 1 394 ? 0.890 -0.080 21.203 1.00 97.75 394 LEU A CA 1
ATOM 3070 C C . LEU A 1 394 ? 2.387 0.051 20.933 1.00 97.75 394 LEU A C 1
ATOM 3072 O O . LEU A 1 394 ? 2.866 1.105 20.513 1.00 97.75 394 LEU A O 1
ATOM 3076 N N . ILE A 1 395 ? 3.117 -1.044 21.115 1.00 97.81 395 ILE A N 1
ATOM 3077 C CA . ILE A 1 395 ? 4.502 -1.177 20.663 1.00 97.81 395 ILE A CA 1
ATOM 3078 C C . ILE A 1 395 ? 4.467 -1.919 19.329 1.00 97.81 395 ILE A C 1
ATOM 3080 O O . ILE A 1 395 ? 3.897 -3.006 19.243 1.00 97.81 395 ILE A O 1
ATOM 3084 N N . HIS A 1 396 ? 5.066 -1.350 18.286 1.00 94.44 396 HIS A N 1
ATOM 3085 C CA . HIS A 1 396 ? 5.062 -1.897 16.927 1.00 94.44 396 HIS A CA 1
ATOM 3086 C C . HIS A 1 396 ? 6.417 -1.667 16.240 1.00 94.44 396 HIS A C 1
ATOM 3088 O O . HIS A 1 396 ? 7.184 -0.794 16.636 1.00 94.44 396 HIS A O 1
ATOM 3094 N N . ASN A 1 397 ? 6.714 -2.437 15.190 1.00 86.94 397 ASN A N 1
ATOM 3095 C CA . ASN A 1 397 ? 7.941 -2.295 14.383 1.00 86.94 397 ASN A CA 1
ATOM 3096 C C . ASN A 1 397 ? 7.730 -1.480 13.089 1.00 86.94 397 ASN A C 1
ATOM 3098 O O . ASN A 1 397 ? 8.425 -1.685 12.097 1.00 86.94 397 ASN A O 1
ATOM 3102 N N . GLY A 1 398 ? 6.699 -0.634 13.061 1.00 80.12 398 GLY A N 1
ATOM 3103 C CA . GLY A 1 398 ? 6.257 0.100 11.866 1.00 80.12 398 GLY A CA 1
ATOM 3104 C C . GLY A 1 398 ? 5.353 -0.693 10.911 1.00 80.12 398 GLY A C 1
ATOM 3105 O O . GLY A 1 398 ? 4.642 -0.089 10.117 1.00 80.12 398 GLY A O 1
ATOM 3106 N N . THR A 1 399 ? 5.310 -2.027 11.006 1.00 79.19 399 THR A N 1
ATOM 3107 C CA . THR A 1 399 ? 4.408 -2.853 10.179 1.00 79.19 399 THR A CA 1
ATOM 3108 C C . THR A 1 399 ? 3.456 -3.715 11.000 1.00 79.19 399 THR A C 1
ATOM 3110 O O . THR A 1 399 ? 2.295 -3.848 10.631 1.00 79.19 399 THR A O 1
ATOM 3113 N N . HIS A 1 400 ? 3.919 -4.299 12.102 1.00 92.44 400 HIS A N 1
ATOM 3114 C CA . HIS A 1 400 ? 3.129 -5.195 12.941 1.00 92.44 400 HIS A CA 1
ATOM 3115 C C . HIS A 1 400 ? 3.248 -4.809 14.411 1.00 92.44 400 HIS A C 1
ATOM 3117 O O . HIS A 1 400 ? 4.274 -4.274 14.851 1.00 92.44 400 HIS A O 1
ATOM 3123 N N . ALA A 1 401 ? 2.211 -5.149 15.169 1.00 96.31 401 ALA A N 1
ATOM 3124 C CA . ALA A 1 401 ? 2.210 -5.037 16.613 1.00 96.31 401 ALA A CA 1
ATOM 3125 C C . ALA A 1 401 ? 3.222 -6.025 17.204 1.00 96.31 401 ALA A C 1
ATOM 3127 O O . ALA A 1 401 ? 3.273 -7.192 16.818 1.00 96.31 401 ALA A O 1
ATOM 3128 N N . ILE A 1 402 ? 4.024 -5.534 18.141 1.00 97.25 402 ILE A N 1
ATOM 3129 C CA . ILE A 1 402 ? 4.901 -6.333 18.997 1.00 97.25 402 ILE A CA 1
ATOM 3130 C C . ILE A 1 402 ? 4.179 -6.608 20.317 1.00 97.25 402 ILE A C 1
ATOM 3132 O O . ILE A 1 402 ? 4.168 -7.743 20.784 1.00 97.25 402 ILE A O 1
ATOM 3136 N N . TRP A 1 403 ? 3.588 -5.574 20.926 1.00 96.81 403 TRP A N 1
ATOM 3137 C CA . TRP A 1 403 ? 2.957 -5.678 22.241 1.00 96.81 403 TRP A CA 1
ATOM 3138 C C . TRP A 1 403 ? 1.908 -4.589 22.484 1.00 96.81 403 TRP A C 1
ATOM 3140 O O . TRP A 1 403 ? 1.890 -3.565 21.800 1.00 96.81 403 TRP A O 1
ATOM 3150 N N . SER A 1 404 ? 1.048 -4.786 23.484 1.00 97.12 404 SER A N 1
ATOM 3151 C CA . SER A 1 404 ? 0.137 -3.755 23.991 1.00 97.12 404 SER A CA 1
ATOM 3152 C C . SER A 1 404 ? 0.070 -3.777 25.515 1.00 97.12 404 SER A C 1
ATOM 3154 O O . SER A 1 404 ? 0.101 -4.848 26.114 1.00 97.12 404 SER A O 1
ATOM 3156 N N . CYS A 1 405 ? -0.022 -2.613 26.154 1.00 96.69 405 CYS A N 1
ATOM 3157 C CA . CYS A 1 405 ? -0.126 -2.534 27.613 1.00 96.69 405 CYS A CA 1
ATOM 3158 C C . CYS A 1 405 ? -0.781 -1.238 28.100 1.00 96.69 405 CYS A C 1
ATOM 3160 O O . CYS A 1 405 ? -0.877 -0.244 27.373 1.00 96.69 405 CYS A O 1
ATOM 3162 N N . ARG A 1 406 ? -1.183 -1.237 29.371 1.00 95.31 406 ARG A N 1
ATOM 3163 C CA . ARG A 1 406 ? -1.671 -0.073 30.121 1.00 95.31 406 ARG A CA 1
ATOM 3164 C C . ARG A 1 406 ? -0.615 0.528 31.044 1.00 95.31 406 ARG A C 1
ATOM 3166 O O . ARG A 1 406 ? -0.790 1.664 31.479 1.00 95.31 406 ARG A O 1
ATOM 3173 N N . ALA A 1 407 ? 0.491 -0.172 31.298 1.00 94.81 407 ALA A N 1
ATOM 3174 C CA . ALA A 1 407 ? 1.614 0.358 32.072 1.00 94.81 407 ALA A CA 1
ATOM 3175 C C . ALA A 1 407 ? 2.104 1.712 31.525 1.00 94.81 407 ALA A C 1
ATOM 3177 O O . ALA A 1 407 ? 2.089 1.934 30.315 1.00 94.81 407 ALA A O 1
ATOM 3178 N N . ALA A 1 408 ? 2.531 2.614 32.412 1.00 95.69 408 ALA A N 1
ATOM 3179 C CA . ALA A 1 408 ? 3.113 3.891 32.014 1.00 95.69 408 ALA A CA 1
ATOM 3180 C C . ALA A 1 408 ? 4.442 3.660 31.280 1.00 95.69 408 ALA A C 1
ATOM 3182 O O . ALA A 1 408 ? 5.316 2.958 31.789 1.00 95.69 408 ALA A O 1
ATOM 3183 N N . LEU A 1 409 ? 4.583 4.252 30.094 1.00 94.50 409 LEU A N 1
ATOM 3184 C CA . LEU A 1 409 ? 5.777 4.159 29.254 1.00 94.50 409 LEU A CA 1
ATOM 3185 C C . LEU A 1 409 ? 6.163 5.543 28.727 1.00 94.50 409 LEU A C 1
ATOM 3187 O O . LEU A 1 409 ? 5.309 6.410 28.570 1.00 94.50 409 LEU A O 1
ATOM 3191 N N . ASP A 1 410 ? 7.433 5.722 28.372 1.00 93.81 410 ASP A N 1
ATOM 3192 C CA . ASP A 1 410 ? 7.900 6.937 27.684 1.00 93.81 410 ASP A CA 1
ATOM 3193 C C . ASP A 1 410 ? 7.765 6.832 26.150 1.00 93.81 410 ASP A C 1
ATOM 3195 O O . ASP A 1 410 ? 7.938 7.809 25.419 1.00 93.81 410 ASP A O 1
ATOM 3199 N N . TYR A 1 411 ? 7.400 5.652 25.645 1.00 93.38 411 TYR A N 1
ATOM 3200 C CA . TYR A 1 411 ? 7.236 5.334 24.227 1.00 93.38 411 TYR A CA 1
ATOM 3201 C C . TYR A 1 411 ? 5.945 4.542 23.980 1.00 93.38 411 TYR A C 1
ATOM 3203 O O . TYR A 1 411 ? 5.273 4.108 24.914 1.00 93.38 411 TYR A O 1
ATOM 3211 N N . GLY A 1 412 ? 5.619 4.340 22.705 1.00 93.81 412 GLY A N 1
ATOM 3212 C CA . GLY A 1 412 ? 4.409 3.647 22.271 1.00 93.81 412 GLY A CA 1
ATOM 3213 C C . GLY A 1 412 ? 3.406 4.595 21.624 1.00 93.81 412 GLY A C 1
ATOM 3214 O O . GLY A 1 412 ? 3.310 5.774 21.974 1.00 93.81 412 GLY A O 1
ATOM 3215 N N . ALA A 1 413 ? 2.684 4.055 20.649 1.00 95.81 413 ALA A N 1
ATOM 3216 C CA . ALA A 1 413 ? 1.601 4.742 19.966 1.00 95.81 413 ALA A CA 1
ATOM 3217 C C . ALA A 1 413 ? 0.270 4.520 20.693 1.00 95.81 413 ALA A C 1
ATOM 3219 O O . ALA A 1 413 ? 0.133 3.580 21.480 1.00 95.81 413 ALA A O 1
ATOM 3220 N N . HIS A 1 414 ? -0.725 5.355 20.406 1.00 95.12 414 HIS A N 1
ATOM 3221 C CA . HIS A 1 414 ? -2.065 5.174 20.940 1.00 95.12 414 HIS A CA 1
ATOM 3222 C C . HIS A 1 414 ? -2.769 4.103 20.110 1.00 95.12 414 HIS A C 1
ATOM 3224 O O . HIS A 1 414 ? -3.026 4.301 18.922 1.00 95.12 414 HIS A O 1
ATOM 3230 N N . HIS A 1 415 ? -3.047 2.956 20.724 1.00 95.69 415 HIS A N 1
ATOM 3231 C CA . HIS A 1 415 ? -3.840 1.906 20.098 1.00 95.69 415 HIS A CA 1
ATOM 3232 C C . HIS A 1 415 ? -5.294 2.366 19.944 1.00 95.69 415 HIS A C 1
ATOM 3234 O O . HIS A 1 415 ? -5.889 2.787 20.931 1.00 95.69 415 HIS A O 1
ATOM 3240 N N . LEU A 1 416 ? -5.878 2.214 18.756 1.00 94.19 416 LEU A N 1
ATOM 3241 C CA . LEU A 1 416 ? -7.308 2.442 18.540 1.00 94.19 416 LEU A CA 1
ATOM 3242 C C . LEU A 1 416 ? -8.039 1.102 18.589 1.00 94.19 416 LEU A C 1
ATOM 3244 O O . LEU A 1 416 ? -7.626 0.167 17.909 1.00 94.19 416 LEU A O 1
ATOM 3248 N N . GLY A 1 417 ? -9.122 0.996 19.365 1.00 91.12 417 GLY A N 1
ATOM 3249 C CA . GLY A 1 417 ? -9.890 -0.244 19.572 1.00 91.12 417 GLY A CA 1
ATOM 3250 C C . GLY A 1 417 ? -10.580 -0.859 18.340 1.00 91.12 417 GLY A C 1
ATOM 3251 O O . GLY A 1 417 ? -11.436 -1.725 18.507 1.00 91.12 417 GLY A O 1
ATOM 3252 N N . ILE A 1 418 ? -10.241 -0.426 17.123 1.00 96.56 418 ILE A N 1
ATOM 3253 C CA . ILE A 1 418 ? -10.785 -0.919 15.856 1.00 96.56 418 ILE A CA 1
ATOM 3254 C C . ILE A 1 418 ? -9.922 -2.046 15.290 1.00 96.56 418 ILE A C 1
ATOM 3256 O O . ILE A 1 418 ? -8.698 -1.937 15.213 1.00 96.56 418 ILE A O 1
ATOM 3260 N N . TYR A 1 419 ? -10.570 -3.105 14.814 1.00 98.19 419 TYR A N 1
ATOM 3261 C CA . TYR A 1 419 ? -9.874 -4.265 14.271 1.00 98.19 419 TYR A CA 1
ATOM 3262 C C . TYR A 1 419 ? -10.496 -4.753 12.974 1.00 98.19 419 TYR A C 1
ATOM 3264 O O . TYR A 1 419 ? -11.707 -4.711 12.803 1.00 98.19 419 TYR A O 1
ATOM 3272 N N . GLY A 1 420 ? -9.666 -5.279 12.084 1.00 98.06 420 GLY A N 1
ATOM 3273 C CA . GLY A 1 420 ? -10.089 -6.034 10.916 1.00 98.06 420 GLY A CA 1
ATOM 3274 C C . GLY A 1 420 ? -9.700 -7.496 11.071 1.00 98.06 420 GLY A C 1
ATOM 3275 O O . GLY A 1 420 ? -8.550 -7.787 11.404 1.00 98.06 420 GLY A O 1
ATOM 3276 N N . TYR A 1 421 ? -10.621 -8.408 10.765 1.00 95.94 421 TYR A N 1
ATOM 3277 C CA . TYR A 1 421 ? -10.388 -9.851 10.776 1.00 95.94 421 TYR A CA 1
ATOM 3278 C C . TYR A 1 421 ? -10.850 -10.508 9.480 1.00 95.94 421 TYR A C 1
ATOM 3280 O O . TYR A 1 421 ? -11.950 -10.237 9.001 1.00 95.94 421 TYR A O 1
ATOM 3288 N N . ARG A 1 422 ? -10.087 -11.477 8.971 1.00 92.44 422 ARG A N 1
ATOM 3289 C CA . ARG A 1 422 ? -10.670 -12.506 8.098 1.00 92.44 422 ARG A CA 1
ATOM 3290 C C . ARG A 1 422 ? -11.612 -13.386 8.914 1.00 92.44 422 ARG A C 1
ATOM 3292 O O . ARG A 1 422 ? -11.372 -13.630 10.097 1.00 92.44 422 ARG A O 1
ATOM 3299 N N . LYS A 1 423 ? -12.668 -13.900 8.282 1.00 89.94 423 LYS A N 1
ATOM 3300 C CA . LYS A 1 423 ? -13.686 -14.739 8.932 1.00 89.94 423 LYS A CA 1
ATOM 3301 C C . LYS A 1 423 ? -13.080 -15.912 9.700 1.00 89.94 423 LYS A C 1
ATOM 3303 O O . LYS A 1 423 ? -13.405 -16.114 10.866 1.00 89.94 423 LYS A O 1
ATOM 3308 N N . SER A 1 424 ? -12.175 -16.659 9.064 1.00 86.06 424 SER A N 1
ATOM 3309 C CA . SER A 1 424 ? -11.490 -17.799 9.687 1.00 86.06 424 SER A CA 1
ATOM 3310 C C . SER A 1 424 ? -10.704 -17.385 10.930 1.00 86.06 424 SER A C 1
ATOM 3312 O O . SER A 1 424 ? -10.762 -18.068 11.950 1.00 86.06 424 SER A O 1
ATOM 3314 N N . THR A 1 425 ? -10.015 -16.245 10.859 1.00 89.94 425 THR A N 1
ATOM 3315 C CA . THR A 1 425 ? -9.239 -15.686 11.966 1.00 89.94 425 THR A CA 1
ATOM 3316 C C . THR A 1 425 ? -10.163 -15.298 13.108 1.00 89.94 425 THR A C 1
ATOM 3318 O O . THR A 1 425 ? -9.957 -15.776 14.215 1.00 89.94 425 THR A O 1
ATOM 3321 N N . LEU A 1 426 ? -11.240 -14.545 12.851 1.00 94.56 426 LEU A N 1
ATOM 3322 C CA . LEU A 1 426 ? -12.216 -14.172 13.881 1.00 94.56 426 LEU A CA 1
ATOM 3323 C C . LEU A 1 426 ? -12.832 -15.401 14.570 1.00 94.56 426 LEU A C 1
ATOM 3325 O O . LEU A 1 426 ? -12.946 -15.436 15.794 1.00 94.56 426 LEU A O 1
ATOM 3329 N N . PHE A 1 427 ? -13.179 -16.439 13.806 1.00 88.62 427 PHE A N 1
ATOM 3330 C CA . PHE A 1 427 ? -13.735 -17.679 14.358 1.00 88.62 427 PHE A CA 1
ATOM 3331 C C . PHE A 1 427 ? -12.747 -18.437 15.244 1.00 88.62 427 PHE A C 1
ATOM 3333 O O . PHE A 1 427 ? -13.175 -19.084 16.203 1.00 88.62 427 PHE A O 1
ATOM 3340 N N . ALA A 1 428 ? -11.445 -18.328 14.971 1.00 84.50 428 ALA A N 1
ATOM 3341 C CA . ALA A 1 428 ? -10.418 -18.948 15.794 1.00 84.50 428 ALA A CA 1
ATOM 3342 C C . ALA A 1 428 ? -10.354 -18.348 17.209 1.00 84.50 428 ALA A C 1
ATOM 3344 O O . ALA A 1 428 ? -9.938 -19.057 18.124 1.00 84.50 428 ALA A O 1
ATOM 3345 N N . TYR A 1 429 ? -10.813 -17.105 17.429 1.00 90.62 429 TYR A N 1
ATOM 3346 C CA . TYR A 1 429 ? -10.68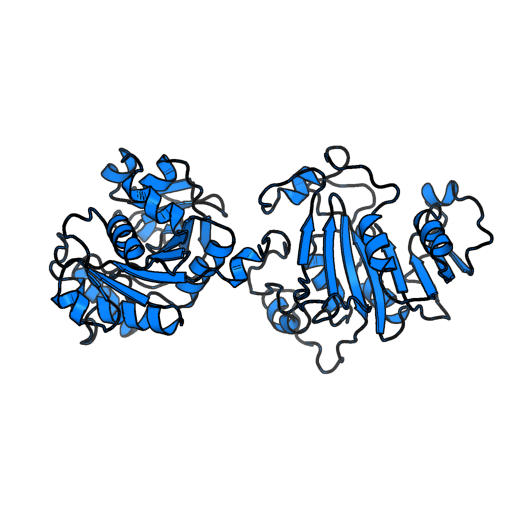3 -16.400 18.715 1.00 90.62 429 TYR A CA 1
ATOM 3347 C C . TYR A 1 429 ? -11.184 -17.211 19.916 1.00 90.62 429 TYR A C 1
ATOM 3349 O O . TYR A 1 429 ? -10.501 -17.306 20.934 1.00 90.62 429 TYR A O 1
ATOM 3357 N N . ALA A 1 430 ? -12.353 -17.842 19.767 1.00 81.62 430 ALA A N 1
ATOM 3358 C CA . ALA A 1 430 ? -12.998 -18.631 20.817 1.00 81.62 430 ALA A CA 1
ATOM 3359 C C . ALA A 1 430 ? -12.220 -19.908 21.185 1.00 81.62 430 ALA A C 1
ATOM 3361 O O . ALA A 1 430 ? -12.469 -20.509 22.224 1.00 81.62 430 ALA A O 1
ATOM 3362 N N . THR A 1 431 ? -11.298 -20.340 20.321 1.00 82.25 431 THR A N 1
ATOM 3363 C CA . THR A 1 431 ? -10.465 -21.534 20.527 1.00 82.25 431 THR A CA 1
ATOM 3364 C C . THR A 1 431 ? -9.068 -21.199 21.041 1.00 82.25 431 THR A C 1
ATOM 3366 O O . THR A 1 431 ? -8.332 -22.102 21.439 1.00 82.25 431 THR A O 1
ATOM 3369 N N . LEU A 1 432 ? -8.683 -19.918 21.035 1.00 90.31 432 LEU A N 1
ATOM 3370 C CA . LEU A 1 432 ? -7.368 -19.508 21.505 1.00 90.31 432 LEU A CA 1
ATOM 3371 C C . LEU A 1 432 ? -7.302 -19.569 23.033 1.00 90.31 432 LEU A C 1
ATOM 3373 O O . LEU A 1 432 ? -8.223 -19.098 23.703 1.00 90.31 432 LEU A O 1
ATOM 3377 N N . PRO A 1 433 ? -6.205 -20.097 23.601 1.00 87.75 433 PRO A N 1
ATOM 3378 C CA . PRO A 1 433 ? -6.034 -20.104 25.039 1.00 87.75 433 PRO A CA 1
ATOM 3379 C C . PRO A 1 433 ? -5.893 -18.670 25.544 1.00 87.75 433 PRO A C 1
ATOM 3381 O O . PRO A 1 433 ? -5.142 -17.864 24.988 1.00 87.75 433 PRO A O 1
ATOM 3384 N N . HIS A 1 434 ? -6.576 -18.375 26.643 1.00 90.81 434 HIS A N 1
ATOM 3385 C CA . HIS A 1 434 ? -6.298 -17.170 27.405 1.00 90.81 434 HIS A CA 1
ATOM 3386 C C . HIS A 1 434 ? -4.842 -17.130 27.849 1.00 90.81 434 HIS A C 1
ATOM 3388 O O . HIS A 1 434 ? -4.236 -18.158 28.170 1.00 90.81 434 HIS A O 1
ATOM 3394 N N . CYS A 1 435 ? -4.299 -15.922 27.941 1.00 90.69 435 CYS A N 1
ATOM 3395 C CA . CYS A 1 435 ? -2.960 -15.710 28.457 1.00 90.69 435 CYS A CA 1
ATOM 3396 C C . CYS A 1 435 ? -2.984 -14.806 29.690 1.00 90.69 435 CYS A C 1
ATOM 3398 O O . CYS A 1 435 ? -3.841 -13.938 29.851 1.00 90.69 435 CYS A O 1
ATOM 3400 N N . LYS A 1 436 ? -1.987 -14.969 30.567 1.00 94.75 436 LYS A N 1
ATOM 3401 C CA . LYS A 1 436 ? -1.857 -14.136 31.773 1.00 94.75 436 LYS A CA 1
ATOM 3402 C C . LYS A 1 436 ? -1.808 -12.640 31.440 1.00 94.75 436 LYS A C 1
ATOM 3404 O O . LYS A 1 436 ? -2.334 -11.831 32.200 1.00 94.75 436 LYS A O 1
ATOM 3409 N N . ALA A 1 437 ? -1.173 -12.279 30.324 1.00 94.31 437 ALA A N 1
ATOM 3410 C CA . ALA A 1 437 ? -1.048 -10.893 29.888 1.00 94.31 437 ALA A CA 1
ATOM 3411 C C . ALA A 1 437 ? -2.409 -10.271 29.534 1.00 94.31 437 ALA A C 1
ATOM 3413 O O . ALA A 1 437 ? -2.688 -9.162 29.976 1.00 94.31 437 ALA A O 1
ATOM 3414 N N . GLU A 1 438 ? -3.276 -11.006 28.829 1.00 95.50 438 GLU A N 1
ATOM 3415 C CA . GLU A 1 438 ? -4.641 -10.571 28.511 1.00 95.50 438 GLU A CA 1
ATOM 3416 C C . GLU A 1 438 ? -5.419 -10.209 29.780 1.00 95.50 438 GLU A C 1
ATOM 3418 O O . GLU A 1 438 ? -5.977 -9.117 29.861 1.00 95.50 438 GLU A O 1
ATOM 3423 N N . TRP A 1 439 ? -5.417 -11.084 30.790 1.00 92.69 439 TRP A N 1
ATOM 3424 C CA . TRP A 1 439 ? -6.130 -10.822 32.043 1.00 92.69 439 TRP A CA 1
ATOM 3425 C C . TRP A 1 439 ? -5.506 -9.698 32.867 1.00 92.69 439 TRP A C 1
ATOM 3427 O O . TRP A 1 439 ? -6.230 -8.916 33.476 1.00 92.69 439 TRP A O 1
ATOM 3437 N N . THR A 1 440 ? -4.174 -9.613 32.892 1.00 93.50 440 THR A N 1
ATOM 3438 C CA . THR A 1 440 ? -3.464 -8.591 33.679 1.00 93.50 440 THR A CA 1
ATOM 3439 C C . THR A 1 440 ? -3.712 -7.192 33.118 1.00 93.50 440 THR A C 1
ATOM 3441 O O . THR A 1 440 ? -3.912 -6.253 33.881 1.00 93.50 440 THR A O 1
ATOM 3444 N N . GLU A 1 441 ? -3.715 -7.052 31.792 1.00 94.25 441 GLU A N 1
ATOM 3445 C CA . GLU A 1 441 ? -3.879 -5.761 31.116 1.00 94.25 441 GLU A CA 1
ATOM 3446 C C . GLU A 1 441 ? -5.352 -5.439 30.797 1.00 94.25 441 GLU A C 1
ATOM 3448 O O . GLU A 1 441 ? -5.696 -4.288 30.516 1.00 94.25 441 GLU A O 1
ATOM 3453 N N . GLY A 1 442 ? -6.237 -6.442 30.813 1.00 91.38 442 GLY A N 1
ATOM 3454 C CA . GLY A 1 442 ? -7.618 -6.306 30.346 1.00 91.38 442 GLY A CA 1
ATOM 3455 C C . GLY A 1 442 ? -7.686 -5.945 28.859 1.00 91.38 442 GLY A C 1
ATOM 3456 O O . GLY A 1 442 ? -8.441 -5.048 28.481 1.00 91.38 442 GLY A O 1
ATOM 3457 N N . LEU A 1 443 ? -6.841 -6.579 28.038 1.00 94.12 443 LEU A N 1
ATOM 3458 C CA . LEU A 1 443 ? -6.648 -6.272 26.615 1.00 94.12 443 LEU A CA 1
ATOM 3459 C C . LEU A 1 443 ? -6.845 -7.528 25.757 1.00 94.12 443 LEU A C 1
ATOM 3461 O O . LEU A 1 443 ? -5.953 -8.373 25.664 1.00 94.12 443 LEU A O 1
ATOM 3465 N N . GLU A 1 444 ? -8.008 -7.628 25.108 1.00 93.00 444 GLU A N 1
ATOM 3466 C CA . GLU A 1 444 ? -8.423 -8.791 24.308 1.00 93.00 444 GLU A CA 1
ATOM 3467 C C . GLU A 1 444 ? -7.460 -9.113 23.153 1.00 93.00 444 GLU A C 1
ATOM 3469 O O . GLU A 1 444 ? -7.261 -10.280 22.803 1.00 93.00 444 GLU A O 1
ATOM 3474 N N . GLN A 1 445 ? -6.781 -8.100 22.605 1.00 95.25 445 GLN A N 1
ATOM 3475 C CA . GLN A 1 445 ? -5.832 -8.275 21.510 1.00 95.25 445 GLN A CA 1
ATOM 3476 C C . GLN A 1 445 ? -4.551 -9.019 21.902 1.00 95.25 445 GLN A C 1
ATOM 3478 O O . GLN A 1 445 ? -3.865 -9.565 21.035 1.00 95.25 445 GLN A O 1
ATOM 3483 N N . LEU A 1 446 ? -4.220 -9.081 23.197 1.00 97.00 446 LEU A N 1
ATOM 3484 C CA . LEU A 1 446 ? -3.050 -9.826 23.667 1.00 97.00 446 LEU A CA 1
ATOM 3485 C C . LEU A 1 446 ? -3.211 -11.334 23.486 1.00 97.00 446 LEU A C 1
ATOM 3487 O O . LEU A 1 446 ? -2.203 -12.031 23.371 1.00 97.00 446 LEU A O 1
ATOM 3491 N N . ARG A 1 447 ? -4.448 -11.839 23.389 1.00 95.31 447 ARG A N 1
ATOM 3492 C CA . ARG A 1 447 ? -4.701 -13.248 23.073 1.00 95.31 447 ARG A CA 1
ATOM 3493 C C . ARG A 1 447 ? -4.171 -13.614 21.686 1.00 95.31 447 ARG A C 1
ATOM 3495 O O . ARG A 1 447 ? -3.493 -14.628 21.543 1.00 95.31 447 ARG A O 1
ATOM 3502 N N . TRP A 1 448 ? -4.388 -12.749 20.691 1.00 95.38 448 TRP A N 1
ATOM 3503 C CA . TRP A 1 448 ? -3.852 -12.926 19.336 1.00 95.38 448 TRP A CA 1
ATOM 3504 C C . TRP A 1 448 ? -2.324 -12.935 19.329 1.00 95.38 448 TRP A C 1
ATOM 3506 O O . TRP A 1 448 ? -1.713 -13.858 18.791 1.00 95.38 448 TRP A O 1
ATOM 3516 N N . LEU A 1 449 ? -1.709 -11.929 19.961 1.00 95.81 449 LEU A N 1
ATOM 3517 C CA . LEU A 1 449 ? -0.250 -11.804 20.007 1.00 95.81 449 LEU A CA 1
ATOM 3518 C C . LEU A 1 449 ? 0.394 -12.991 20.730 1.00 95.81 449 LEU A C 1
ATOM 3520 O O . LEU A 1 449 ? 1.395 -13.527 20.262 1.00 95.81 449 LEU A O 1
ATOM 3524 N N . HIS A 1 450 ? -0.204 -13.444 21.834 1.00 92.81 450 HIS A N 1
ATOM 3525 C CA . HIS A 1 450 ? 0.287 -14.600 22.579 1.00 92.81 450 HIS A CA 1
ATOM 3526 C C . HIS A 1 450 ? 0.160 -15.908 21.789 1.00 92.81 450 HIS A C 1
ATOM 3528 O O . HIS A 1 450 ? 1.048 -16.753 21.858 1.00 92.81 450 HIS A O 1
ATOM 3534 N N . ALA A 1 451 ? -0.901 -16.054 20.992 1.00 86.75 451 ALA A N 1
ATOM 3535 C CA . ALA A 1 451 ? -1.088 -17.183 20.085 1.00 86.75 451 ALA A CA 1
ATOM 3536 C C . ALA A 1 451 ? -0.208 -17.114 18.815 1.00 86.75 451 ALA A C 1
ATOM 3538 O O . ALA A 1 451 ? -0.304 -17.989 17.957 1.00 86.75 451 ALA A O 1
ATOM 3539 N N . GLY A 1 452 ? 0.653 -16.097 18.679 1.00 89.75 452 GLY A N 1
ATOM 3540 C CA . GLY A 1 452 ? 1.600 -15.961 17.568 1.00 89.75 452 GLY A CA 1
ATOM 3541 C C . GLY A 1 452 ? 1.020 -15.329 16.300 1.00 89.75 452 GLY A C 1
ATOM 3542 O O . GLY A 1 452 ? 1.699 -15.308 15.268 1.00 89.75 452 GLY A O 1
ATOM 3543 N N . TYR A 1 453 ? -0.202 -14.788 16.354 1.00 89.75 453 TYR A N 1
ATOM 3544 C CA . TYR A 1 453 ? -0.792 -14.090 15.213 1.00 89.75 453 TYR A CA 1
ATOM 3545 C C . TYR A 1 453 ? -0.029 -12.801 14.915 1.00 89.75 453 TYR A C 1
ATOM 3547 O O . TYR A 1 453 ? 0.304 -12.011 15.802 1.00 89.75 453 TYR A O 1
ATOM 3555 N N . LYS A 1 454 ? 0.213 -12.557 13.627 1.00 91.88 454 LYS A N 1
ATOM 3556 C CA . LYS A 1 454 ? 0.855 -11.331 13.151 1.00 91.88 454 LYS A CA 1
ATOM 3557 C C . LYS A 1 454 ? -0.204 -10.265 12.903 1.00 91.88 454 LYS A C 1
ATOM 3559 O O . LYS A 1 454 ? -0.759 -10.187 11.812 1.00 91.88 454 LYS A O 1
ATOM 3564 N N . MET A 1 455 ? -0.445 -9.424 13.902 1.00 96.50 455 MET A N 1
ATOM 3565 C CA . MET A 1 455 ? -1.371 -8.298 13.783 1.00 96.50 455 MET A CA 1
ATOM 3566 C C . MET A 1 455 ? -0.719 -7.139 13.025 1.00 96.50 455 MET A C 1
ATOM 3568 O O . MET A 1 455 ? 0.248 -6.539 13.505 1.00 96.50 455 MET A O 1
ATOM 3572 N N . ARG A 1 456 ? -1.238 -6.825 11.833 1.00 97.19 456 ARG A N 1
ATOM 3573 C CA . ARG A 1 456 ? -0.827 -5.648 11.059 1.00 97.19 456 ARG A CA 1
ATOM 3574 C C . ARG A 1 456 ? -1.252 -4.382 11.792 1.00 97.19 456 ARG A C 1
ATOM 3576 O O . ARG A 1 456 ? -2.370 -4.300 12.287 1.00 97.19 456 ARG A O 1
ATOM 3583 N N . THR A 1 457 ? -0.381 -3.383 11.803 1.00 91.38 457 THR A N 1
ATOM 3584 C CA . THR A 1 457 ? -0.683 -2.057 12.348 1.00 91.38 457 THR A CA 1
ATOM 3585 C C . THR A 1 457 ? -0.738 -1.037 11.224 1.00 91.38 457 THR A C 1
ATOM 3587 O O . THR A 1 457 ? 0.173 -1.005 10.385 1.00 91.38 457 THR A O 1
ATOM 3590 N N . VAL A 1 458 ? -1.787 -0.216 11.201 1.00 89.19 458 VAL A N 1
ATOM 3591 C CA . VAL A 1 458 ? -1.935 0.893 10.251 1.00 89.19 458 VAL A CA 1
ATOM 3592 C C . VAL A 1 458 ? -1.895 2.238 10.991 1.00 89.19 458 VAL A C 1
ATOM 3594 O O . VAL A 1 458 ? -2.661 2.419 11.938 1.00 89.19 458 VAL A O 1
ATOM 3597 N N . PRO A 1 459 ? -0.995 3.168 10.617 1.00 90.44 459 PRO A N 1
ATOM 3598 C CA . PRO A 1 459 ? -1.007 4.515 11.174 1.00 90.44 459 PRO A CA 1
ATOM 3599 C C . PRO A 1 459 ? -2.191 5.301 10.609 1.00 90.44 459 PRO A C 1
ATOM 3601 O O . PRO A 1 459 ? -2.441 5.273 9.404 1.00 90.44 459 PRO A O 1
ATOM 3604 N N . VAL A 1 460 ? -2.890 6.029 11.470 1.00 88.75 460 VAL A N 1
ATOM 3605 C CA . VAL A 1 460 ? -3.985 6.928 11.095 1.00 88.75 460 VAL A CA 1
ATOM 3606 C C . VAL A 1 460 ? -3.858 8.244 11.853 1.00 88.75 460 VAL A C 1
ATOM 3608 O O . VAL A 1 460 ? -3.288 8.287 12.941 1.00 88.75 460 VAL A O 1
ATOM 3611 N N . ASN A 1 461 ? -4.407 9.321 11.292 1.00 87.44 461 ASN A N 1
ATOM 3612 C CA . ASN A 1 461 ? -4.573 10.570 12.025 1.00 87.44 461 ASN A CA 1
ATOM 3613 C C . ASN A 1 461 ? -5.942 10.553 12.710 1.00 87.44 461 ASN A C 1
ATOM 3615 O O . ASN A 1 461 ? -6.966 10.678 12.041 1.00 87.44 461 ASN A O 1
ATOM 3619 N N . PHE A 1 462 ? -5.955 10.360 14.026 1.00 87.44 462 PHE A N 1
ATOM 3620 C CA . PHE A 1 462 ? -7.182 10.306 14.814 1.00 87.44 462 PHE A CA 1
ATOM 3621 C C . PHE A 1 462 ? -7.042 11.142 16.083 1.00 87.44 462 PHE A C 1
ATOM 3623 O O . PHE A 1 462 ? -6.103 10.950 16.856 1.00 87.44 462 PHE A O 1
ATOM 3630 N N . SER A 1 463 ? -7.998 12.046 16.298 1.00 86.06 463 SER A N 1
ATOM 3631 C CA . SER A 1 463 ? -8.070 12.945 17.458 1.00 86.06 463 SER A CA 1
ATOM 3632 C C . SER A 1 463 ? -9.375 12.794 18.249 1.00 86.06 463 SER A C 1
ATOM 3634 O O . SER A 1 463 ? -9.718 13.671 19.041 1.00 86.06 463 SER A O 1
ATOM 3636 N N . GLY A 1 464 ? -10.134 11.727 17.989 1.00 87.44 464 GLY A N 1
ATOM 3637 C CA . GLY A 1 464 ? -11.381 11.427 18.685 1.00 87.44 464 GLY A CA 1
ATOM 3638 C C . GLY A 1 464 ? -11.161 10.827 20.074 1.00 87.44 464 GLY A C 1
ATOM 3639 O O . GLY A 1 464 ? -10.032 10.522 20.466 1.00 87.44 464 GLY A O 1
ATOM 3640 N N . ILE A 1 465 ? -12.252 10.642 20.818 1.00 87.75 465 ILE A N 1
ATOM 3641 C CA . ILE A 1 465 ? -12.230 10.072 22.174 1.00 87.75 465 ILE A CA 1
ATOM 3642 C C . ILE A 1 465 ? -13.016 8.757 22.254 1.00 87.75 465 ILE A C 1
ATOM 3644 O O . ILE A 1 465 ? -14.050 8.592 21.607 1.00 87.75 465 ILE A O 1
ATOM 3648 N N . GLU A 1 466 ? -12.530 7.831 23.083 1.00 89.50 466 GLU A N 1
ATOM 3649 C CA . GLU A 1 466 ? -13.266 6.635 23.505 1.00 89.50 466 GLU A CA 1
ATOM 3650 C C . GLU A 1 466 ? -14.018 6.933 24.811 1.00 89.50 466 GLU A C 1
ATOM 3652 O O . GLU A 1 466 ? -13.411 7.342 25.804 1.00 89.50 466 GLU A O 1
ATOM 3657 N N . ILE A 1 467 ? -15.336 6.726 24.838 1.00 89.75 467 ILE A N 1
ATOM 3658 C CA . ILE A 1 467 ? -16.157 6.990 26.027 1.00 89.75 467 ILE A CA 1
ATOM 3659 C C . ILE A 1 467 ? -16.221 5.729 26.882 1.00 89.75 467 ILE A C 1
ATOM 3661 O O . ILE A 1 467 ? -16.976 4.792 26.614 1.00 89.75 467 ILE A O 1
ATOM 3665 N N . ASN A 1 468 ? -15.441 5.695 27.956 1.00 85.44 468 ASN A N 1
ATOM 3666 C CA . ASN A 1 468 ? -15.382 4.548 28.856 1.00 85.44 468 ASN A CA 1
ATOM 3667 C C . ASN A 1 468 ? -16.109 4.804 30.175 1.00 85.44 468 ASN A C 1
ATOM 3669 O O . ASN A 1 468 ? -16.712 3.879 30.730 1.00 85.44 468 ASN A O 1
ATOM 3673 N N . GLU A 1 469 ? -16.093 6.054 30.630 1.00 88.44 469 GLU A N 1
ATOM 3674 C CA . GLU A 1 469 ? -16.661 6.506 31.899 1.00 88.44 469 GLU A CA 1
ATOM 3675 C C . GLU A 1 469 ? -17.564 7.740 31.687 1.00 88.44 469 GLU A C 1
ATOM 3677 O O . GLU A 1 469 ? -17.438 8.431 30.670 1.00 88.44 469 GLU A O 1
ATOM 3682 N N . PRO A 1 470 ? -18.496 8.043 32.611 1.00 88.44 470 PRO A N 1
ATOM 3683 C CA . PRO A 1 470 ? -19.380 9.208 32.491 1.00 88.44 470 PRO A CA 1
ATOM 3684 C C . PRO A 1 470 ? -18.635 10.541 32.295 1.00 88.44 470 PRO A C 1
ATOM 3686 O O . PRO A 1 470 ? -19.119 11.445 31.615 1.00 88.44 470 PRO A O 1
ATOM 3689 N N . GLU A 1 471 ? -17.438 10.674 32.862 1.00 88.44 471 GLU A N 1
ATOM 3690 C CA . GLU A 1 471 ? -16.561 11.836 32.724 1.00 88.44 471 GLU A CA 1
ATOM 3691 C C . GLU A 1 471 ? -16.081 12.056 31.282 1.00 88.44 471 GLU A C 1
ATOM 3693 O O . GLU A 1 471 ? -15.852 13.204 30.887 1.00 88.44 471 GLU A O 1
ATOM 3698 N N . ASP A 1 472 ? -15.955 10.993 30.483 1.00 89.75 472 ASP A N 1
ATOM 3699 C CA . ASP A 1 472 ? -15.531 11.089 29.084 1.00 89.75 472 ASP A CA 1
ATOM 3700 C C . ASP A 1 472 ? -16.615 11.719 28.207 1.00 89.75 472 ASP A C 1
ATOM 3702 O O . ASP A 1 472 ? -16.285 12.434 27.264 1.00 89.75 472 ASP A O 1
ATOM 3706 N N . VAL A 1 473 ? -17.897 11.577 28.572 1.00 90.38 473 VAL A N 1
ATOM 3707 C CA . VAL A 1 473 ? -19.007 12.275 27.898 1.00 90.38 473 VAL A CA 1
ATOM 3708 C C . VAL A 1 473 ? -18.812 13.788 27.985 1.00 90.38 473 VAL A C 1
ATOM 3710 O O . VAL A 1 473 ? -18.877 14.479 26.975 1.00 90.38 473 VAL A O 1
ATOM 3713 N N . LYS A 1 474 ? -18.458 14.308 29.167 1.00 88.50 474 LYS A N 1
ATOM 3714 C CA . LYS A 1 474 ? -18.202 15.748 29.356 1.00 88.50 474 LYS A CA 1
ATOM 3715 C C . LYS A 1 474 ? -16.975 16.231 28.582 1.00 88.50 474 LYS A C 1
ATOM 3717 O O . LYS A 1 474 ? -16.871 17.411 28.253 1.00 88.50 474 LYS A O 1
ATOM 3722 N N . LYS A 1 475 ? -15.976 15.367 28.365 1.00 86.75 475 LYS A N 1
ATOM 3723 C CA . LYS A 1 475 ? -14.822 15.690 27.507 1.00 86.75 475 LYS A CA 1
ATOM 3724 C C . LYS A 1 475 ? -15.249 15.721 26.040 1.00 86.75 475 LYS A C 1
ATOM 3726 O O . LYS A 1 475 ? -14.924 16.678 25.349 1.00 86.75 475 LYS A O 1
ATOM 3731 N N . TRP A 1 476 ? -16.017 14.724 25.605 1.00 91.38 476 TRP A N 1
ATOM 3732 C CA . TRP A 1 476 ? -16.562 14.641 24.254 1.00 91.38 476 TRP A CA 1
ATOM 3733 C C . TRP A 1 476 ? -17.430 15.861 23.912 1.00 91.38 476 TRP A C 1
ATOM 3735 O O . TRP A 1 476 ? -17.204 16.504 22.892 1.00 91.38 476 TRP A O 1
ATOM 3745 N N . GLU A 1 477 ? -18.343 16.256 24.805 1.00 87.44 477 GLU A N 1
ATOM 3746 C CA . GLU A 1 477 ? -19.194 17.441 24.624 1.00 87.44 477 GLU A CA 1
ATOM 3747 C C . GLU A 1 477 ? -18.370 18.729 24.485 1.00 87.44 477 GLU A C 1
ATOM 3749 O O . GLU A 1 477 ? -18.619 19.514 23.574 1.00 87.44 477 GLU A O 1
ATOM 3754 N N . ARG A 1 478 ? -17.342 18.926 25.328 1.00 84.50 478 ARG A N 1
ATOM 3755 C CA . ARG A 1 478 ? -16.441 20.093 25.239 1.00 84.50 478 ARG A CA 1
ATOM 3756 C C . ARG A 1 478 ? -15.661 20.138 23.926 1.00 84.50 478 ARG A C 1
ATOM 3758 O O . ARG A 1 478 ? -15.528 21.206 23.328 1.00 84.50 478 ARG A O 1
ATOM 3765 N N . ASN A 1 479 ? -15.177 18.984 23.464 1.00 82.62 479 ASN A N 1
ATOM 3766 C CA . ASN A 1 479 ? -14.477 18.875 22.186 1.00 82.62 479 ASN A CA 1
ATOM 3767 C C . ASN A 1 479 ? -15.418 19.185 21.011 1.00 82.62 479 ASN A C 1
ATOM 3769 O O . ASN A 1 479 ? -15.013 19.854 20.063 1.00 82.62 479 ASN A O 1
ATOM 3773 N N . ALA A 1 480 ? -16.681 18.758 21.094 1.00 69.88 480 ALA A N 1
ATOM 3774 C CA . ALA A 1 480 ? -17.692 19.009 20.070 1.00 69.88 480 ALA A CA 1
ATOM 3775 C C . ALA A 1 480 ? -18.125 20.487 19.987 1.00 69.88 480 ALA A C 1
ATOM 3777 O O . ALA A 1 480 ? -18.487 20.952 18.908 1.00 69.88 480 ALA A O 1
ATOM 3778 N N . THR A 1 481 ? -18.078 21.242 21.093 1.00 60.69 481 THR A N 1
ATOM 3779 C CA . THR A 1 481 ? -18.453 22.670 21.131 1.00 60.69 481 THR A CA 1
ATOM 3780 C C . THR A 1 481 ? -17.286 23.634 20.894 1.00 60.69 481 THR A C 1
ATOM 3782 O O . THR A 1 481 ? -17.491 24.849 20.921 1.00 60.69 481 THR A O 1
ATOM 3785 N N . GLY A 1 482 ? -16.061 23.134 20.678 1.00 49.22 482 GLY A N 1
ATOM 3786 C CA . GLY A 1 482 ? -14.871 23.959 20.426 1.00 49.22 482 GLY A CA 1
ATOM 3787 C C . GLY A 1 482 ? -14.493 24.894 21.582 1.00 49.22 482 GLY A C 1
ATOM 3788 O O . GLY A 1 482 ? -13.834 25.908 21.366 1.00 49.22 482 GLY A O 1
ATOM 3789 N N . THR A 1 483 ? -14.946 24.597 22.802 1.00 37.44 483 THR A N 1
ATOM 3790 C CA . THR A 1 483 ? -14.729 25.444 23.982 1.00 37.44 483 THR A CA 1
ATOM 3791 C C . THR A 1 483 ? -13.564 24.867 24.786 1.00 37.44 483 THR A C 1
ATOM 3793 O O . THR A 1 483 ? -13.757 23.973 25.610 1.00 37.44 483 THR A O 1
ATOM 3796 N N . SER A 1 484 ? -12.348 25.325 24.471 1.00 35.09 484 SER A N 1
ATOM 3797 C CA . SER A 1 484 ? -11.107 25.006 25.198 1.00 35.09 484 SER A CA 1
ATOM 3798 C C . SER A 1 484 ? -11.043 25.689 26.555 1.00 35.09 484 SER A C 1
ATOM 3800 O O . SER A 1 484 ? -11.296 26.918 26.566 1.00 35.09 484 SER A O 1
#

InterPro domains:
  IPR003329 Acylneuraminate cytidylyltransferase [PF02348] (264-452)
  IPR013216 Methyltransferase type 11 [PF08241] (66-157)
  IPR029044 Nucleotide-diphospho-sugar transferases [G3DSA:3.90.550.10] (261-480)
  IPR029044 Nucleotide-diphospho-sugar transferases [SSF53448] (261-478)
  IPR029063 S-adenosyl-L-methionine-dependent methyltransferase superfamily [G3DSA:3.40.50.150] (53-209)
  IPR029063 S-adenosyl-L-methionine-dependent methyltransferase superfamily [SSF53335] (52-206)

Sequence (484 aa):
MQAERAVTAVEAYESVVYTSSAHTGNLRLGTVEREASGANGRFAPEAVRGERILQELLTREFQTVLDIGAGALEHSSILIDAGKTVDTCDFGTSDYARVRRASTQVRKEYIGDFNDLEFPDKYDAVWCSHILEHQVNPNLFLRKLHTVVKDDGIIAIVVPPRKPFIVDGHVSLWNAGLLMYHLVLAGFDCSRDVWIRQYDYNIGVIVRKRNIPPDVFPRDLCMDTGDLQKLAKFFPADLDMSKGSNGDIFAYPRDTSVASMKIAILIPARYNSTRFPGKALHKLNGIPMAKLVYSRCEATGFDTFLVSDDARICELVENSVMTSSDCENGTARCAEAARQLPEYDAFINVQGDMPDITSEVIQAVANGLRAHELVTAYTDMPESERKNPNSVKLIHNGTHAIWSCRAALDYGAHHLGIYGYRKSTLFAYATLPHCKAEWTEGLEQLRWLHAGYKMRTVPVNFSGIEINEPEDVKKWERNATGTS

Radius of gyration: 28.14 Å; chains: 1; bounding box: 69×55×75 Å